Protein AF-0000000085166727 (afdb_homodimer)

Nearest PDB structures (foldseek):
  5zw3-assembly1_B  TM=6.786E-01  e=2.229E-06  Bacillus subtilis subsp. subtilis str. 168
  1d2g-assembly1_A  TM=5.818E-01  e=4.589E-07  Rattus norvegicus
  5zw3-assembly1_A  TM=5.960E-01  e=3.559E-06  Bacillus subtilis subsp. subtilis str. 168
  1kia-assembly1_D  TM=4.394E-01  e=7.477E-08  Rattus norvegicus
  1nbh-assembly1_B  TM=4.334E-01  e=1.697E-07  Rattus norvegicus

InterPro domains:
  IPR001091 Restriction/modification DNA-methyltransferase [PR00508] (49-67)
  IPR001091 Restriction/modification DNA-methyltransferase [PR00508] (72-92)
  IPR002941 DNA methylase N-4/N-6 [PF01555] (38-85)
  IPR029063 S-adenosyl-L-methionine-dependent methyltransferase superfamily [G3DSA:3.40.50.150] (36-101)
  IPR029063 S-adenosyl-L-methionine-dependent methyltransferase superfamily [G3DSA:3.40.50.150] (102-247)
  IPR029063 S-adenosyl-L-methionine-dependent methyltransferase superfamily [SSF53335] (32-189)

Foldseek 3Di:
DDPDQADEDEDADPLQDQDQVLLVLDPVSCVPPDGLVVQQVCCLVAADAQFEEEEADCQLNSNVSSCVVNRYAYEYEHQDPSSLVSNVVVQCVNPVPDPDRSYHYYHHHSLVCLLVDAAGQEYAYEDDDEPDDDPDVPPDPPPLDLNNDDDPVVSLVSLLSNLVSNLNRYDAFGKYKYKFFFDDDPNDTRGVVVSSLLSNVVQFAWDGKGKYFYDDDDDDDDPPDDDDPRRIMITTMTTSDQDAADLVVQLVVQLVLCVVQNAKAWEDQSLCVLVVHDDPDHDNAIEIEHALDLVSQLVSQVVLVVVVWFKAKPSHTDGSVCSNVCSVVCPQFIWMWIWHADPVGHIHIYIYGYHHPVDGSNVQQVVFDDGSNGGYRDPVVNVVPD/DDPDQADEDEDADPLQDQDQVLLVLDPVSCVPPDGLVVQQVCCLVAADAQFEEEEADCQQNSNVSSCVVNRYAYEYEHQDPSSLVSNVVVQCVNPVPDPDRSYHYYHHHSLVCLLVDAAGQEYAYEDDDEPDDDPDVPDDPPPLDLNPDDDPVVSLVSLLSNLVSNLNRYDAFGKYKYKFFFDDDPNDTRGVVVSSLLSNVVQFAWDGKGKYFYDDDDDDDDPPDDDDPRRIMITTMTTSDQDAADLVVQLVVQLVLCVVQNAKAWEDQSLCVLVVHDDPDHDNAIEIEHALDLVSQLVSQVVLVVVVWFKAKPSHTDGSVCSNVCSVVCPQFIWMWIWHADPVGHIHIYIYGYHHPVDGSNVQQVVFDDGSNGGYRDPVVNVVPD

Radius of gyration: 27.74 Å; Cα contacts (8 Å, |Δi|>4): 1623; chains: 2; bounding box: 67×80×74 Å

Structure (mmCIF, N/CA/C/O backbone):
data_AF-0000000085166727-model_v1
#
loop_
_entity.id
_entity.type
_entity.pdbx_description
1 polymer Methyltransferase
#
loop_
_atom_site.group_PDB
_atom_site.id
_atom_site.type_symbol
_atom_site.label_atom_id
_atom_site.label_alt_id
_atom_site.label_comp_id
_atom_site.label_asym_id
_atom_site.label_entity_id
_atom_site.label_seq_id
_atom_site.pdbx_PDB_ins_code
_atom_site.Cartn_x
_atom_site.Cartn_y
_atom_site.Cartn_z
_atom_site.occupancy
_atom_site.B_iso_or_equiv
_atom_site.auth_seq_id
_atom_site.auth_comp_id
_atom_site.auth_asym_id
_atom_site.auth_atom_id
_atom_site.pdbx_PDB_model_num
ATOM 1 N N . MET A 1 1 ? 1.86 -23.594 11.914 1 88 1 MET A N 1
ATOM 2 C CA . MET A 1 1 ? 1.832 -22.172 12.188 1 88 1 MET A CA 1
ATOM 3 C C . MET A 1 1 ? 0.54 -21.766 12.891 1 88 1 MET A C 1
ATOM 5 O O . MET A 1 1 ? -0.488 -22.438 12.727 1 88 1 MET A O 1
ATOM 9 N N . ASN A 1 2 ? 0.627 -20.797 13.727 1 91 2 ASN A N 1
ATOM 10 C CA . ASN A 1 2 ? -0.584 -20.281 14.352 1 91 2 ASN A CA 1
ATOM 11 C C . ASN A 1 2 ? -1.076 -19.016 13.648 1 91 2 ASN A C 1
ATOM 13 O O . ASN A 1 2 ? -0.546 -18.641 12.602 1 91 2 ASN A O 1
ATOM 17 N N . ASP A 1 3 ? -2.162 -18.438 14.164 1 93.88 3 ASP A N 1
ATOM 18 C CA . ASP A 1 3 ? -2.816 -17.312 13.484 1 93.88 3 ASP A CA 1
ATOM 19 C C . ASP A 1 3 ? -2.205 -15.984 13.898 1 93.88 3 ASP A C 1
ATOM 21 O O . ASP A 1 3 ? -2.668 -14.922 13.477 1 93.88 3 ASP A O 1
ATOM 25 N N . ASN A 1 4 ? -1.168 -16.016 14.656 1 95.31 4 ASN A N 1
ATOM 26 C CA . ASN A 1 4 ? -0.514 -14.766 15.023 1 95.31 4 ASN A CA 1
ATOM 27 C C . ASN A 1 4 ? 0.015 -14.023 13.797 1 95.31 4 ASN A C 1
ATOM 29 O O . ASN A 1 4 ? 0.665 -14.625 12.938 1 95.31 4 ASN A O 1
ATOM 33 N N . SER A 1 5 ? -0.203 -12.711 13.75 1 97.12 5 SER A N 1
ATOM 34 C CA . SER A 1 5 ? 0.076 -11.953 12.531 1 97.12 5 SER A CA 1
ATOM 35 C C . SER A 1 5 ? 1.549 -11.562 12.445 1 97.12 5 SER A C 1
ATOM 37 O O . SER A 1 5 ? 1.983 -10.969 11.461 1 97.12 5 SER A O 1
ATOM 39 N N . TRP A 1 6 ? 2.324 -11.82 13.445 1 96.88 6 TRP A N 1
ATOM 40 C CA . TRP A 1 6 ? 3.746 -11.5 13.398 1 96.88 6 TRP A CA 1
ATOM 41 C C . TRP A 1 6 ? 4.582 -12.648 13.961 1 96.88 6 TRP A C 1
ATOM 43 O O . TRP A 1 6 ? 4.086 -13.461 14.742 1 96.88 6 TRP A O 1
ATOM 53 N N . LEU A 1 7 ? 5.723 -12.812 13.422 1 94.56 7 LEU A N 1
ATOM 54 C CA . LEU A 1 7 ? 6.707 -13.805 13.844 1 94.56 7 LEU A CA 1
ATOM 55 C C . LEU A 1 7 ? 8.016 -13.133 14.242 1 94.56 7 LEU A C 1
ATOM 57 O O . LEU A 1 7 ? 8.602 -12.383 13.461 1 94.56 7 LEU A O 1
ATOM 61 N N . HIS A 1 8 ? 8.406 -13.344 15.445 1 95.31 8 HIS A N 1
ATOM 62 C CA . HIS A 1 8 ? 9.688 -12.828 15.922 1 95.31 8 HIS A CA 1
ATOM 63 C C . HIS A 1 8 ? 10.789 -13.867 15.766 1 95.31 8 HIS A C 1
ATOM 65 O O . HIS A 1 8 ? 10.781 -14.891 16.453 1 95.31 8 HIS A O 1
ATOM 71 N N . LEU A 1 9 ? 11.672 -13.609 14.859 1 94.25 9 LEU A N 1
ATOM 72 C CA . LEU A 1 9 ? 12.805 -14.492 14.609 1 94.25 9 LEU A CA 1
ATOM 73 C C . LEU A 1 9 ? 13.977 -14.141 15.523 1 94.25 9 LEU A C 1
ATOM 75 O O . LEU A 1 9 ? 14.594 -13.086 15.375 1 94.25 9 LEU A O 1
ATOM 79 N N . THR A 1 10 ? 14.336 -15.031 16.375 1 91.38 10 THR A N 1
ATOM 80 C CA . THR A 1 10 ? 15.281 -14.68 17.422 1 91.38 10 THR A CA 1
ATOM 81 C C . THR A 1 10 ? 16.562 -15.508 17.312 1 91.38 10 THR A C 1
ATOM 83 O O . THR A 1 10 ? 17.594 -15.156 17.891 1 91.38 10 THR A O 1
ATOM 86 N N . ALA A 1 11 ? 16.469 -16.672 16.609 1 90.81 11 ALA A N 1
ATOM 87 C CA . ALA A 1 11 ? 17.641 -17.531 16.562 1 90.81 11 ALA A CA 1
ATOM 88 C C . ALA A 1 11 ? 17.672 -18.344 15.258 1 90.81 11 ALA A C 1
ATOM 90 O O . ALA A 1 11 ? 16.625 -18.594 14.656 1 90.81 11 ALA A O 1
ATOM 91 N N . GLN A 1 12 ? 18.875 -18.688 14.977 1 91.88 12 GLN A N 1
ATOM 92 C CA . GLN A 1 12 ? 19.109 -19.547 13.828 1 91.88 12 GLN A CA 1
ATOM 93 C C . GLN A 1 12 ? 19.719 -20.891 14.25 1 91.88 12 GLN A C 1
ATOM 95 O O . GLN A 1 12 ? 20.562 -20.922 15.141 1 91.88 12 GLN A O 1
ATOM 100 N N . ASP A 1 13 ? 19.266 -21.922 13.711 1 92.62 13 ASP A N 1
ATOM 101 C CA . ASP A 1 13 ? 19.844 -23.25 13.906 1 92.62 13 ASP A CA 1
ATOM 102 C C . ASP A 1 13 ? 21.156 -23.391 13.125 1 92.62 13 ASP A C 1
ATOM 104 O O . ASP A 1 13 ? 21.156 -23.297 11.891 1 92.62 13 ASP A O 1
ATOM 108 N N . PRO A 1 14 ? 22.188 -23.672 13.812 1 91.38 14 PRO A N 1
ATOM 109 C CA . PRO A 1 14 ? 23.484 -23.797 13.133 1 91.38 14 PRO A CA 1
ATOM 110 C C . PRO A 1 14 ? 23.469 -24.875 12.047 1 91.38 14 PRO A C 1
ATOM 112 O O . PRO A 1 14 ? 24.25 -24.797 11.094 1 91.38 14 PRO A O 1
ATOM 115 N N . ALA A 1 15 ? 22.578 -25.828 12.18 1 90.44 15 ALA A N 1
ATOM 116 C CA . ALA A 1 15 ? 22.5 -26.906 11.211 1 90.44 15 ALA A CA 1
ATOM 117 C C . ALA A 1 15 ? 22.094 -26.391 9.836 1 90.44 15 ALA A C 1
ATOM 119 O O . ALA A 1 15 ? 22.406 -27.016 8.812 1 90.44 15 ALA A O 1
ATOM 120 N N . TRP A 1 16 ? 21.469 -25.203 9.906 1 92.69 16 TRP A N 1
ATOM 121 C CA . TRP A 1 16 ? 20.891 -24.734 8.648 1 92.69 16 TRP A CA 1
ATOM 122 C C . TRP A 1 16 ? 21.562 -23.438 8.195 1 92.69 16 TRP A C 1
ATOM 124 O O . TRP A 1 16 ? 21.344 -22.969 7.078 1 92.69 16 TRP A O 1
ATOM 134 N N . THR A 1 17 ? 22.359 -22.938 9 1 92.62 17 THR A N 1
ATOM 135 C CA . THR A 1 17 ? 23 -21.672 8.695 1 92.62 17 THR A CA 1
ATOM 136 C C . THR A 1 17 ? 24.078 -21.859 7.629 1 92.62 17 THR A C 1
ATOM 138 O O . THR A 1 17 ? 24.719 -22.906 7.566 1 92.62 17 THR A O 1
ATOM 141 N N . LEU A 1 18 ? 24.219 -20.859 6.809 1 93.94 18 LEU A N 1
ATOM 142 C CA . LEU A 1 18 ? 25.281 -20.875 5.797 1 93.94 18 LEU A CA 1
ATOM 143 C C . LEU A 1 18 ? 26.641 -21.109 6.438 1 93.94 18 LEU A C 1
ATOM 145 O O . LEU A 1 18 ? 27.047 -20.344 7.316 1 93.94 18 LEU A O 1
ATOM 149 N N . PRO A 1 19 ? 27.297 -22.125 5.973 1 92.69 19 PRO A N 1
ATOM 150 C CA . PRO A 1 19 ? 28.625 -22.391 6.535 1 92.69 19 PRO A CA 1
ATOM 151 C C . PRO A 1 19 ? 29.594 -21.219 6.328 1 92.69 19 PRO A C 1
ATOM 153 O O . PRO A 1 19 ? 29.578 -20.594 5.27 1 92.69 19 PRO A O 1
ATOM 156 N N . ALA A 1 20 ? 30.406 -21.047 7.316 1 91.25 20 ALA A N 1
ATOM 157 C CA . ALA A 1 20 ? 31.312 -19.891 7.348 1 91.25 20 ALA A CA 1
ATOM 158 C C . ALA A 1 20 ? 32.25 -19.906 6.152 1 91.25 20 ALA A C 1
ATOM 160 O O . ALA A 1 20 ? 32.594 -18.844 5.602 1 91.25 20 ALA A O 1
ATOM 161 N N . ASP A 1 21 ? 32.719 -21.062 5.844 1 92.81 21 ASP A N 1
ATOM 162 C CA . ASP A 1 21 ? 33.656 -21.156 4.734 1 92.81 21 ASP A CA 1
ATOM 163 C C . ASP A 1 21 ? 33 -20.797 3.41 1 92.81 21 ASP A C 1
ATOM 165 O O . ASP A 1 21 ? 33.625 -20.219 2.527 1 92.81 21 ASP A O 1
ATOM 169 N N . LEU A 1 22 ? 31.781 -21.125 3.236 1 93.19 22 LEU A N 1
ATOM 170 C CA . LEU A 1 22 ? 31.031 -20.734 2.043 1 93.19 22 LEU A CA 1
ATOM 171 C C . LEU A 1 22 ? 30.719 -19.234 2.066 1 93.19 22 LEU A C 1
ATOM 173 O O . LEU A 1 22 ? 30.812 -18.562 1.039 1 93.19 22 LEU A O 1
ATOM 177 N N . ALA A 1 23 ? 30.328 -18.719 3.227 1 91.06 23 ALA A N 1
ATOM 178 C CA . ALA A 1 23 ? 30.062 -17.297 3.377 1 91.06 23 ALA A CA 1
ATOM 179 C C . ALA A 1 23 ? 31.281 -16.469 2.982 1 91.06 23 ALA A C 1
ATOM 181 O O . ALA A 1 23 ? 31.141 -15.398 2.377 1 91.06 23 ALA A O 1
ATOM 182 N N . GLY A 1 24 ? 32.375 -16.922 3.289 1 88.94 24 GLY A N 1
ATOM 183 C CA . GLY A 1 24 ? 33.625 -16.219 3.033 1 88.94 24 GLY A CA 1
ATOM 184 C C . GLY A 1 24 ? 33.938 -16.109 1.556 1 88.94 24 GLY A C 1
ATOM 185 O O . GLY A 1 24 ? 34.688 -15.227 1.148 1 88.94 24 GLY A O 1
ATOM 186 N N . VAL A 1 25 ? 33.375 -17.016 0.774 1 86.69 25 VAL A N 1
ATOM 187 C CA . VAL A 1 25 ? 33.656 -17.031 -0.661 1 86.69 25 VAL A CA 1
ATOM 188 C C . VAL A 1 25 ? 32.844 -15.914 -1.338 1 86.69 25 VAL A C 1
ATOM 190 O O . VAL A 1 25 ? 33.219 -15.445 -2.414 1 86.69 25 VAL A O 1
ATOM 193 N N . ASP A 1 26 ? 31.766 -15.555 -0.721 1 86.62 26 ASP A N 1
ATOM 194 C CA . ASP A 1 26 ? 30.922 -14.508 -1.291 1 86.62 26 ASP A CA 1
ATOM 195 C C . ASP A 1 26 ? 31.578 -13.141 -1.157 1 86.62 26 ASP A C 1
ATOM 197 O O . ASP A 1 26 ? 32.094 -12.789 -0.093 1 86.62 26 ASP A O 1
ATOM 201 N N . ARG A 1 27 ? 31.531 -12.422 -2.15 1 77.31 27 ARG A N 1
ATOM 202 C CA . ARG A 1 27 ? 32.219 -11.133 -2.23 1 77.31 27 ARG A CA 1
ATOM 203 C C . ARG A 1 27 ? 31.672 -10.172 -1.171 1 77.31 27 ARG A C 1
ATOM 205 O O . ARG A 1 27 ? 32.375 -9.227 -0.778 1 77.31 27 ARG A O 1
ATOM 212 N N . PHE A 1 28 ? 30.469 -10.422 -0.688 1 74.88 28 PHE A N 1
ATOM 213 C CA . PHE A 1 28 ? 29.875 -9.508 0.28 1 74.88 28 PHE A CA 1
ATOM 214 C C . PHE A 1 28 ? 29.734 -10.18 1.642 1 74.88 28 PHE A C 1
ATOM 216 O O . PHE A 1 28 ? 29 -9.695 2.504 1 74.88 28 PHE A O 1
ATOM 223 N N . GLY A 1 29 ? 30.359 -11.227 1.727 1 74.5 29 GLY A N 1
ATOM 224 C CA . GLY A 1 29 ? 30.297 -11.93 2.994 1 74.5 29 GLY A CA 1
ATOM 225 C C . GLY A 1 29 ? 28.922 -12.484 3.305 1 74.5 29 GLY A C 1
ATOM 226 O O . GLY A 1 29 ? 28.516 -12.531 4.465 1 74.5 29 GLY A O 1
ATOM 227 N N . ALA A 1 30 ? 28.156 -12.641 2.33 1 76.88 30 ALA A N 1
ATOM 228 C CA . ALA A 1 30 ? 26.812 -13.203 2.438 1 76.88 30 ALA A CA 1
ATOM 229 C C . ALA A 1 30 ? 25.891 -12.297 3.248 1 76.88 30 ALA A C 1
ATOM 231 O O . ALA A 1 30 ? 25.078 -12.773 4.051 1 76.88 30 ALA A O 1
ATOM 232 N N . ARG A 1 31 ? 26.016 -10.977 3.238 1 71.19 31 ARG A N 1
ATOM 233 C CA . ARG A 1 31 ? 25.281 -10 4.02 1 71.19 31 ARG A CA 1
ATOM 234 C C . ARG A 1 31 ? 23.781 -10.141 3.797 1 71.19 31 ARG A C 1
ATOM 236 O O . ARG A 1 31 ? 22.984 -9.867 4.699 1 71.19 31 ARG A O 1
ATOM 243 N N . ASP A 1 32 ? 23.266 -10.664 2.816 1 75.62 32 ASP A N 1
ATOM 244 C CA . ASP A 1 32 ? 21.844 -10.68 2.52 1 75.62 32 ASP A CA 1
ATOM 245 C C . ASP A 1 32 ? 21.297 -12.102 2.525 1 75.62 32 ASP A C 1
ATOM 247 O O . ASP A 1 32 ? 20.266 -12.383 1.898 1 75.62 32 ASP A O 1
ATOM 251 N N . CYS A 1 33 ? 22.047 -12.922 3.225 1 86 33 CYS A N 1
ATOM 252 C CA . CYS A 1 33 ? 21.562 -14.297 3.303 1 86 33 CYS A CA 1
ATOM 253 C C . CYS A 1 33 ? 20.375 -14.406 4.254 1 86 33 CYS A C 1
ATOM 255 O O . CYS A 1 33 ? 20.484 -14.055 5.43 1 86 33 CYS A O 1
ATOM 257 N N . GLY A 1 34 ? 19.328 -14.859 3.822 1 89.06 34 GLY A N 1
ATOM 258 C CA . GLY A 1 34 ? 18.109 -14.984 4.625 1 89.06 34 GLY A CA 1
ATOM 259 C C . GLY A 1 34 ? 18.172 -16.125 5.625 1 89.06 34 GLY A C 1
ATOM 260 O O . GLY A 1 34 ? 19.031 -17 5.523 1 89.06 34 GLY A O 1
ATOM 261 N N . TRP A 1 35 ? 17.312 -16.078 6.594 1 93.12 35 TRP A N 1
ATOM 262 C CA . TRP A 1 35 ? 17.203 -17.125 7.602 1 93.12 35 TRP A CA 1
ATOM 263 C C . TRP A 1 35 ? 16.359 -18.297 7.086 1 93.12 35 TRP A C 1
ATOM 265 O O . TRP A 1 35 ? 15.25 -18.094 6.586 1 93.12 35 TRP A O 1
ATOM 275 N N . VAL A 1 36 ? 16.922 -19.484 7.309 1 96.38 36 VAL A N 1
ATOM 276 C CA . VAL A 1 36 ? 16.172 -20.688 6.961 1 96.38 36 VAL A CA 1
ATOM 277 C C . VAL A 1 36 ? 14.898 -20.766 7.812 1 96.38 36 VAL A C 1
ATOM 279 O O . VAL A 1 36 ? 13.836 -21.156 7.32 1 96.38 36 VAL A O 1
ATOM 282 N N . GLU A 1 37 ? 14.969 -20.312 9.07 1 94.12 37 GLU A N 1
ATOM 283 C CA . GLU A 1 37 ? 13.891 -20.359 10.055 1 94.12 37 GLU A CA 1
ATOM 284 C C . GLU A 1 37 ? 12.719 -19.469 9.625 1 94.12 37 GLU A C 1
ATOM 286 O O . GLU A 1 37 ? 11.586 -19.672 10.086 1 94.12 37 GLU A O 1
ATOM 291 N N . GLN A 1 38 ? 13.016 -18.5 8.867 1 93.69 38 GLN A N 1
ATOM 292 C CA . GLN A 1 38 ? 11.977 -17.625 8.32 1 93.69 38 GLN A CA 1
ATOM 293 C C . GLN A 1 38 ? 11.086 -18.391 7.344 1 93.69 38 GLN A C 1
ATOM 295 O O . GLN A 1 38 ? 9.875 -18.156 7.289 1 93.69 38 GLN A O 1
ATOM 300 N N . MET A 1 39 ? 11.656 -19.312 6.602 1 96.75 39 MET A N 1
ATOM 301 C CA . MET A 1 39 ? 11 -19.969 5.473 1 96.75 39 MET A CA 1
ATOM 302 C C . MET A 1 39 ? 10.289 -21.25 5.914 1 96.75 39 MET A C 1
ATOM 304 O O . MET A 1 39 ? 9.242 -21.594 5.379 1 96.75 39 MET A O 1
ATOM 308 N N . GLN A 1 40 ? 10.773 -21.922 6.91 1 96.56 40 GLN A N 1
ATOM 309 C CA . GLN A 1 40 ? 10.344 -23.25 7.312 1 96.56 40 GLN A CA 1
ATOM 310 C C . GLN A 1 40 ? 8.859 -23.266 7.656 1 96.56 40 GLN A C 1
ATOM 312 O O . GLN A 1 40 ? 8.125 -24.141 7.184 1 96.56 40 GLN A O 1
ATOM 317 N N . PRO A 1 41 ? 8.406 -22.297 8.414 1 95.62 41 PRO A N 1
ATOM 318 C CA . PRO A 1 41 ? 6.988 -22.359 8.781 1 95.62 41 PRO A CA 1
ATOM 319 C C . PRO A 1 41 ? 6.059 -22.266 7.574 1 95.62 41 PRO A C 1
ATOM 321 O O . PRO A 1 41 ? 5.016 -22.922 7.539 1 95.62 41 PRO A O 1
ATOM 324 N N . PHE A 1 42 ? 6.402 -21.5 6.613 1 97.56 42 PHE A N 1
ATOM 325 C CA . PHE A 1 42 ? 5.566 -21.344 5.43 1 97.56 42 PHE A CA 1
ATOM 326 C C . PHE A 1 42 ? 5.539 -22.641 4.613 1 97.56 42 PHE A C 1
ATOM 328 O O . PHE A 1 42 ? 4.484 -23.031 4.113 1 97.56 42 PHE A O 1
ATOM 335 N N . ILE A 1 43 ? 6.68 -23.234 4.465 1 98 43 ILE A N 1
ATOM 336 C CA . ILE A 1 43 ? 6.75 -24.484 3.695 1 98 43 ILE A CA 1
ATOM 337 C C . ILE A 1 43 ? 5.941 -25.562 4.395 1 98 43 ILE A C 1
ATOM 339 O O . ILE A 1 43 ? 5.121 -26.234 3.768 1 98 43 ILE A O 1
ATOM 343 N N . ALA A 1 44 ? 6.125 -25.703 5.688 1 96.62 44 ALA A N 1
ATOM 344 C CA . ALA A 1 44 ? 5.43 -26.734 6.457 1 96.62 44 ALA A CA 1
ATOM 345 C C . ALA A 1 44 ? 3.916 -26.547 6.391 1 96.62 44 ALA A C 1
ATOM 347 O O . ALA A 1 44 ? 3.16 -27.516 6.352 1 96.62 44 ALA A O 1
ATOM 348 N N . HIS A 1 45 ? 3.502 -25.328 6.348 1 96.69 45 HIS A N 1
ATOM 349 C CA . HIS A 1 45 ? 2.086 -25.016 6.488 1 96.69 45 HIS A CA 1
ATOM 350 C C . HIS A 1 45 ? 1.395 -24.969 5.129 1 96.69 45 HIS A C 1
ATOM 352 O O . HIS A 1 45 ? 0.215 -25.312 5.016 1 96.69 45 HIS A O 1
ATOM 358 N N . LEU A 1 46 ? 2.1 -24.594 4.043 1 97.62 46 LEU A N 1
ATOM 359 C CA . LEU A 1 46 ? 1.413 -24.203 2.811 1 97.62 46 LEU A CA 1
ATOM 360 C C . LEU A 1 46 ? 1.766 -25.172 1.676 1 97.62 46 LEU A C 1
ATOM 362 O O . LEU A 1 46 ? 1.069 -25.203 0.659 1 97.62 46 LEU A O 1
ATOM 366 N N . CYS A 1 47 ? 2.861 -25.81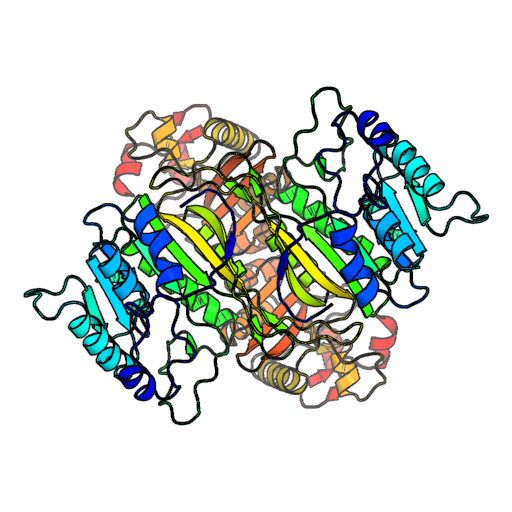2 1.781 1 97.62 47 CYS A N 1
ATOM 367 C CA . CYS A 1 47 ? 3.248 -26.781 0.754 1 97.62 47 CYS A CA 1
ATOM 368 C C . CYS A 1 47 ? 2.807 -28.188 1.133 1 97.62 47 CYS A C 1
ATOM 370 O O . CYS A 1 47 ? 3.15 -28.688 2.209 1 97.62 47 CYS A O 1
ATOM 372 N N . PRO A 1 48 ? 2.061 -28.844 0.306 1 95.88 48 PRO A N 1
ATOM 373 C CA . PRO A 1 48 ? 1.636 -30.219 0.635 1 95.88 48 PRO A CA 1
ATOM 374 C C . PRO A 1 48 ? 2.803 -31.203 0.689 1 95.88 48 PRO A C 1
ATOM 376 O O . PRO A 1 48 ? 3.883 -30.906 0.165 1 95.88 48 PRO A O 1
ATOM 379 N N . PRO A 1 49 ? 2.406 -32.344 1.318 1 93.06 49 PRO A N 1
ATOM 380 C CA . PRO A 1 49 ? 3.432 -33.375 1.284 1 93.06 49 PRO A CA 1
ATOM 381 C C . PRO A 1 49 ? 3.824 -33.781 -0.138 1 93.06 49 PRO A C 1
ATOM 383 O O . PRO A 1 49 ? 2.971 -33.844 -1.026 1 93.06 49 PRO A O 1
ATOM 386 N N . GLU A 1 50 ? 5.062 -33.938 -0.418 1 91.38 50 GLU A N 1
ATOM 387 C CA . GLU A 1 50 ? 5.633 -34.312 -1.711 1 91.38 50 GLU A CA 1
ATOM 388 C C . GLU A 1 50 ? 5.52 -33.156 -2.711 1 91.38 50 GLU A C 1
ATOM 390 O O . GLU A 1 50 ? 5.707 -33.344 -3.914 1 91.38 50 GLU A O 1
ATOM 395 N N . GLY A 1 51 ? 5.098 -32.031 -2.201 1 95.81 51 GLY A N 1
ATOM 396 C CA . GLY A 1 51 ? 4.988 -30.875 -3.07 1 95.81 51 GLY A CA 1
ATOM 397 C C . GLY A 1 51 ? 6.332 -30.281 -3.451 1 95.81 51 GLY A C 1
ATOM 398 O O . GLY A 1 51 ? 7.375 -30.766 -3.004 1 95.81 51 GLY A O 1
ATOM 399 N N . ARG A 1 52 ? 6.254 -29.281 -4.312 1 97.75 52 ARG A N 1
ATOM 400 C CA . ARG A 1 52 ? 7.457 -28.641 -4.828 1 97.75 52 ARG A CA 1
ATOM 401 C C . ARG A 1 52 ? 7.441 -27.141 -4.527 1 97.75 52 ARG A C 1
ATOM 403 O O . ARG A 1 52 ? 6.422 -26.469 -4.719 1 97.75 52 ARG A O 1
ATOM 410 N N . VAL A 1 53 ? 8.625 -26.641 -4.078 1 98.44 53 VAL A N 1
ATOM 411 C CA . VAL A 1 53 ? 8.812 -25.234 -3.738 1 98.44 53 VAL A CA 1
ATOM 412 C C . VAL A 1 53 ? 9.688 -24.562 -4.797 1 98.44 53 VAL A C 1
ATOM 414 O O . VAL A 1 53 ? 10.672 -25.156 -5.254 1 98.44 53 VAL A O 1
ATOM 417 N N . LEU A 1 54 ? 9.305 -23.328 -5.176 1 98.69 54 LEU A N 1
ATOM 418 C CA . LEU A 1 54 ? 10.109 -22.547 -6.109 1 98.69 54 LEU A CA 1
ATOM 419 C C . LEU A 1 54 ? 10.617 -21.266 -5.449 1 98.69 54 LEU A C 1
ATOM 421 O O . LEU A 1 54 ? 9.852 -20.547 -4.801 1 98.69 54 LEU A O 1
ATOM 425 N N . ASP A 1 55 ? 11.875 -21.031 -5.582 1 98.38 55 ASP A N 1
ATOM 426 C CA . ASP A 1 55 ? 12.5 -19.734 -5.277 1 98.38 55 ASP A CA 1
ATOM 427 C C . ASP A 1 55 ? 13.133 -19.125 -6.523 1 98.38 55 ASP A C 1
ATOM 429 O O . ASP A 1 55 ? 14.234 -19.516 -6.918 1 98.38 55 ASP A O 1
ATOM 433 N N . PRO A 1 56 ? 12.477 -18.078 -7.082 1 97.5 56 PRO A N 1
ATOM 434 C CA . PRO A 1 56 ? 13 -17.5 -8.32 1 97.5 56 PRO A CA 1
ATOM 435 C C . PRO A 1 56 ? 14.219 -16.609 -8.086 1 97.5 56 PRO A C 1
ATOM 437 O O . PRO A 1 56 ? 14.875 -16.188 -9.039 1 97.5 56 PRO A O 1
ATOM 440 N N . PHE A 1 57 ? 14.523 -16.297 -6.848 1 95.38 57 PHE A N 1
ATOM 441 C CA . PHE A 1 57 ? 15.695 -15.539 -6.434 1 95.38 57 PHE A CA 1
ATOM 442 C C . PHE A 1 57 ? 16.438 -16.266 -5.324 1 95.38 57 PHE A C 1
ATOM 444 O O . PHE A 1 57 ? 16.531 -15.773 -4.195 1 95.38 57 PHE A O 1
ATOM 451 N N . CYS A 1 58 ? 17.078 -17.281 -5.699 1 94.19 58 CYS A N 1
ATOM 452 C CA . CYS A 1 58 ? 17.516 -18.312 -4.762 1 94.19 58 CYS A CA 1
ATOM 453 C C . CYS A 1 58 ? 18.672 -17.828 -3.914 1 94.19 58 CYS A C 1
ATOM 455 O O . CYS A 1 58 ? 18.812 -18.219 -2.758 1 94.19 58 CYS A O 1
ATOM 457 N N . GLY A 1 59 ? 19.531 -16.953 -4.516 1 92.25 59 GLY A N 1
ATOM 458 C CA . GLY A 1 59 ? 20.656 -16.422 -3.758 1 92.25 59 GLY A CA 1
ATOM 459 C C . GLY A 1 59 ? 21.5 -17.5 -3.115 1 92.25 59 GLY A C 1
ATOM 460 O O . GLY A 1 59 ? 22.031 -18.375 -3.807 1 92.25 59 GLY A O 1
ATOM 461 N N . PHE A 1 60 ? 21.469 -17.562 -1.816 1 94.31 60 PHE A N 1
ATOM 462 C CA . PHE A 1 60 ? 22.312 -18.5 -1.069 1 94.31 60 PHE A CA 1
ATOM 463 C C . PHE A 1 60 ? 21.547 -19.781 -0.766 1 94.31 60 PHE A C 1
ATOM 465 O O . PHE A 1 60 ? 22.016 -20.609 0.026 1 94.31 60 PHE A O 1
ATOM 472 N N . GLY A 1 61 ? 20.359 -19.906 -1.232 1 95.88 61 GLY A N 1
ATOM 473 C CA . GLY A 1 61 ? 19.641 -21.172 -1.229 1 95.88 61 GLY A CA 1
ATOM 474 C C . GLY A 1 61 ? 18.875 -21.422 0.051 1 95.88 61 GLY A C 1
ATOM 475 O O . GLY A 1 61 ? 18.453 -22.547 0.33 1 95.88 61 GLY A O 1
ATOM 476 N N . SER A 1 62 ? 18.656 -20.391 0.876 1 96.75 62 SER A N 1
ATOM 477 C CA . SER A 1 62 ? 17.984 -20.562 2.166 1 96.75 62 SER A CA 1
ATOM 478 C C . SER A 1 62 ? 16.625 -21.219 2.002 1 96.75 62 SER A C 1
ATOM 480 O O . SER A 1 62 ? 16.25 -22.094 2.793 1 96.75 62 SER A O 1
ATOM 482 N N . THR A 1 63 ? 15.891 -20.859 1.017 1 97.88 63 THR A N 1
ATOM 483 C CA . THR A 1 63 ? 14.586 -21.438 0.765 1 97.88 63 THR A CA 1
ATOM 484 C C . THR A 1 63 ? 14.711 -22.922 0.427 1 97.88 63 THR A C 1
ATOM 486 O O . THR A 1 63 ? 13.914 -23.75 0.896 1 97.88 63 THR A O 1
ATOM 489 N N . LEU A 1 64 ? 15.695 -23.297 -0.371 1 97.38 64 LEU A N 1
ATOM 490 C CA . LEU A 1 64 ? 15.906 -24.688 -0.743 1 97.38 64 LEU A CA 1
ATOM 491 C C . LEU A 1 64 ? 16.344 -25.516 0.464 1 97.38 64 LEU A C 1
ATOM 493 O O . LEU A 1 64 ? 15.938 -26.672 0.609 1 97.38 64 LEU A O 1
ATOM 497 N N . VAL A 1 65 ? 17.172 -24.969 1.302 1 96.81 65 VAL A N 1
ATOM 498 C CA . VAL A 1 65 ? 17.562 -25.625 2.545 1 96.81 65 VAL A CA 1
ATOM 499 C C . VAL A 1 65 ? 16.328 -25.844 3.412 1 96.81 65 VAL A C 1
ATOM 501 O O . VAL A 1 65 ? 16.141 -26.922 3.979 1 96.81 65 VAL A O 1
ATOM 504 N N . ALA A 1 66 ? 15.492 -24.828 3.502 1 97.5 66 ALA A N 1
ATOM 505 C CA . ALA A 1 66 ? 14.25 -24.953 4.262 1 97.5 66 ALA A CA 1
ATOM 506 C C . ALA A 1 66 ? 13.359 -26.047 3.682 1 97.5 66 ALA A C 1
ATOM 508 O O . ALA A 1 66 ? 12.758 -26.828 4.426 1 97.5 66 ALA A O 1
ATOM 509 N N . ALA A 1 67 ? 13.25 -26.062 2.355 1 97.12 67 ALA A N 1
ATOM 510 C CA . ALA A 1 67 ? 12.469 -27.125 1.702 1 97.12 67 ALA A CA 1
ATOM 511 C C . ALA A 1 67 ? 13 -28.5 2.07 1 97.12 67 ALA A C 1
ATOM 513 O O . ALA A 1 67 ? 12.219 -29.406 2.402 1 97.12 67 ALA A O 1
ATOM 514 N N . HIS A 1 68 ? 14.266 -28.656 2.035 1 95.19 68 HIS A N 1
ATOM 515 C CA . HIS A 1 68 ? 14.906 -29.891 2.432 1 95.19 68 HIS A CA 1
ATOM 516 C C . HIS A 1 68 ? 14.555 -30.266 3.869 1 95.19 68 HIS A C 1
ATOM 518 O O . HIS A 1 68 ? 14.148 -31.406 4.141 1 95.19 68 HIS A O 1
ATOM 524 N N . SER A 1 69 ? 14.711 -29.312 4.738 1 94.44 69 SER A N 1
ATOM 525 C CA . SER A 1 69 ? 14.469 -29.547 6.16 1 94.44 69 SER A CA 1
ATOM 526 C C . SER A 1 69 ? 13.023 -29.984 6.41 1 94.44 69 SER A C 1
ATOM 528 O O . SER A 1 69 ? 12.742 -30.656 7.402 1 94.44 69 SER A O 1
ATOM 530 N N . GLN A 1 70 ? 12.094 -29.594 5.508 1 95.25 70 GLN A N 1
ATOM 531 C CA . GLN A 1 70 ? 10.672 -29.891 5.676 1 95.25 70 GLN A CA 1
ATOM 532 C C . GLN A 1 70 ? 10.258 -31.062 4.785 1 95.25 70 GLN A C 1
ATOM 534 O O . GLN A 1 70 ? 9.062 -31.344 4.648 1 95.25 70 GLN A O 1
ATOM 539 N N . GLY A 1 71 ? 11.18 -31.672 4.105 1 93.75 71 GLY A N 1
ATOM 540 C CA . GLY A 1 71 ? 10.914 -32.844 3.305 1 93.75 71 GLY A CA 1
ATOM 541 C C . GLY A 1 71 ? 10.188 -32.531 2.012 1 93.75 71 GLY A C 1
ATOM 542 O O . GLY A 1 71 ? 9.32 -33.312 1.587 1 93.75 71 GLY A O 1
ATOM 543 N N . ARG A 1 72 ? 10.438 -31.422 1.452 1 96.38 72 ARG A N 1
ATOM 544 C CA . ARG A 1 72 ? 9.852 -31.047 0.173 1 96.38 72 ARG A CA 1
ATOM 545 C C . ARG A 1 72 ? 10.914 -30.906 -0.904 1 96.38 72 ARG A C 1
ATOM 547 O O . ARG A 1 72 ? 12.078 -30.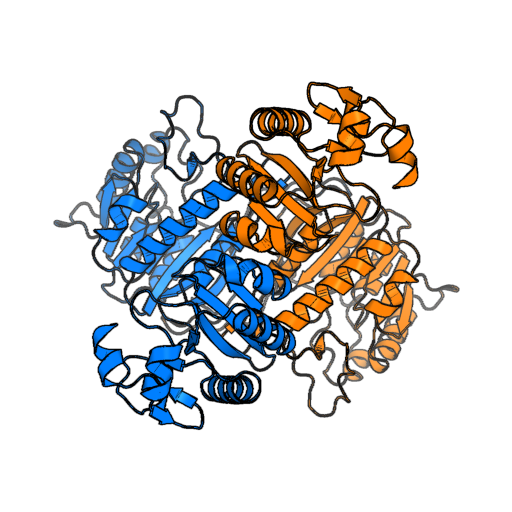625 -0.601 1 96.38 72 ARG A O 1
ATOM 554 N N . ALA A 1 73 ? 10.523 -31.109 -2.141 1 95.69 73 ALA A N 1
ATOM 555 C CA . ALA A 1 73 ? 11.398 -30.812 -3.27 1 95.69 73 ALA A CA 1
ATOM 556 C C . ALA A 1 73 ? 11.445 -29.312 -3.551 1 95.69 73 ALA A C 1
ATOM 558 O O . ALA A 1 73 ? 10.547 -28.578 -3.141 1 95.69 73 ALA A O 1
ATOM 559 N N . GLY A 1 74 ? 12.57 -28.891 -4.23 1 97 74 GLY A N 1
ATOM 560 C CA . GLY A 1 74 ? 12.703 -27.469 -4.492 1 97 74 GLY A CA 1
ATOM 561 C C . GLY A 1 74 ? 13.375 -27.156 -5.82 1 97 74 GLY A C 1
ATOM 562 O O . GLY A 1 74 ? 14.148 -27.969 -6.328 1 97 74 GLY A O 1
ATOM 563 N N . ILE A 1 75 ? 13 -26.062 -6.406 1 97.88 75 ILE A N 1
ATOM 564 C CA . ILE A 1 75 ? 13.664 -25.469 -7.559 1 97.88 75 ILE A CA 1
ATOM 565 C C . ILE A 1 75 ? 14.125 -24.062 -7.211 1 97.88 75 ILE A C 1
ATOM 567 O O . ILE A 1 75 ? 13.344 -23.25 -6.684 1 97.88 75 ILE A O 1
ATOM 571 N N . GLY A 1 76 ? 15.336 -23.75 -7.434 1 97.88 76 GLY A N 1
ATOM 572 C CA . GLY A 1 76 ? 15.883 -22.422 -7.262 1 97.88 76 GLY A CA 1
ATOM 573 C C . GLY A 1 76 ? 16.484 -21.859 -8.531 1 97.88 76 GLY A C 1
ATOM 574 O O . GLY A 1 76 ? 17.125 -22.594 -9.305 1 97.88 76 GLY A O 1
ATOM 575 N N . ILE A 1 77 ? 16.281 -20.562 -8.766 1 96.94 77 ILE A N 1
ATOM 576 C CA . ILE A 1 77 ? 16.891 -19.859 -9.883 1 96.94 77 ILE A CA 1
ATOM 577 C C . ILE A 1 77 ? 17.797 -18.75 -9.359 1 96.94 77 ILE A C 1
ATOM 579 O O . ILE A 1 77 ? 17.438 -18.031 -8.438 1 96.94 77 ILE A O 1
ATOM 583 N N . GLU A 1 78 ? 18.969 -18.703 -9.867 1 94 78 GLU A N 1
ATOM 584 C CA . GLU A 1 78 ? 19.922 -17.656 -9.508 1 94 78 GLU A CA 1
ATOM 585 C C . GLU A 1 78 ? 20.703 -17.188 -10.734 1 94 78 GLU A C 1
ATOM 587 O O . GLU A 1 78 ? 21.203 -18 -11.508 1 94 78 GLU A O 1
ATOM 592 N N . VAL A 1 79 ? 20.766 -15.836 -10.852 1 92 79 VAL A N 1
ATOM 593 C CA . VAL A 1 79 ? 21.359 -15.25 -12.055 1 92 79 VAL A CA 1
ATOM 594 C C . VAL A 1 79 ? 22.875 -15.133 -11.875 1 92 79 VAL A C 1
ATOM 596 O O . VAL A 1 79 ? 23.609 -15.164 -12.859 1 92 79 VAL A O 1
ATOM 599 N N . ASP A 1 80 ? 23.328 -15.016 -10.664 1 88.62 80 ASP A N 1
ATOM 600 C CA . ASP A 1 80 ? 24.75 -14.883 -10.383 1 88.62 80 ASP A CA 1
ATOM 601 C C . ASP A 1 80 ? 25.438 -16.25 -10.352 1 88.62 80 ASP A C 1
ATOM 603 O O . ASP A 1 80 ? 25.188 -17.062 -9.453 1 88.62 80 ASP A O 1
ATOM 607 N N . GLY A 1 81 ? 26.344 -16.469 -11.242 1 91.25 81 GLY A N 1
ATOM 608 C CA . GLY A 1 81 ? 27.016 -17.766 -11.367 1 91.25 81 GLY A CA 1
ATOM 609 C C . GLY A 1 81 ? 27.812 -18.141 -10.133 1 91.25 81 GLY A C 1
ATOM 610 O O . GLY A 1 81 ? 27.859 -19.312 -9.75 1 91.25 81 GLY A O 1
ATOM 611 N N . SER A 1 82 ? 28.469 -17.188 -9.57 1 89.56 82 SER A N 1
ATOM 612 C CA . SER A 1 82 ? 29.25 -17.453 -8.375 1 89.56 82 SER A CA 1
ATOM 613 C C . SER A 1 82 ? 28.359 -17.922 -7.223 1 89.56 82 SER A C 1
ATOM 615 O O . SER A 1 82 ? 28.734 -18.812 -6.457 1 89.56 82 SER A O 1
ATOM 617 N N . ARG A 1 83 ? 27.234 -17.359 -7.098 1 91 83 ARG A N 1
ATOM 618 C CA . ARG A 1 83 ? 26.297 -17.766 -6.055 1 91 83 ARG A CA 1
ATOM 619 C C . ARG A 1 83 ? 25.719 -19.156 -6.348 1 91 83 ARG A C 1
ATOM 621 O O . ARG A 1 83 ? 25.469 -19.938 -5.43 1 91 83 ARG A O 1
ATOM 628 N N . VAL A 1 84 ? 25.562 -19.422 -7.609 1 94.44 84 VAL A N 1
ATOM 629 C CA . VAL A 1 84 ? 25.094 -20.75 -7.996 1 94.44 84 VAL A CA 1
ATOM 630 C C . VAL A 1 84 ? 26.078 -21.812 -7.52 1 94.44 84 VAL A C 1
ATOM 632 O O . VAL A 1 84 ? 25.688 -22.812 -6.922 1 94.44 84 VAL A O 1
ATOM 635 N N . ALA A 1 85 ? 27.312 -21.578 -7.793 1 94.5 85 ALA A N 1
ATOM 636 C CA . ALA A 1 85 ? 28.344 -22.531 -7.391 1 94.5 85 ALA A CA 1
ATOM 637 C C . ALA A 1 85 ? 28.359 -22.719 -5.875 1 94.5 85 ALA A C 1
ATOM 639 O O . ALA A 1 85 ? 28.438 -23.844 -5.383 1 94.5 85 ALA A O 1
ATOM 640 N N . LEU A 1 86 ? 28.297 -21.625 -5.211 1 94.44 86 LEU A N 1
ATOM 641 C CA . LEU A 1 86 ? 28.266 -21.641 -3.75 1 94.44 86 LEU A CA 1
ATOM 642 C C . LEU A 1 86 ? 27.062 -22.422 -3.23 1 94.44 86 LEU A C 1
ATOM 644 O O . LEU A 1 86 ? 27.203 -23.281 -2.367 1 94.44 86 LEU A O 1
ATOM 648 N N . THR A 1 87 ? 25.922 -22.125 -3.727 1 95 87 THR A N 1
ATOM 649 C CA . THR A 1 87 ? 24.688 -22.734 -3.271 1 95 87 THR A CA 1
ATOM 650 C C . THR A 1 87 ? 24.656 -24.219 -3.604 1 95 87 THR A C 1
ATOM 652 O O . THR A 1 87 ? 24.141 -25.031 -2.828 1 95 87 THR A O 1
ATOM 655 N N . ARG A 1 88 ? 25.203 -24.609 -4.742 1 94.06 88 ARG A N 1
ATOM 656 C CA . ARG A 1 88 ? 25.312 -26.016 -5.09 1 94.06 88 ARG A CA 1
ATOM 657 C C . ARG A 1 88 ? 26.109 -26.781 -4.035 1 94.06 88 ARG A C 1
ATOM 659 O O . ARG A 1 88 ? 25.719 -27.875 -3.623 1 94.06 88 ARG A O 1
ATOM 666 N N . GLN A 1 89 ? 27.141 -26.219 -3.641 1 93.75 89 GLN A N 1
ATOM 667 C CA . GLN A 1 89 ? 27.953 -26.828 -2.594 1 93.75 89 GLN A CA 1
ATOM 668 C C . GLN A 1 89 ? 27.188 -26.922 -1.282 1 93.75 89 GLN A C 1
ATOM 670 O O . GLN A 1 89 ? 27.25 -27.938 -0.591 1 93.75 89 GLN A O 1
ATOM 675 N N . ARG A 1 90 ? 26.5 -25.828 -0.92 1 94.19 90 ARG A N 1
ATOM 676 C CA . ARG A 1 90 ? 25.688 -25.812 0.292 1 94.19 90 ARG A CA 1
ATOM 677 C C . ARG A 1 90 ? 24.688 -26.953 0.299 1 94.19 90 ARG A C 1
ATOM 679 O O . ARG A 1 90 ? 24.562 -27.672 1.292 1 94.19 90 ARG A O 1
ATOM 686 N N . LEU A 1 91 ? 24.062 -27.188 -0.828 1 94.12 91 LEU A N 1
ATOM 687 C CA . LEU A 1 91 ? 23.016 -28.203 -0.945 1 94.12 91 LEU A CA 1
ATOM 688 C C . LEU A 1 91 ? 23.609 -29.609 -0.962 1 94.12 91 LEU A C 1
ATOM 690 O O . LEU A 1 91 ? 23.031 -30.547 -0.422 1 94.12 91 LEU A O 1
ATOM 694 N N . GLN A 1 92 ? 24.719 -29.734 -1.562 1 91.75 92 GLN A N 1
ATOM 695 C CA . GLN A 1 92 ? 25.391 -31.031 -1.591 1 91.75 92 GLN A CA 1
ATOM 696 C C . GLN A 1 92 ? 25.766 -31.484 -0.183 1 91.75 92 GLN A C 1
ATOM 698 O O . GLN A 1 92 ? 25.672 -32.656 0.135 1 91.75 92 GLN A O 1
ATOM 703 N N . ARG A 1 93 ? 26.078 -30.562 0.584 1 91.25 93 ARG A N 1
ATOM 704 C CA . ARG A 1 93 ? 26.5 -30.859 1.95 1 91.25 93 ARG A CA 1
ATOM 705 C C . ARG A 1 93 ? 25.312 -31.312 2.795 1 91.25 93 ARG A C 1
ATOM 707 O O . ARG A 1 93 ? 25.469 -32.031 3.777 1 91.25 93 ARG A O 1
ATOM 714 N N . LEU A 1 94 ? 24.172 -30.875 2.471 1 88.25 94 LEU A N 1
ATOM 715 C CA . LEU A 1 94 ? 22.969 -31.234 3.211 1 88.25 94 LEU A CA 1
ATOM 716 C C . LEU A 1 94 ? 22.547 -32.656 2.922 1 88.25 94 LEU A C 1
ATOM 718 O O . LEU A 1 94 ? 21.922 -33.312 3.764 1 88.25 94 LEU A O 1
ATOM 722 N N . SER A 1 95 ? 22.828 -33.094 1.687 1 83.62 95 SER A N 1
ATOM 723 C CA . SER A 1 95 ? 22.484 -34.469 1.301 1 83.62 95 SER A CA 1
ATOM 724 C C . SER A 1 95 ? 23.609 -35.094 0.501 1 83.62 95 SER A C 1
ATOM 726 O O . SER A 1 95 ? 23.469 -35.344 -0.702 1 83.62 95 SER A O 1
ATOM 728 N N . PRO A 1 96 ? 24.562 -35.531 1.113 1 77.25 96 PRO A N 1
ATOM 729 C CA . PRO A 1 96 ? 25.734 -36.031 0.39 1 77.25 96 PRO A CA 1
ATOM 730 C C . PRO A 1 96 ? 25.469 -37.344 -0.326 1 77.25 96 PRO A C 1
ATOM 732 O O . PRO A 1 96 ? 26.062 -37.625 -1.367 1 77.25 96 PRO A O 1
ATOM 735 N N . GLU A 1 97 ? 24.562 -38.094 0.207 1 76.19 97 GLU A N 1
ATOM 736 C CA . GLU A 1 97 ? 24.375 -39.438 -0.325 1 76.19 97 GLU A CA 1
ATOM 737 C C . GLU A 1 97 ? 23.203 -39.5 -1.297 1 76.19 97 GLU A C 1
ATOM 739 O O . GLU A 1 97 ? 22.906 -40.562 -1.879 1 76.19 97 GLU A O 1
ATOM 744 N N . ALA A 1 98 ? 22.516 -38.406 -1.395 1 68.56 98 ALA A N 1
ATOM 745 C CA . ALA A 1 98 ? 21.312 -38.469 -2.227 1 68.56 98 ALA A CA 1
ATOM 746 C C . ALA A 1 98 ? 21.672 -38.656 -3.697 1 68.56 98 ALA A C 1
ATOM 748 O O . ALA A 1 98 ? 22.562 -37.969 -4.215 1 68.56 98 ALA A O 1
ATOM 749 N N . ALA A 1 99 ? 21.203 -39.781 -4.355 1 57.94 99 ALA A N 1
ATOM 750 C CA . ALA A 1 99 ? 21.453 -40.094 -5.762 1 57.94 99 ALA A CA 1
ATOM 751 C C . ALA A 1 99 ? 20.938 -38.969 -6.668 1 57.94 99 ALA A C 1
ATOM 753 O O . ALA A 1 99 ? 21.625 -38.562 -7.613 1 57.94 99 ALA A O 1
ATOM 754 N N . GLU A 1 100 ? 19.594 -38.562 -6.383 1 63.56 100 GLU A N 1
ATOM 755 C CA . GLU A 1 100 ? 19.047 -37.438 -7.117 1 63.56 100 GLU A CA 1
ATOM 756 C C . GLU A 1 100 ? 18.672 -36.312 -6.176 1 63.56 100 GLU A C 1
ATOM 758 O O . GLU A 1 100 ? 18.016 -36.5 -5.156 1 63.56 100 GLU A O 1
ATOM 763 N N . PRO A 1 101 ? 19.141 -35.188 -6.582 1 66.06 101 PRO A N 1
ATOM 764 C CA . PRO A 1 101 ? 18.891 -34.094 -5.641 1 66.06 101 PRO A CA 1
ATOM 765 C C . PRO A 1 101 ? 17.422 -33.656 -5.617 1 66.06 101 PRO A C 1
ATOM 767 O O . PRO A 1 101 ? 16.797 -33.5 -6.676 1 66.06 101 PRO A O 1
ATOM 770 N N . ALA A 1 102 ? 16.875 -33.688 -4.496 1 83.38 102 ALA A N 1
ATOM 771 C CA . ALA A 1 102 ? 15.523 -33.188 -4.305 1 83.38 102 ALA A CA 1
ATOM 772 C C . ALA A 1 102 ? 15.461 -31.688 -4.578 1 83.38 102 ALA A C 1
ATOM 774 O O . ALA A 1 102 ? 14.422 -31.172 -4.984 1 83.38 102 ALA A O 1
ATOM 775 N N . GLN A 1 103 ? 16.672 -31.094 -4.488 1 93.31 103 GLN A N 1
ATOM 776 C CA . GLN A 1 103 ? 16.766 -29.656 -4.73 1 93.31 103 GLN A CA 1
ATOM 777 C C . GLN A 1 103 ? 17.438 -29.359 -6.062 1 93.31 103 GLN A C 1
ATOM 779 O O . GLN A 1 103 ? 18.625 -29.688 -6.246 1 93.31 103 GLN A O 1
ATOM 784 N N . GLN A 1 104 ? 16.766 -28.75 -6.977 1 94.62 104 GLN A N 1
ATOM 785 C CA . GLN A 1 104 ? 17.297 -28.375 -8.281 1 94.62 104 GLN A CA 1
ATOM 786 C C . GLN A 1 104 ? 17.688 -26.906 -8.312 1 94.62 104 GLN A C 1
ATOM 788 O O . GLN A 1 104 ? 16.922 -26.031 -7.879 1 94.62 104 GLN A O 1
ATOM 793 N N . LEU A 1 105 ? 18.844 -26.688 -8.75 1 96.31 105 LEU A N 1
ATOM 794 C CA . LEU A 1 105 ? 19.344 -25.328 -8.883 1 96.31 105 LEU A CA 1
ATOM 795 C C . LEU A 1 105 ? 19.609 -24.984 -10.344 1 96.31 105 LEU A C 1
ATOM 797 O O . LEU A 1 105 ? 20.359 -25.688 -11.023 1 96.31 105 LEU A O 1
ATOM 801 N N . ILE A 1 106 ? 19.047 -23.875 -10.836 1 96.81 106 ILE A N 1
ATOM 802 C CA . ILE A 1 106 ? 19.156 -23.469 -12.227 1 96.81 106 ILE A CA 1
ATOM 803 C C . ILE A 1 106 ? 19.844 -22.109 -12.312 1 96.81 106 ILE A C 1
ATOM 805 O O . ILE A 1 106 ? 19.453 -21.172 -11.609 1 96.81 106 ILE A O 1
ATOM 809 N N . HIS A 1 107 ? 20.859 -21.984 -13.133 1 96.25 107 HIS A N 1
ATOM 810 C CA . HIS A 1 107 ? 21.547 -20.719 -13.398 1 96.25 107 HIS A CA 1
ATOM 811 C C . HIS A 1 107 ? 20.859 -19.953 -14.523 1 96.25 107 HIS A C 1
ATOM 813 O O . HIS A 1 107 ? 20.797 -20.438 -15.664 1 96.25 107 HIS A O 1
ATOM 819 N N . GLY A 1 108 ? 20.344 -18.75 -14.195 1 94 108 GLY A N 1
ATOM 820 C CA . GLY A 1 108 ? 19.75 -17.938 -15.25 1 94 108 GLY A CA 1
ATOM 821 C C . GLY A 1 108 ? 18.844 -16.859 -14.727 1 94 108 GLY A C 1
ATOM 822 O O . GLY A 1 108 ? 18.797 -16.594 -13.523 1 94 108 GLY A O 1
ATOM 823 N N . ASP A 1 109 ? 18.172 -16.203 -15.672 1 92.31 109 ASP A N 1
ATOM 824 C CA . ASP A 1 109 ? 17.219 -15.141 -15.375 1 92.31 109 ASP A CA 1
ATOM 825 C C . ASP A 1 109 ? 15.82 -15.711 -15.125 1 92.31 109 ASP A C 1
ATOM 827 O O . ASP A 1 109 ? 15.266 -16.406 -15.977 1 92.31 109 ASP A O 1
ATOM 831 N N . ALA A 1 110 ? 15.289 -15.43 -13.969 1 93.44 110 ALA A N 1
ATOM 832 C CA . ALA A 1 110 ? 14 -15.984 -13.562 1 93.44 110 ALA A CA 1
ATOM 833 C C . ALA A 1 110 ? 12.906 -15.656 -14.57 1 93.44 110 ALA A C 1
ATOM 835 O O . ALA A 1 110 ? 12.117 -16.516 -14.953 1 93.44 110 ALA A O 1
ATOM 836 N N . ILE A 1 111 ? 12.805 -14.445 -15.008 1 89.06 111 ILE A N 1
ATOM 837 C CA . ILE A 1 111 ? 11.734 -13.992 -15.891 1 89.06 111 ILE A CA 1
ATOM 838 C C . ILE A 1 111 ? 11.734 -14.812 -17.172 1 89.06 111 ILE A C 1
ATOM 840 O O . ILE A 1 111 ? 10.68 -15.164 -17.703 1 89.06 111 ILE A O 1
ATOM 844 N N . THR A 1 112 ? 12.883 -15.164 -17.625 1 90 112 THR A N 1
ATOM 845 C CA . THR A 1 112 ? 13.031 -15.93 -18.859 1 90 112 THR A CA 1
ATOM 846 C C . THR A 1 112 ? 12.719 -17.406 -18.609 1 90 112 THR A C 1
ATOM 848 O O . THR A 1 112 ? 12.164 -18.078 -19.484 1 90 112 THR A O 1
ATOM 851 N N . LEU A 1 113 ? 13 -17.906 -17.531 1 94.69 113 LEU A N 1
ATOM 852 C CA . LEU A 1 113 ? 12.984 -19.328 -17.266 1 94.69 113 LEU A CA 1
ATOM 853 C C . LEU A 1 113 ? 11.617 -19.781 -16.75 1 94.69 113 LEU A C 1
ATOM 855 O O . LEU A 1 113 ? 11.219 -20.938 -16.953 1 94.69 113 LEU A O 1
ATOM 859 N N . LEU A 1 114 ? 10.898 -18.922 -16.109 1 94.69 114 LEU A N 1
ATOM 860 C CA . LEU A 1 114 ? 9.688 -19.266 -15.375 1 94.69 114 LEU A CA 1
ATOM 861 C C . LEU A 1 114 ? 8.68 -19.953 -16.297 1 94.69 114 LEU A C 1
ATOM 863 O O . LEU A 1 114 ? 8.133 -21 -15.938 1 94.69 114 LEU A O 1
ATOM 867 N N . PRO A 1 115 ? 8.5 -19.484 -17.516 1 90.06 115 PRO A N 1
ATOM 868 C CA . PRO A 1 115 ? 7.504 -20.125 -18.391 1 90.06 115 PRO A CA 1
ATOM 869 C C . PRO A 1 115 ? 7.887 -21.562 -18.75 1 90.06 115 PRO A C 1
ATOM 871 O O . PRO A 1 115 ? 7.039 -22.328 -19.234 1 90.06 115 PRO A O 1
ATOM 874 N N . GLN A 1 116 ? 9.086 -21.938 -18.516 1 93.12 116 GLN A N 1
ATOM 875 C CA . GLN A 1 116 ? 9.578 -23.25 -18.922 1 93.12 116 GLN A CA 1
ATOM 876 C C . GLN A 1 116 ? 9.617 -24.203 -17.734 1 93.12 116 GLN A C 1
ATOM 878 O O . GLN A 1 116 ? 9.906 -25.391 -17.906 1 93.12 116 GLN A O 1
ATOM 883 N N . LEU A 1 117 ? 9.305 -23.781 -16.609 1 96.12 117 LEU A N 1
ATOM 884 C CA . LEU A 1 117 ? 9.391 -24.609 -15.422 1 96.12 117 LEU A CA 1
ATOM 885 C C . LEU A 1 117 ? 8.172 -25.516 -15.297 1 96.12 117 LEU A C 1
ATOM 887 O O . LEU A 1 117 ? 7.09 -25.172 -15.789 1 96.12 117 LEU A O 1
ATOM 891 N N . PRO A 1 118 ? 8.359 -26.656 -14.688 1 95.06 118 PRO A N 1
ATOM 892 C CA . PRO A 1 118 ? 7.184 -27.453 -14.312 1 95.06 118 PRO A CA 1
ATOM 893 C C . PRO A 1 118 ? 6.328 -26.766 -13.25 1 95.06 118 PRO A C 1
ATOM 895 O O . PRO A 1 118 ? 6.809 -25.875 -12.547 1 95.06 118 PRO A O 1
ATOM 898 N N . PRO A 1 119 ? 5.098 -27.219 -13.133 1 96.12 119 PRO A N 1
ATOM 899 C CA . PRO A 1 119 ? 4.223 -26.609 -12.125 1 96.12 119 PRO A CA 1
ATOM 900 C C . PRO A 1 119 ? 4.723 -26.844 -10.695 1 96.12 119 PRO A C 1
ATOM 902 O O . PRO A 1 119 ? 5.27 -27.906 -10.391 1 96.12 119 PRO A O 1
ATOM 905 N N . VAL A 1 120 ? 4.516 -25.891 -9.867 1 98.25 120 VAL A N 1
ATOM 906 C CA . VAL A 1 120 ? 4.938 -25.969 -8.469 1 98.25 120 VAL A CA 1
ATOM 907 C C . VAL A 1 120 ? 3.746 -25.703 -7.555 1 98.25 120 VAL A C 1
ATOM 909 O O . VAL A 1 120 ? 2.703 -25.219 -8.008 1 98.25 120 VAL A O 1
ATOM 912 N N . ASP A 1 121 ? 3.959 -26.016 -6.23 1 98.19 121 ASP A N 1
ATOM 913 C CA . ASP A 1 121 ? 2.873 -25.906 -5.262 1 98.19 121 ASP A CA 1
ATOM 914 C C . ASP A 1 121 ? 3.012 -24.641 -4.414 1 98.19 121 ASP A C 1
ATOM 916 O O . ASP A 1 121 ? 2.021 -24.125 -3.898 1 98.19 121 ASP A O 1
ATOM 920 N N . LEU A 1 122 ? 4.18 -24.203 -4.25 1 98.62 122 LEU A N 1
ATOM 921 C CA . LEU A 1 122 ? 4.488 -23.047 -3.428 1 98.62 122 LEU A CA 1
ATOM 922 C C . LEU A 1 122 ? 5.645 -22.234 -4.023 1 98.62 122 LEU A C 1
ATOM 924 O O . LEU A 1 122 ? 6.688 -22.812 -4.359 1 98.62 122 LEU A O 1
ATOM 928 N N . VAL A 1 123 ? 5.387 -21 -4.262 1 98.81 123 VAL A N 1
ATOM 929 C CA . VAL A 1 123 ? 6.473 -20.047 -4.5 1 98.81 123 VAL A CA 1
ATOM 930 C C . VAL A 1 123 ? 6.816 -19.328 -3.201 1 98.81 123 VAL A C 1
ATOM 932 O O . VAL A 1 123 ? 5.938 -18.766 -2.539 1 98.81 123 VAL A O 1
ATOM 935 N N . LEU A 1 124 ? 8.016 -19.391 -2.764 1 98.56 124 LEU A N 1
ATOM 936 C CA . LEU A 1 124 ? 8.508 -18.75 -1.549 1 98.56 124 LEU A CA 1
ATOM 937 C C . LEU A 1 124 ? 9.852 -18.062 -1.795 1 98.56 124 LEU A C 1
ATOM 939 O O . LEU A 1 124 ? 10.844 -18.734 -2.094 1 98.56 124 LEU A O 1
ATOM 943 N N . SER A 1 125 ? 9.859 -16.719 -1.691 1 97.5 125 SER A N 1
ATOM 944 C CA . SER A 1 125 ? 11.086 -16.031 -2.051 1 97.5 125 SER A CA 1
ATOM 945 C C . SER A 1 125 ? 11.156 -14.656 -1.383 1 97.5 125 SER A C 1
ATOM 947 O O . SER A 1 125 ? 10.125 -14.07 -1.044 1 97.5 125 SER A O 1
ATOM 949 N N . ASN A 1 126 ? 12.383 -14.18 -1.122 1 95.69 126 ASN A N 1
ATOM 950 C CA . ASN A 1 126 ? 12.664 -12.766 -0.906 1 95.69 126 ASN A CA 1
ATOM 951 C C . ASN A 1 126 ? 12.992 -12.055 -2.215 1 95.69 126 ASN A C 1
ATOM 953 O O . ASN A 1 126 ? 13.898 -12.469 -2.939 1 95.69 126 ASN A O 1
ATOM 957 N N . ILE A 1 127 ? 12.281 -10.977 -2.467 1 93.69 127 ILE A N 1
ATOM 958 C CA . ILE A 1 127 ? 12.531 -10.32 -3.746 1 93.69 127 ILE A CA 1
ATOM 959 C C . ILE A 1 127 ? 13.766 -9.422 -3.633 1 93.69 127 ILE A C 1
ATOM 961 O O . ILE A 1 127 ? 14.141 -9.008 -2.533 1 93.69 127 ILE A O 1
ATOM 965 N N . PRO A 1 128 ? 14.406 -9.188 -4.781 1 90.06 128 PRO A N 1
ATOM 966 C CA . PRO A 1 128 ? 15.477 -8.188 -4.758 1 90.06 128 PRO A CA 1
ATOM 967 C C . PRO A 1 128 ? 14.969 -6.785 -4.434 1 90.06 128 PRO A C 1
ATOM 969 O O . PRO A 1 128 ? 13.82 -6.457 -4.734 1 90.06 128 PRO A O 1
ATOM 972 N N . TYR A 1 129 ? 15.82 -6.02 -3.82 1 89.06 129 TYR A N 1
ATOM 973 C CA . TYR A 1 129 ? 15.398 -4.68 -3.424 1 89.06 129 TYR A CA 1
ATOM 974 C C . TYR A 1 129 ? 15.836 -3.643 -4.453 1 89.06 129 TYR A C 1
ATOM 976 O O . TYR A 1 129 ? 16.906 -3.756 -5.039 1 89.06 129 TYR A O 1
ATOM 984 N N . PHE A 1 130 ? 15.031 -2.65 -4.621 1 90.56 130 PHE A N 1
ATOM 985 C CA . PHE A 1 130 ? 15.352 -1.497 -5.457 1 90.56 130 PHE A CA 1
ATOM 986 C C . PHE A 1 130 ? 16.422 -0.637 -4.805 1 90.56 130 PHE A C 1
ATOM 988 O O . PHE A 1 130 ? 16.391 -0.385 -3.6 1 90.56 130 PHE A O 1
ATOM 995 N N . GLY A 1 131 ? 17.375 -0.27 -5.594 1 81.31 131 GLY A N 1
ATOM 996 C CA . GLY A 1 131 ? 18.375 0.674 -5.133 1 81.31 131 GLY A CA 1
ATOM 997 C C . GLY A 1 131 ? 19.578 0.001 -4.496 1 81.31 131 GLY A C 1
ATOM 998 O O . GLY A 1 131 ? 20.453 0.673 -3.943 1 81.31 131 GLY A O 1
ATOM 999 N N . CYS A 1 132 ? 19.578 -1.223 -4.418 1 73.94 132 CYS A N 1
ATOM 1000 C CA . CYS A 1 132 ? 20.719 -1.936 -3.857 1 73.94 132 CYS A CA 1
ATOM 1001 C C . CYS A 1 132 ? 21.969 -1.728 -4.707 1 73.94 132 CYS A C 1
ATOM 1003 O O . CYS A 1 132 ? 21.891 -1.749 -5.938 1 73.94 132 CYS A O 1
ATOM 1005 N N . ARG A 1 133 ? 23.016 -1.102 -4.059 1 62.47 133 ARG A N 1
ATOM 1006 C CA . ARG A 1 133 ? 24.281 -0.841 -4.746 1 62.47 133 ARG A CA 1
ATOM 1007 C C . ARG A 1 133 ? 25.203 -2.053 -4.672 1 62.47 133 ARG A C 1
ATOM 1009 O O . ARG A 1 133 ? 25.375 -2.639 -3.602 1 62.47 133 ARG A O 1
ATOM 1016 N N . TRP A 1 134 ? 25.297 -2.627 -5.824 1 56.66 134 TRP A N 1
ATOM 1017 C CA . TRP A 1 134 ? 26.312 -3.678 -5.875 1 56.66 134 TRP A CA 1
ATOM 1018 C C . TRP A 1 134 ? 27.703 -3.082 -5.992 1 56.66 134 TRP A C 1
ATOM 1020 O O . TRP A 1 134 ? 27.906 -2.049 -6.637 1 56.66 134 TRP A O 1
ATOM 1030 N N . PRO A 1 135 ? 28.594 -3.357 -5.039 1 50.97 135 PRO A N 1
ATOM 1031 C CA . PRO A 1 135 ? 29.953 -2.832 -5.164 1 50.97 135 PRO A CA 1
ATOM 1032 C C . PRO A 1 135 ? 30.469 -2.85 -6.602 1 50.97 135 PRO A C 1
ATOM 1034 O O . PRO A 1 135 ? 30.031 -3.678 -7.406 1 50.97 135 PRO A O 1
ATOM 1037 N N . GLU A 1 136 ? 31.172 -1.786 -6.945 1 49.5 136 GLU A N 1
ATOM 1038 C CA . GLU A 1 136 ? 31.75 -1.354 -8.211 1 49.5 136 GLU A CA 1
ATOM 1039 C C . GLU A 1 136 ? 32.156 -2.551 -9.078 1 49.5 136 GLU A C 1
ATOM 1041 O O . GLU A 1 136 ? 32 -2.52 -10.297 1 49.5 136 GLU A O 1
ATOM 1046 N N . GLN A 1 137 ? 33.125 -3.463 -8.477 1 46.25 137 GLN A N 1
ATOM 1047 C CA . GLN A 1 137 ? 33.688 -4.414 -9.414 1 46.25 137 GLN A CA 1
ATOM 1048 C C . GLN A 1 137 ? 32.625 -5.379 -9.938 1 46.25 137 GLN A C 1
ATOM 1050 O O . GLN A 1 137 ? 32.938 -6.309 -10.688 1 46.25 137 GLN A O 1
ATOM 1055 N N . ALA A 1 138 ? 31.641 -5.441 -9.32 1 45.31 138 ALA A N 1
ATOM 1056 C CA . ALA A 1 138 ? 30.688 -6.445 -9.789 1 45.31 138 ALA A CA 1
ATOM 1057 C C . ALA A 1 138 ? 30.266 -6.16 -11.227 1 45.31 138 ALA A C 1
ATOM 1059 O O . ALA A 1 138 ? 29.984 -5.016 -11.586 1 45.31 138 ALA A O 1
ATOM 1060 N N . THR A 1 139 ? 30.625 -7.012 -12.109 1 42.72 139 THR A N 1
ATOM 1061 C CA . THR A 1 139 ? 30.25 -6.953 -13.523 1 42.72 139 THR A CA 1
ATOM 1062 C C . THR A 1 139 ? 28.906 -6.262 -13.703 1 42.72 139 THR A C 1
ATOM 1064 O O . THR A 1 139 ? 28.062 -6.281 -12.797 1 42.72 139 THR A O 1
ATOM 1067 N N . ALA A 1 140 ? 28.703 -5.648 -14.883 1 44.28 140 ALA A N 1
ATOM 1068 C CA . ALA A 1 140 ? 27.641 -4.938 -15.586 1 44.28 140 ALA A CA 1
ATOM 1069 C C . ALA A 1 140 ? 26.266 -5.52 -15.242 1 44.28 140 ALA A C 1
ATOM 1071 O O . ALA A 1 140 ? 25.984 -6.676 -15.578 1 44.28 140 ALA A O 1
ATOM 1072 N N . ALA A 1 141 ? 25.797 -5.195 -14.062 1 52.41 141 ALA A N 1
ATOM 1073 C CA . ALA A 1 141 ? 24.359 -5.473 -14.086 1 52.41 141 ALA A CA 1
ATOM 1074 C C . ALA A 1 141 ? 23.844 -5.559 -15.516 1 52.41 141 ALA A C 1
ATOM 1076 O O . ALA A 1 141 ? 24.062 -4.648 -16.312 1 52.41 141 ALA A O 1
ATOM 1077 N N . GLN A 1 142 ? 23.703 -6.812 -15.945 1 52.56 142 GLN A N 1
ATOM 1078 C CA . GLN A 1 142 ? 23.172 -6.988 -17.297 1 52.56 142 GLN A CA 1
ATOM 1079 C C . GLN A 1 142 ? 21.797 -6.352 -17.422 1 52.56 142 GLN A C 1
ATOM 1081 O O . GLN A 1 142 ? 21.031 -6.324 -16.469 1 52.56 142 GLN A O 1
ATOM 1086 N N . SER A 1 143 ? 21.641 -5.668 -18.406 1 54.75 143 SER A N 1
ATOM 1087 C CA . SER A 1 143 ? 20.359 -5.074 -18.812 1 54.75 143 SER A CA 1
ATOM 1088 C C . SER A 1 143 ? 19.203 -6.051 -18.625 1 54.75 143 SER A C 1
ATOM 1090 O O . SER A 1 143 ? 19.344 -7.238 -18.938 1 54.75 143 SER A O 1
ATOM 1092 N N . GLY A 1 144 ? 18.297 -5.738 -17.719 1 59.38 144 GLY A N 1
ATOM 1093 C CA . GLY A 1 144 ? 17.078 -6.52 -17.594 1 59.38 144 GLY A CA 1
ATOM 1094 C C . GLY A 1 144 ? 16.953 -7.188 -16.234 1 59.38 144 GLY A C 1
ATOM 1095 O O . GLY A 1 144 ? 15.945 -7.848 -15.961 1 59.38 144 GLY A O 1
ATOM 1096 N N . GLN A 1 145 ? 18.016 -6.961 -15.508 1 68.69 145 GLN A N 1
ATOM 1097 C CA . GLN A 1 145 ? 17.906 -7.531 -14.172 1 68.69 145 GLN A CA 1
ATOM 1098 C C . GLN A 1 145 ? 17.25 -6.543 -13.203 1 68.69 145 GLN A C 1
ATOM 1100 O O . GLN A 1 145 ? 17.422 -5.328 -13.344 1 68.69 145 GLN A O 1
ATOM 1105 N N . LEU A 1 146 ? 16.406 -7.059 -12.328 1 74.62 146 LEU A N 1
ATOM 1106 C CA . LEU A 1 146 ? 15.68 -6.25 -11.352 1 74.62 146 LEU A CA 1
ATOM 1107 C C . LEU A 1 146 ? 16.641 -5.336 -10.586 1 74.62 146 LEU A C 1
ATOM 1109 O O . LEU A 1 146 ? 16.344 -4.152 -10.398 1 74.62 146 LEU A O 1
ATOM 1113 N N . TYR A 1 147 ? 17.812 -5.797 -10.281 1 67.88 147 TYR A N 1
ATOM 1114 C CA . TYR A 1 147 ? 18.781 -5.039 -9.492 1 67.88 147 TYR A CA 1
ATOM 1115 C C . TYR A 1 147 ? 19.359 -3.891 -10.305 1 67.88 147 TYR A C 1
ATOM 1117 O O . TYR A 1 147 ? 19.922 -2.947 -9.742 1 67.88 147 TYR A O 1
ATOM 1125 N N . ALA A 1 148 ? 19.188 -3.955 -11.602 1 72.06 148 ALA A N 1
ATOM 1126 C CA . ALA A 1 148 ? 19.844 -2.98 -12.469 1 72.06 148 ALA A CA 1
ATOM 1127 C C . ALA A 1 148 ? 18.875 -1.879 -12.883 1 72.06 148 ALA A C 1
ATOM 1129 O O . ALA A 1 148 ? 19.266 -0.93 -13.57 1 72.06 148 ALA A O 1
ATOM 1130 N N . MET A 1 149 ? 17.734 -2.014 -12.32 1 81.12 149 MET A N 1
ATOM 1131 C CA . MET A 1 149 ? 16.734 -1.032 -12.75 1 81.12 149 MET A CA 1
ATOM 1132 C C . MET A 1 149 ? 17.078 0.358 -12.227 1 81.12 149 MET A C 1
ATOM 1134 O O . MET A 1 149 ? 17.438 0.514 -11.055 1 81.12 149 MET A O 1
ATOM 1138 N N . GLN A 1 150 ? 16.844 1.311 -13.094 1 86.12 150 GLN A N 1
ATOM 1139 C CA . GLN A 1 150 ? 17.297 2.662 -12.789 1 86.12 150 GLN A CA 1
ATOM 1140 C C . GLN A 1 150 ? 16.203 3.479 -12.125 1 86.12 150 GLN A C 1
ATOM 1142 O O . GLN A 1 150 ? 16.469 4.461 -11.43 1 86.12 150 GLN A O 1
ATOM 1147 N N . THR A 1 151 ? 15.008 3.119 -12.398 1 92.25 151 THR A N 1
ATOM 1148 C CA . THR A 1 151 ? 13.875 3.869 -11.859 1 92.25 151 THR A CA 1
ATOM 1149 C C . THR A 1 151 ? 12.922 2.941 -11.117 1 92.25 151 THR A C 1
ATOM 1151 O O . THR A 1 151 ? 12.797 1.763 -11.461 1 92.25 151 THR A O 1
ATOM 1154 N N . TYR A 1 152 ? 12.297 3.432 -10.133 1 92.62 152 TYR A N 1
ATOM 1155 C CA . TYR A 1 152 ? 11.359 2.633 -9.352 1 92.62 152 TYR A CA 1
ATOM 1156 C C . TYR A 1 152 ? 10.188 2.172 -10.211 1 92.62 152 TYR A C 1
ATOM 1158 O O . TYR A 1 152 ? 9.727 1.036 -10.086 1 92.62 152 TYR A O 1
ATOM 1166 N N . ALA A 1 153 ? 9.711 3.057 -11.086 1 89.62 153 ALA A N 1
ATOM 1167 C CA . ALA A 1 153 ? 8.641 2.666 -12 1 89.62 153 ALA A CA 1
ATOM 1168 C C . ALA A 1 153 ? 9.062 1.488 -12.867 1 89.62 153 ALA A C 1
ATOM 1170 O O . ALA A 1 153 ? 8.297 0.543 -13.062 1 89.62 153 ALA A O 1
ATOM 1171 N N . GLY A 1 154 ? 10.227 1.568 -13.391 1 89 154 GLY A N 1
ATOM 1172 C CA . GLY A 1 154 ? 10.758 0.453 -14.156 1 89 154 GLY A CA 1
ATOM 1173 C C . GLY A 1 154 ? 10.891 -0.82 -13.344 1 89 154 GLY A C 1
ATOM 1174 O O . GLY A 1 154 ? 10.586 -1.91 -13.828 1 89 154 GLY A O 1
ATOM 1175 N N . PHE A 1 155 ? 11.367 -0.668 -12.141 1 93.31 155 PHE A N 1
ATOM 1176 C CA . PHE A 1 155 ? 11.484 -1.8 -11.227 1 93.31 155 PHE A CA 1
ATOM 1177 C C . PHE A 1 155 ? 10.133 -2.463 -11.016 1 93.31 155 PHE A C 1
ATOM 1179 O O . PHE A 1 155 ? 10.016 -3.688 -11.094 1 93.31 155 PHE A O 1
ATOM 1186 N N . LEU A 1 156 ? 9.078 -1.69 -10.781 1 91.56 156 LEU A N 1
ATOM 1187 C CA . LEU A 1 156 ? 7.727 -2.217 -10.602 1 91.56 156 LEU A CA 1
ATOM 1188 C C . LEU A 1 156 ? 7.246 -2.932 -11.859 1 91.56 156 LEU A C 1
ATOM 1190 O O . LEU A 1 156 ? 6.559 -3.953 -11.773 1 91.56 156 LEU A O 1
ATOM 1194 N N . GLY A 1 157 ? 7.574 -2.379 -12.984 1 88.31 157 GLY A N 1
ATOM 1195 C CA . GLY A 1 157 ? 7.258 -3.057 -14.227 1 88.31 157 GLY A CA 1
ATOM 1196 C C . GLY A 1 157 ? 7.863 -4.445 -14.328 1 88.31 157 GLY A C 1
ATOM 1197 O O . GLY A 1 157 ? 7.211 -5.379 -14.797 1 88.31 157 GLY A O 1
ATOM 1198 N N . MET A 1 158 ? 9.055 -4.566 -13.914 1 90.5 158 MET A N 1
ATOM 1199 C CA . MET A 1 158 ? 9.727 -5.863 -13.938 1 90.5 158 MET A CA 1
ATOM 1200 C C . MET A 1 158 ? 9.078 -6.828 -12.953 1 90.5 158 MET A C 1
ATOM 1202 O O . MET A 1 158 ? 8.961 -8.023 -13.234 1 90.5 158 MET A O 1
ATOM 1206 N N . LEU A 1 159 ? 8.711 -6.32 -11.789 1 93.88 159 LEU A N 1
ATOM 1207 C CA . LEU A 1 159 ? 8 -7.156 -10.828 1 93.88 159 LEU A CA 1
ATOM 1208 C C . LEU A 1 159 ? 6.695 -7.68 -11.43 1 93.88 159 LEU A C 1
ATOM 1210 O O . LEU A 1 159 ? 6.309 -8.82 -11.18 1 93.88 159 LEU A O 1
ATOM 1214 N N . GLU A 1 160 ? 6.031 -6.875 -12.164 1 90.62 160 GLU A N 1
ATOM 1215 C CA . GLU A 1 160 ? 4.809 -7.305 -12.836 1 90.62 160 GLU A CA 1
ATOM 1216 C C . GLU A 1 160 ? 5.082 -8.477 -13.773 1 90.62 160 GLU A C 1
ATOM 1218 O O . GLU A 1 160 ? 4.309 -9.438 -13.82 1 90.62 160 GLU A O 1
ATOM 1223 N N . ARG A 1 161 ? 6.137 -8.367 -14.523 1 91.19 161 ARG A N 1
ATOM 1224 C CA . ARG A 1 161 ? 6.52 -9.445 -15.43 1 91.19 161 ARG A CA 1
ATOM 1225 C C . ARG A 1 161 ? 6.848 -10.719 -14.648 1 91.19 161 ARG A C 1
ATOM 1227 O O . ARG A 1 161 ? 6.484 -11.82 -15.07 1 91.19 161 ARG A O 1
ATOM 1234 N N . LEU A 1 162 ? 7.551 -10.523 -13.625 1 94.44 162 LEU A N 1
ATOM 1235 C CA . LEU A 1 162 ? 7.859 -11.656 -12.758 1 94.44 162 LEU A CA 1
ATOM 1236 C C . LEU A 1 162 ? 6.586 -12.352 -12.297 1 94.44 162 LEU A C 1
ATOM 1238 O O . LEU A 1 162 ? 6.469 -13.578 -12.406 1 94.44 162 LEU A O 1
ATOM 1242 N N . LEU A 1 163 ? 5.66 -11.578 -11.797 1 95.38 163 LEU A N 1
ATOM 1243 C CA . LEU A 1 163 ? 4.422 -12.133 -11.258 1 95.38 163 LEU A CA 1
ATOM 1244 C C . LEU A 1 163 ? 3.631 -12.852 -12.352 1 95.38 163 LEU A C 1
ATOM 1246 O O . LEU A 1 163 ? 2.994 -13.875 -12.094 1 95.38 163 LEU A O 1
ATOM 1250 N N . ALA A 1 164 ? 3.68 -12.305 -13.539 1 92.38 164 ALA A N 1
ATOM 1251 C CA . ALA A 1 164 ? 3.045 -12.984 -14.672 1 92.38 164 ALA A CA 1
ATOM 1252 C C . ALA A 1 164 ? 3.666 -14.359 -14.898 1 92.38 164 ALA A C 1
ATOM 1254 O O . ALA A 1 164 ? 2.951 -15.344 -15.109 1 92.38 164 ALA A O 1
ATOM 1255 N N . GLY A 1 165 ? 4.934 -14.391 -14.914 1 94.56 165 GLY A N 1
ATOM 1256 C CA . GLY A 1 165 ? 5.637 -15.656 -15.062 1 94.56 165 GLY A CA 1
ATOM 1257 C C . GLY A 1 165 ? 5.336 -16.641 -13.945 1 94.56 165 GLY A C 1
ATOM 1258 O O . GLY A 1 165 ? 5.137 -17.828 -14.195 1 94.56 165 GLY A O 1
ATOM 1259 N N . LEU A 1 166 ? 5.305 -16.172 -12.734 1 97 166 LEU A N 1
ATOM 1260 C CA . LEU A 1 166 ? 5.02 -17.031 -11.586 1 97 166 LEU A CA 1
ATOM 1261 C C . LEU A 1 166 ? 3.615 -17.609 -11.68 1 97 166 LEU A C 1
ATOM 1263 O O . LEU A 1 166 ? 3.391 -18.75 -11.281 1 97 166 LEU A O 1
ATOM 1267 N N . ARG A 1 167 ? 2.73 -16.797 -12.133 1 94.25 167 ARG A N 1
ATOM 1268 C CA . ARG A 1 167 ? 1.365 -17.297 -12.289 1 94.25 167 ARG A CA 1
ATOM 1269 C C . ARG A 1 167 ? 1.316 -18.484 -13.234 1 94.25 167 ARG A C 1
ATOM 1271 O O . ARG A 1 167 ? 0.542 -19.422 -13.016 1 94.25 167 ARG A O 1
ATOM 1278 N N . CYS A 1 168 ? 2.141 -18.547 -14.242 1 93.12 168 CYS A N 1
ATOM 1279 C CA . CYS A 1 168 ? 2.168 -19.609 -15.242 1 93.12 168 CYS A CA 1
ATOM 1280 C C . CYS A 1 168 ? 2.697 -20.906 -14.641 1 93.12 168 CYS A C 1
ATOM 1282 O O . CYS A 1 168 ? 2.305 -22 -15.062 1 93.12 168 CYS A O 1
ATOM 1284 N N . CYS A 1 169 ? 3.479 -20.812 -13.68 1 94.88 169 CYS A N 1
ATOM 1285 C CA . CYS A 1 169 ? 4.117 -22.016 -13.172 1 94.88 169 CYS A CA 1
ATOM 1286 C C . CYS A 1 169 ? 3.484 -22.469 -11.859 1 94.88 169 CYS A C 1
ATOM 1288 O O . CYS A 1 169 ? 3.701 -23.594 -11.406 1 94.88 169 CYS A O 1
ATOM 1290 N N . LEU A 1 170 ? 2.797 -21.625 -11.219 1 97.31 170 LEU A N 1
ATOM 1291 C CA . LEU A 1 170 ? 2.141 -21.969 -9.961 1 97.31 170 LEU A CA 1
ATOM 1292 C C . LEU A 1 170 ? 0.843 -22.734 -10.219 1 97.31 170 LEU A C 1
ATOM 1294 O O . LEU A 1 170 ? -0.016 -22.266 -10.977 1 97.31 170 LEU A O 1
ATOM 1298 N N . ARG A 1 171 ? 0.65 -23.891 -9.609 1 96.19 171 ARG A N 1
ATOM 1299 C CA . ARG A 1 171 ? -0.558 -24.703 -9.758 1 96.19 171 ARG A CA 1
ATOM 1300 C C . ARG A 1 171 ? -1.785 -23.938 -9.266 1 96.19 171 ARG A C 1
ATOM 1302 O O . ARG A 1 171 ? -1.694 -23.141 -8.328 1 96.19 171 ARG A O 1
ATOM 1309 N N . PRO A 1 172 ? -2.965 -24.203 -9.953 1 93.12 172 PRO A N 1
ATOM 1310 C CA . PRO A 1 172 ? -4.188 -23.656 -9.352 1 93.12 172 PRO A CA 1
ATOM 1311 C C . PRO A 1 172 ? -4.344 -24.047 -7.883 1 93.12 172 PRO A C 1
ATOM 1313 O O . PRO A 1 172 ? -4.152 -25.203 -7.52 1 93.12 172 PRO A O 1
ATOM 1316 N N . GLY A 1 173 ? -4.551 -23.062 -7.086 1 93.31 173 GLY A N 1
ATOM 1317 C CA . GLY A 1 173 ? -4.688 -23.297 -5.66 1 93.31 173 GLY A CA 1
ATOM 1318 C C . GLY A 1 173 ? -3.375 -23.203 -4.906 1 93.31 173 GLY A C 1
ATOM 1319 O O . GLY A 1 173 ? -3.357 -23.203 -3.676 1 93.31 173 GLY A O 1
ATOM 1320 N N . GLY A 1 174 ? -2.305 -23.141 -5.695 1 97 174 GLY A N 1
ATOM 1321 C CA . GLY A 1 174 ? -0.998 -23.016 -5.066 1 97 174 GLY A CA 1
ATOM 1322 C C . GLY A 1 174 ? -0.805 -21.703 -4.336 1 97 174 GLY A C 1
ATOM 1323 O O . GLY A 1 174 ? -1.616 -20.781 -4.477 1 97 174 GLY A O 1
ATOM 1324 N N . TRP A 1 175 ? 0.27 -21.656 -3.543 1 98.06 175 TRP A N 1
ATOM 1325 C CA . TRP A 1 175 ? 0.521 -20.484 -2.707 1 98.06 175 TRP A CA 1
ATOM 1326 C C . TRP A 1 175 ? 1.72 -19.688 -3.221 1 98.06 175 TRP A C 1
ATOM 1328 O O . TRP A 1 175 ? 2.684 -20.266 -3.727 1 98.06 175 TRP A O 1
ATOM 1338 N N . LEU A 1 176 ? 1.586 -18.422 -3.135 1 98.5 176 LEU A N 1
ATOM 1339 C CA . LEU A 1 176 ? 2.643 -17.453 -3.428 1 98.5 176 LEU A CA 1
ATOM 1340 C C . LEU A 1 176 ? 2.996 -16.641 -2.188 1 98.5 176 LEU A C 1
ATOM 1342 O O . LEU A 1 176 ? 2.152 -15.914 -1.655 1 98.5 176 LEU A O 1
ATOM 1346 N N . VAL A 1 177 ? 4.203 -16.797 -1.681 1 98.69 177 VAL A N 1
ATOM 1347 C CA . VAL A 1 177 ? 4.699 -16.016 -0.551 1 98.69 177 VAL A CA 1
ATOM 1348 C C . VAL A 1 177 ? 5.945 -15.242 -0.97 1 98.69 177 VAL A C 1
ATOM 1350 O O . VAL A 1 177 ? 6.996 -15.828 -1.239 1 98.69 177 VAL A O 1
ATOM 1353 N N . LEU A 1 178 ? 5.824 -13.984 -1.054 1 98.56 178 LEU A N 1
ATOM 1354 C CA . LEU A 1 178 ? 6.961 -13.117 -1.356 1 98.56 178 LEU A CA 1
ATOM 1355 C C . LEU A 1 178 ? 7.27 -12.195 -0.182 1 98.56 178 LEU A C 1
ATOM 1357 O O . LEU A 1 178 ? 6.363 -11.57 0.372 1 98.56 178 LEU A O 1
ATOM 1361 N N . CYS A 1 179 ? 8.5 -12.141 0.175 1 97.81 179 CYS A N 1
ATOM 1362 C CA . CYS A 1 179 ? 8.93 -11.32 1.297 1 97.81 179 CYS A CA 1
ATOM 1363 C C . CYS A 1 179 ? 9.656 -10.07 0.808 1 97.81 179 CYS A C 1
ATOM 1365 O O . CYS A 1 179 ? 10.43 -10.133 -0.151 1 97.81 179 CYS A O 1
ATOM 1367 N N . ALA A 1 180 ? 9.383 -8.977 1.434 1 97.06 180 ALA A N 1
ATOM 1368 C CA . ALA A 1 180 ? 10.008 -7.699 1.082 1 97.06 180 ALA A CA 1
ATOM 1369 C C . ALA A 1 180 ? 9.93 -6.711 2.242 1 97.06 180 ALA A C 1
ATOM 1371 O O . ALA A 1 180 ? 9.094 -6.859 3.137 1 97.06 180 ALA A O 1
ATOM 1372 N N . GLU A 1 181 ? 10.828 -5.793 2.246 1 96.5 181 GLU A N 1
ATOM 1373 C CA . GLU A 1 181 ? 10.773 -4.621 3.117 1 96.5 181 GLU A CA 1
ATOM 1374 C C . GLU A 1 181 ? 10.312 -3.385 2.35 1 96.5 181 GLU A C 1
ATOM 1376 O O . GLU A 1 181 ? 10.375 -3.352 1.119 1 96.5 181 GLU A O 1
ATOM 1381 N N . ASN A 1 182 ? 9.672 -2.463 3.076 1 97.69 182 ASN A N 1
ATOM 1382 C CA . ASN A 1 182 ? 9.742 -1.102 2.557 1 97.69 182 ASN A CA 1
ATOM 1383 C C . ASN A 1 182 ? 11.156 -0.528 2.684 1 97.69 182 ASN A C 1
ATOM 1385 O O . ASN A 1 182 ? 11.945 -0.988 3.51 1 97.69 182 ASN A O 1
ATOM 1389 N N . LEU A 1 183 ? 11.445 0.434 1.838 1 95.62 183 LEU A N 1
ATOM 1390 C CA . LEU A 1 183 ? 12.828 0.884 1.729 1 95.62 183 LEU A CA 1
ATOM 1391 C C . LEU A 1 183 ? 12.938 2.379 2.008 1 95.62 183 LEU A C 1
ATOM 1393 O O . LEU A 1 183 ? 11.922 3.068 2.123 1 95.62 183 LEU A O 1
ATOM 1397 N N . ARG A 1 184 ? 14.102 2.734 2.27 1 93.62 184 ARG A N 1
ATOM 1398 C CA . ARG A 1 184 ? 14.531 4.125 2.186 1 93.62 184 ARG A CA 1
ATOM 1399 C C . ARG A 1 184 ? 15.617 4.297 1.124 1 93.62 184 ARG A C 1
ATOM 1401 O O . ARG A 1 184 ? 16.672 3.68 1.208 1 93.62 184 ARG A O 1
ATOM 1408 N N . VAL A 1 185 ? 15.367 5 0.136 1 92.12 185 VAL A N 1
ATOM 1409 C CA . VAL A 1 185 ? 16.312 5.312 -0.924 1 92.12 185 VAL A CA 1
ATOM 1410 C C . VAL A 1 185 ? 16.625 6.809 -0.921 1 92.12 185 VAL A C 1
ATOM 1412 O O . VAL A 1 185 ? 15.734 7.629 -1.193 1 92.12 185 VAL A O 1
ATOM 1415 N N . GLY A 1 186 ? 17.875 7.148 -0.636 1 89.19 186 GLY A N 1
ATOM 1416 C CA . GLY A 1 186 ? 18.125 8.539 -0.299 1 89.19 186 GLY A CA 1
ATOM 1417 C C . GLY A 1 186 ? 17.312 9.023 0.891 1 89.19 186 GLY A C 1
ATOM 1418 O O . GLY A 1 186 ? 17.344 8.406 1.959 1 89.19 186 GLY A O 1
ATOM 1419 N N . GLU A 1 187 ? 16.516 10.008 0.697 1 88.88 187 GLU A N 1
ATOM 1420 C CA . GLU A 1 187 ? 15.695 10.562 1.775 1 88.88 187 GLU A CA 1
ATOM 1421 C C . GLU A 1 187 ? 14.227 10.18 1.606 1 88.88 187 GLU A C 1
ATOM 1423 O O . GLU A 1 187 ? 13.359 10.695 2.312 1 88.88 187 GLU A O 1
ATOM 1428 N N . HIS A 1 188 ? 14.039 9.219 0.746 1 92.06 188 HIS A N 1
ATOM 1429 C CA . HIS A 1 188 ? 12.648 8.953 0.38 1 92.06 188 HIS A CA 1
ATOM 1430 C C . HIS A 1 188 ? 12.211 7.57 0.844 1 92.06 188 HIS A C 1
ATOM 1432 O O . HIS A 1 188 ? 12.969 6.602 0.724 1 92.06 188 HIS A O 1
ATOM 1438 N N . PHE A 1 189 ? 11.078 7.602 1.424 1 94.75 189 PHE A N 1
ATOM 1439 C CA . PHE A 1 189 ? 10.406 6.344 1.726 1 94.75 189 PHE A CA 1
ATOM 1440 C C . PHE A 1 189 ? 9.914 5.676 0.449 1 94.75 189 PHE A C 1
ATOM 1442 O O . PHE A 1 189 ? 9.281 6.32 -0.391 1 94.75 189 PHE A O 1
ATOM 1449 N N . VAL A 1 190 ? 10.219 4.402 0.232 1 95.31 190 VAL A N 1
ATOM 1450 C CA . VAL A 1 190 ? 9.781 3.613 -0.913 1 95.31 190 VAL A CA 1
ATOM 1451 C C . VAL A 1 190 ? 8.945 2.426 -0.433 1 95.31 190 VAL A C 1
ATOM 1453 O O . VAL A 1 190 ? 9.477 1.494 0.178 1 95.31 190 VAL A O 1
ATOM 1456 N N . PRO A 1 191 ? 7.668 2.457 -0.729 1 96.81 191 PRO A N 1
ATOM 1457 C CA . PRO A 1 191 ? 6.785 1.41 -0.212 1 96.81 191 PRO A CA 1
ATOM 1458 C C . PRO A 1 191 ? 6.84 0.129 -1.042 1 96.81 191 PRO A C 1
ATOM 1460 O O . PRO A 1 191 ? 5.801 -0.376 -1.476 1 96.81 191 PRO A O 1
ATOM 1463 N N . LEU A 1 192 ? 7.977 -0.466 -1.145 1 96.69 192 LEU A N 1
ATOM 1464 C CA . LEU A 1 192 ? 8.188 -1.614 -2.02 1 96.69 192 LEU A CA 1
ATOM 1465 C C . LEU A 1 192 ? 7.285 -2.775 -1.62 1 96.69 192 LEU A C 1
ATOM 1467 O O . LEU A 1 192 ? 6.609 -3.363 -2.469 1 96.69 192 LEU A O 1
ATOM 1471 N N . ALA A 1 193 ? 7.266 -3.125 -0.375 1 98.31 193 ALA A N 1
ATOM 1472 C CA . ALA A 1 193 ? 6.453 -4.254 0.07 1 98.31 193 ALA A CA 1
ATOM 1473 C C . ALA A 1 193 ? 4.977 -4.023 -0.24 1 98.31 193 ALA A C 1
ATOM 1475 O O . ALA A 1 193 ? 4.285 -4.938 -0.693 1 98.31 193 ALA A O 1
ATOM 1476 N N . TRP A 1 194 ? 4.543 -2.846 0.046 1 98.06 194 TRP A N 1
ATOM 1477 C CA . TRP A 1 194 ? 3.133 -2.529 -0.159 1 98.06 194 TRP A CA 1
ATOM 1478 C C . TRP A 1 194 ? 2.789 -2.506 -1.646 1 98.06 194 TRP A C 1
ATOM 1480 O O . TRP A 1 194 ? 1.726 -2.979 -2.051 1 98.06 194 TRP A O 1
ATOM 1490 N N . ASP A 1 195 ? 3.658 -1.923 -2.469 1 94.88 195 ASP A N 1
ATOM 1491 C CA . ASP A 1 195 ? 3.459 -1.929 -3.916 1 94.88 195 ASP A CA 1
ATOM 1492 C C . ASP A 1 195 ? 3.477 -3.352 -4.465 1 94.88 195 ASP A C 1
ATOM 1494 O O . ASP A 1 195 ? 2.699 -3.686 -5.363 1 94.88 195 ASP A O 1
ATOM 1498 N N . LEU A 1 196 ? 4.371 -4.152 -3.934 1 96.81 196 LEU A N 1
ATOM 1499 C CA . LEU A 1 196 ? 4.41 -5.559 -4.328 1 96.81 196 LEU A CA 1
ATOM 1500 C C . LEU A 1 196 ? 3.086 -6.246 -4.012 1 96.81 196 LEU A C 1
ATOM 1502 O O . LEU A 1 196 ? 2.561 -6.996 -4.836 1 96.81 196 LEU A O 1
ATOM 1506 N N . ALA A 1 197 ? 2.562 -6.016 -2.867 1 97.62 197 ALA A N 1
ATOM 1507 C CA . ALA A 1 197 ? 1.283 -6.602 -2.48 1 97.62 197 ALA A CA 1
ATOM 1508 C C . ALA A 1 197 ? 0.181 -6.211 -3.459 1 97.62 197 ALA A C 1
ATOM 1510 O O . ALA A 1 197 ? -0.659 -7.039 -3.822 1 97.62 197 ALA A O 1
ATOM 1511 N N . ARG A 1 198 ? 0.186 -4.98 -3.801 1 92.25 198 ARG A N 1
ATOM 1512 C CA . ARG A 1 198 ? -0.799 -4.504 -4.766 1 92.25 198 ARG A CA 1
ATOM 1513 C C . ARG A 1 198 ? -0.668 -5.242 -6.094 1 92.25 198 ARG A C 1
ATOM 1515 O O . ARG A 1 198 ? -1.671 -5.652 -6.684 1 92.25 198 ARG A O 1
ATOM 1522 N N . LEU A 1 199 ? 0.526 -5.352 -6.59 1 91.88 199 LEU A N 1
ATOM 1523 C CA . LEU A 1 199 ? 0.772 -6.07 -7.832 1 91.88 199 LEU A CA 1
ATOM 1524 C C . LEU A 1 199 ? 0.348 -7.531 -7.711 1 91.88 199 LEU A C 1
ATOM 1526 O O . LEU A 1 199 ? -0.223 -8.094 -8.648 1 91.88 199 LEU A O 1
ATOM 1530 N N . MET A 1 200 ? 0.669 -8.148 -6.59 1 95.38 200 MET A N 1
ATOM 1531 C CA . MET A 1 200 ? 0.234 -9.516 -6.332 1 95.38 200 MET A CA 1
ATOM 1532 C C . MET A 1 200 ? -1.285 -9.625 -6.406 1 95.38 200 MET A C 1
ATOM 1534 O O . MET A 1 200 ? -1.816 -10.562 -7.004 1 95.38 200 MET A O 1
ATOM 1538 N N . ALA A 1 201 ? -1.974 -8.641 -5.812 1 91.06 201 ALA A N 1
ATOM 1539 C CA . ALA A 1 201 ? -3.432 -8.664 -5.73 1 91.06 201 ALA A CA 1
ATOM 1540 C C . ALA A 1 201 ? -4.062 -8.539 -7.117 1 91.06 201 ALA A C 1
ATOM 1542 O O . ALA A 1 201 ? -5.219 -8.906 -7.316 1 91.06 201 ALA A O 1
ATOM 1543 N N . ASP A 1 202 ? -3.357 -8 -8.031 1 83.88 202 ASP A N 1
ATOM 1544 C CA . ASP A 1 202 ? -3.852 -7.844 -9.398 1 83.88 202 ASP A CA 1
ATOM 1545 C C . ASP A 1 202 ? -3.924 -9.188 -10.117 1 83.88 202 ASP A C 1
ATOM 1547 O O . ASP A 1 202 ? -4.699 -9.359 -11.055 1 83.88 202 ASP A O 1
ATOM 1551 N N . ARG A 1 203 ? -3.141 -10.18 -9.664 1 87.81 203 ARG A N 1
ATOM 1552 C CA . ARG A 1 203 ? -3.012 -11.414 -10.445 1 87.81 203 ARG A CA 1
ATOM 1553 C C . ARG A 1 203 ? -3.385 -12.633 -9.602 1 87.81 203 ARG A C 1
ATOM 1555 O O . ARG A 1 203 ? -3.668 -13.703 -10.141 1 87.81 203 ARG A O 1
ATOM 1562 N N . PHE A 1 204 ? -3.311 -12.43 -8.352 1 92.88 204 PHE A N 1
ATOM 1563 C CA . PHE A 1 204 ? -3.59 -13.508 -7.41 1 92.88 204 PHE A CA 1
ATOM 1564 C C . PHE A 1 204 ? -4.637 -13.078 -6.395 1 92.88 204 PHE A C 1
ATOM 1566 O O . PHE A 1 204 ? -5.02 -11.906 -6.344 1 92.88 204 PHE A O 1
ATOM 1573 N N . SER A 1 205 ? -5.199 -14.031 -5.645 1 92.69 205 SER A N 1
ATOM 1574 C CA . SER A 1 205 ? -6.027 -13.703 -4.484 1 92.69 205 SER A CA 1
ATOM 1575 C C . SER A 1 205 ? -5.164 -13.383 -3.268 1 92.69 205 SER A C 1
ATOM 1577 O O . SER A 1 205 ? -4.617 -14.281 -2.633 1 92.69 205 SER A O 1
ATOM 1579 N N . PHE A 1 206 ? -4.996 -12.156 -3.068 1 95.62 206 PHE A N 1
ATOM 1580 C CA . PHE A 1 206 ? -4.191 -11.758 -1.922 1 95.62 206 PHE A CA 1
ATOM 1581 C C . PHE A 1 206 ? -4.883 -12.133 -0.617 1 95.62 206 PHE A C 1
ATOM 1583 O O . PHE A 1 206 ? -6.059 -11.828 -0.422 1 95.62 206 PHE A O 1
ATOM 1590 N N . VAL A 1 207 ? -4.199 -12.781 0.292 1 96.19 207 VAL A N 1
ATOM 1591 C CA . VAL A 1 207 ? -4.832 -13.375 1.466 1 96.19 207 VAL A CA 1
ATOM 1592 C C . VAL A 1 207 ? -4.523 -12.531 2.701 1 96.19 207 VAL A C 1
ATOM 1594 O O . VAL A 1 207 ? -5.438 -12.07 3.389 1 96.19 207 VAL A O 1
ATOM 1597 N N . GLU A 1 208 ? -3.209 -12.328 2.99 1 97.25 208 GLU A N 1
ATOM 1598 C CA . GLU A 1 208 ? -2.822 -11.562 4.172 1 97.25 208 GLU A CA 1
ATOM 1599 C C . GLU A 1 208 ? -1.327 -11.258 4.168 1 97.25 208 GLU A C 1
ATOM 1601 O O . GLU A 1 208 ? -0.599 -11.711 3.283 1 97.25 208 GLU A O 1
ATOM 1606 N N . GLU A 1 209 ? -0.933 -10.406 5.078 1 98.12 209 GLU A N 1
ATOM 1607 C CA . GLU A 1 209 ? 0.481 -10.188 5.375 1 98.12 209 GLU A CA 1
ATOM 1608 C C . GLU A 1 209 ? 0.851 -10.75 6.742 1 98.12 209 GLU A C 1
ATOM 1610 O O . GLU A 1 209 ? 0.028 -10.758 7.66 1 98.12 209 GLU A O 1
ATOM 1615 N N . ARG A 1 210 ? 1.995 -11.25 6.855 1 97.81 210 ARG A N 1
ATOM 1616 C CA . ARG A 1 210 ? 2.641 -11.547 8.133 1 97.81 210 ARG A CA 1
ATOM 1617 C C . ARG A 1 210 ? 3.867 -10.664 8.336 1 97.81 210 ARG A C 1
ATOM 1619 O O . ARG A 1 210 ? 4.617 -10.398 7.395 1 97.81 210 ARG A O 1
ATOM 1626 N N . ILE A 1 211 ? 4.004 -10.18 9.562 1 98.44 211 ILE A N 1
ATOM 1627 C CA . ILE A 1 211 ? 5.148 -9.336 9.883 1 98.44 211 ILE A CA 1
ATOM 1628 C C . ILE A 1 211 ? 6.273 -10.195 10.461 1 98.44 211 ILE A C 1
ATOM 1630 O O . ILE A 1 211 ? 6.07 -10.93 11.43 1 98.44 211 ILE A O 1
ATOM 1634 N N . LEU A 1 212 ? 7.406 -10.164 9.836 1 97.44 212 LEU A N 1
ATOM 1635 C CA . LEU A 1 212 ? 8.609 -10.828 10.336 1 97.44 212 LEU A CA 1
ATOM 1636 C C . LEU A 1 212 ? 9.508 -9.844 11.07 1 97.44 212 LEU A C 1
ATOM 1638 O O . LEU A 1 212 ? 9.93 -8.836 10.5 1 97.44 212 LEU A O 1
ATOM 1642 N N . LEU A 1 213 ? 9.82 -10.109 12.289 1 97.38 213 LEU A N 1
ATOM 1643 C CA . LEU A 1 213 ? 10.562 -9.203 13.156 1 97.38 213 LEU A CA 1
ATOM 1644 C C . LEU A 1 213 ? 11.961 -9.727 13.422 1 97.38 213 LEU A C 1
ATOM 1646 O O . LEU A 1 213 ? 12.156 -10.93 13.609 1 97.38 213 LEU A O 1
ATOM 1650 N N . TYR A 1 214 ? 12.867 -8.859 13.43 1 94.81 214 TYR A N 1
ATOM 1651 C CA . TYR A 1 214 ? 14.258 -9.172 13.727 1 94.81 214 TYR A CA 1
ATOM 1652 C C . TYR A 1 214 ? 14.781 -8.297 14.867 1 94.81 214 TYR A C 1
ATOM 1654 O O . TYR A 1 214 ? 14.32 -7.168 15.055 1 94.81 214 TYR A O 1
ATOM 1662 N N . ASP A 1 215 ? 15.703 -8.836 15.602 1 92.25 215 ASP A N 1
ATOM 1663 C CA . ASP A 1 215 ? 16.406 -8.047 16.609 1 92.25 215 ASP A CA 1
ATOM 1664 C C . ASP A 1 215 ? 17.641 -7.375 16.016 1 92.25 215 ASP A C 1
ATOM 1666 O O . ASP A 1 215 ? 18.609 -8.047 15.664 1 92.25 215 ASP A O 1
ATOM 1670 N N . ARG A 1 216 ? 17.531 -6.105 15.719 1 90.5 216 ARG A N 1
ATOM 1671 C CA . ARG A 1 216 ? 18.656 -5.305 15.266 1 90.5 216 ARG A CA 1
ATOM 1672 C C . ARG A 1 216 ? 19.062 -4.285 16.328 1 90.5 216 ARG A C 1
ATOM 1674 O O . ARG A 1 216 ? 18.234 -3.805 17.094 1 90.5 216 ARG A O 1
ATOM 1681 N N . ALA A 1 217 ? 20.328 -3.992 16.281 1 91 217 ALA A N 1
ATOM 1682 C CA . ALA A 1 217 ? 20.781 -2.951 17.203 1 91 217 ALA A CA 1
ATOM 1683 C C . ALA A 1 217 ? 20.078 -1.63 16.922 1 91 217 ALA A C 1
ATOM 1685 O O . ALA A 1 217 ? 19.859 -1.255 15.773 1 91 217 ALA A O 1
ATOM 1686 N N . SER A 1 218 ? 19.594 -1.07 18.016 1 91.75 218 SER A N 1
ATOM 1687 C CA . SER A 1 218 ? 18.875 0.189 17.875 1 91.75 218 SER A CA 1
ATOM 1688 C C . SER A 1 218 ? 19.625 1.332 18.562 1 91.75 218 SER A C 1
ATOM 1690 O O . SER A 1 218 ? 20.406 1.103 19.484 1 91.75 218 SER A O 1
ATOM 1692 N N . GLN A 1 219 ? 19.469 2.525 18.031 1 92.12 219 GLN A N 1
ATOM 1693 C CA . GLN A 1 219 ? 20.047 3.752 18.578 1 92.12 219 GLN A CA 1
ATOM 1694 C C . GLN A 1 219 ? 18.953 4.781 18.891 1 92.12 219 GLN A C 1
ATOM 1696 O O . GLN A 1 219 ? 17.922 4.82 18.219 1 92.12 219 GLN A O 1
ATOM 1701 N N . PRO A 1 220 ? 19.281 5.539 19.969 1 89.62 220 PRO A N 1
ATOM 1702 C CA . PRO A 1 220 ? 18.328 6.621 20.234 1 89.62 220 PRO A CA 1
ATOM 1703 C C . PRO A 1 220 ? 18.266 7.633 19.094 1 89.62 220 PRO A C 1
ATOM 1705 O O . PRO A 1 220 ? 19.281 7.93 18.469 1 89.62 220 PRO A O 1
ATOM 1708 N N . ALA A 1 221 ? 17.125 8.047 18.828 1 87.12 221 ALA A N 1
ATOM 1709 C CA . ALA A 1 221 ? 16.938 9.094 17.828 1 87.12 221 ALA A CA 1
ATOM 1710 C C . ALA A 1 221 ? 16.797 10.461 18.484 1 87.12 221 ALA A C 1
ATOM 1712 O O . ALA A 1 221 ? 16.188 10.594 19.547 1 87.12 221 ALA A O 1
ATOM 1713 N N . ALA A 1 222 ? 17.344 11.445 17.844 1 88.38 222 ALA A N 1
ATOM 1714 C CA . ALA A 1 222 ? 17.141 12.812 18.312 1 88.38 222 ALA A CA 1
ATOM 1715 C C . ALA A 1 222 ? 15.672 13.219 18.188 1 88.38 222 ALA A C 1
ATOM 1717 O O . ALA A 1 222 ? 14.984 12.797 17.25 1 88.38 222 ALA A O 1
ATOM 1718 N N . PRO A 1 223 ? 15.266 14.055 19.172 1 86.62 223 PRO A N 1
ATOM 1719 C CA . PRO A 1 223 ? 13.867 14.492 19.094 1 86.62 223 PRO A CA 1
ATOM 1720 C C . PRO A 1 223 ? 13.508 15.086 17.734 1 86.62 223 PRO A C 1
ATOM 1722 O O . PRO A 1 223 ? 14.289 15.867 17.172 1 86.62 223 PRO A O 1
ATOM 1725 N N . GLY A 1 224 ? 12.43 14.57 17.219 1 89 224 GLY A N 1
ATOM 1726 C CA . GLY A 1 224 ? 11.938 15.094 15.953 1 89 224 GLY A CA 1
ATOM 1727 C C . GLY A 1 224 ? 12.547 14.414 14.742 1 89 224 GLY A C 1
ATOM 1728 O O . GLY A 1 224 ? 12.164 14.695 13.602 1 89 224 GLY A O 1
ATOM 1729 N N . GLN A 1 225 ? 13.461 13.562 14.984 1 87.12 225 GLN A N 1
ATOM 1730 C CA . GLN A 1 225 ? 14.086 12.852 13.883 1 87.12 225 GLN A CA 1
ATOM 1731 C C . GLN A 1 225 ? 13.617 11.398 13.828 1 87.12 225 GLN A C 1
ATOM 1733 O O . GLN A 1 225 ? 13.586 10.711 14.844 1 87.12 225 GLN A O 1
ATOM 1738 N N . MET A 1 226 ? 13.148 11.117 12.664 1 90.25 226 MET A N 1
ATOM 1739 C CA . MET A 1 226 ? 12.68 9.75 12.469 1 90.25 226 MET A CA 1
ATOM 1740 C C . MET A 1 226 ? 13.453 9.055 11.352 1 90.25 226 MET A C 1
ATOM 1742 O O . MET A 1 226 ? 13.445 9.523 10.211 1 90.25 226 MET A O 1
ATOM 1746 N N . ARG A 1 227 ? 14.141 7.977 11.688 1 92.44 227 ARG A N 1
ATOM 1747 C CA . ARG A 1 227 ? 14.805 7.078 10.75 1 92.44 227 ARG A CA 1
ATOM 1748 C C . ARG A 1 227 ? 14.852 5.656 11.289 1 92.44 227 ARG A C 1
ATOM 1750 O O . ARG A 1 227 ? 15.695 5.328 12.125 1 92.44 227 ARG A O 1
ATOM 1757 N N . SER A 1 228 ? 14.016 4.887 10.75 1 93.06 228 SER A N 1
ATOM 1758 C CA . SER A 1 228 ? 13.859 3.512 11.219 1 93.06 228 SER A CA 1
ATOM 1759 C C . SER A 1 228 ? 15.055 2.65 10.805 1 93.06 228 SER A C 1
ATOM 1761 O O . SER A 1 228 ? 15.648 2.869 9.75 1 93.06 228 SER A O 1
ATOM 1763 N N . ASN A 1 229 ? 15.367 1.686 11.617 1 93.81 229 ASN A N 1
ATOM 1764 C CA . ASN A 1 229 ? 16.406 0.723 11.281 1 93.81 229 ASN A CA 1
ATOM 1765 C C . ASN A 1 229 ? 15.867 -0.424 10.438 1 93.81 229 ASN A C 1
ATOM 1767 O O . ASN A 1 229 ? 16.578 -1.403 10.18 1 93.81 229 ASN A O 1
ATOM 1771 N N . ARG A 1 230 ? 14.594 -0.401 10.109 1 93.88 230 ARG A N 1
ATOM 1772 C CA . ARG A 1 230 ? 13.922 -1.364 9.242 1 93.88 230 ARG A CA 1
ATOM 1773 C C . ARG A 1 230 ? 14.141 -2.791 9.734 1 93.88 230 ARG A C 1
ATOM 1775 O O . ARG A 1 230 ? 14.492 -3.676 8.953 1 93.88 230 ARG A O 1
ATOM 1782 N N . ALA A 1 231 ? 13.898 -3.039 10.992 1 96.5 231 ALA A N 1
ATOM 1783 C CA . ALA A 1 231 ? 14.102 -4.336 11.633 1 96.5 231 ALA A CA 1
ATOM 1784 C C . ALA A 1 231 ? 12.891 -5.238 11.438 1 96.5 231 ALA A C 1
ATOM 1786 O O . ALA A 1 231 ? 12.594 -6.082 12.289 1 96.5 231 ALA A O 1
ATOM 1787 N N . HIS A 1 232 ? 12.109 -5.031 10.43 1 97.31 232 HIS A N 1
ATOM 1788 C CA . HIS A 1 232 ? 10.984 -5.898 10.086 1 97.31 232 HIS A CA 1
ATOM 1789 C C . HIS A 1 232 ? 10.867 -6.074 8.578 1 97.31 232 HIS A C 1
ATOM 1791 O O . HIS A 1 232 ? 11.398 -5.27 7.812 1 97.31 232 HIS A O 1
ATOM 1797 N N . GLU A 1 233 ? 10.266 -7.156 8.227 1 96.12 233 GLU A N 1
ATOM 1798 C CA . GLU A 1 233 ? 9.953 -7.473 6.84 1 96.12 233 GLU A CA 1
ATOM 1799 C C . GLU A 1 233 ? 8.523 -7.988 6.703 1 96.12 233 GLU A C 1
ATOM 1801 O O . GLU A 1 233 ? 7.879 -8.32 7.699 1 96.12 233 GLU A O 1
ATOM 1806 N N . TYR A 1 234 ? 8.008 -7.922 5.484 1 98.38 234 TYR A N 1
ATOM 1807 C CA . TYR A 1 234 ? 6.664 -8.414 5.195 1 98.38 234 TYR A CA 1
ATOM 1808 C C . TYR A 1 234 ? 6.723 -9.75 4.465 1 98.38 234 TYR A C 1
ATOM 1810 O O . TYR A 1 234 ? 7.449 -9.898 3.479 1 98.38 234 TYR A O 1
ATOM 1818 N N . ALA A 1 235 ? 6.047 -10.734 4.977 1 98.44 235 ALA A N 1
ATOM 1819 C CA . ALA A 1 235 ? 5.648 -11.875 4.156 1 98.44 235 ALA A CA 1
ATOM 1820 C C . ALA A 1 235 ? 4.266 -11.664 3.549 1 98.44 235 ALA A C 1
ATOM 1822 O O . ALA A 1 235 ? 3.271 -11.57 4.273 1 98.44 235 ALA A O 1
ATOM 1823 N N . LEU A 1 236 ? 4.23 -11.523 2.273 1 98.69 236 LEU A N 1
ATOM 1824 C CA . LEU A 1 236 ? 2.992 -11.281 1.541 1 98.69 236 LEU A CA 1
ATOM 1825 C C . LEU A 1 236 ? 2.443 -12.578 0.952 1 98.69 236 LEU A C 1
ATOM 1827 O O . LEU A 1 236 ? 3.111 -13.234 0.149 1 98.69 236 LEU A O 1
ATOM 1831 N N . LEU A 1 237 ? 1.231 -12.945 1.339 1 98.25 237 LEU A N 1
ATOM 1832 C CA . LEU A 1 237 ? 0.693 -14.258 0.998 1 98.25 237 LEU A CA 1
ATOM 1833 C C . LEU A 1 237 ? -0.492 -14.125 0.047 1 98.25 237 LEU A C 1
ATOM 1835 O O . LEU A 1 237 ? -1.434 -13.383 0.319 1 98.25 237 LEU A O 1
ATOM 1839 N N . ALA A 1 238 ? -0.441 -14.828 -1.011 1 97.38 238 ALA A N 1
ATOM 1840 C CA . ALA A 1 238 ? -1.523 -14.891 -1.99 1 97.38 238 ALA A CA 1
ATOM 1841 C C . ALA A 1 238 ? -1.744 -16.328 -2.467 1 97.38 238 ALA A C 1
ATOM 1843 O O . ALA A 1 238 ? -0.908 -17.203 -2.23 1 97.38 238 ALA A O 1
ATOM 1844 N N . ARG A 1 239 ? -2.83 -16.562 -3.037 1 95.75 239 ARG A N 1
ATOM 1845 C CA . ARG A 1 239 ? -3.184 -17.859 -3.598 1 95.75 239 ARG A CA 1
ATOM 1846 C C . ARG A 1 239 ? -3.496 -17.75 -5.086 1 95.75 239 ARG A C 1
ATOM 1848 O O . ARG A 1 239 ? -4.082 -16.75 -5.531 1 95.75 239 ARG A O 1
ATOM 1855 N N . HIS A 1 240 ? -3.096 -18.797 -5.785 1 94.69 240 HIS A N 1
ATOM 1856 C CA . HIS A 1 240 ? -3.424 -18.844 -7.207 1 94.69 240 HIS A CA 1
ATOM 1857 C C . HIS A 1 240 ? -4.867 -19.297 -7.418 1 94.69 240 HIS A C 1
ATOM 1859 O O . HIS A 1 240 ? -5.117 -20.391 -7.914 1 94.69 240 HIS A O 1
ATOM 1865 N N . LEU A 1 241 ? -5.75 -18.5 -7.09 1 86.38 241 LEU A N 1
ATOM 1866 C CA . LEU A 1 241 ? -7.195 -18.625 -7.258 1 86.38 241 LEU A CA 1
ATOM 1867 C C . LEU A 1 241 ? -7.84 -17.281 -7.535 1 86.38 241 LEU A C 1
ATOM 1869 O O . LEU A 1 241 ? -7.336 -16.25 -7.094 1 86.38 241 LEU A O 1
ATOM 1873 N N . PRO A 1 242 ? -8.828 -17.297 -8.367 1 78.94 242 PRO A N 1
ATOM 1874 C CA . PRO A 1 242 ? -9.539 -16.016 -8.508 1 78.94 242 PRO A CA 1
ATOM 1875 C C . PRO A 1 242 ? -10.312 -15.633 -7.25 1 78.94 242 PRO A C 1
ATOM 1877 O O . PRO A 1 242 ? -10.82 -16.5 -6.539 1 78.94 242 PRO A O 1
ATOM 1880 N N . PRO A 1 243 ? -10.281 -14.406 -6.926 1 77.94 243 PRO A N 1
ATOM 1881 C CA . PRO A 1 243 ? -11.102 -14 -5.781 1 77.94 243 PRO A CA 1
ATOM 1882 C C . PRO A 1 243 ? -12.594 -14.195 -6.02 1 77.94 243 PRO A C 1
ATOM 1884 O O . PRO A 1 243 ? -13.094 -13.93 -7.117 1 77.94 243 PRO A O 1
ATOM 1887 N N . PRO A 1 244 ? -13.266 -14.742 -5.055 1 82.5 244 PRO A N 1
ATOM 1888 C CA . PRO A 1 244 ? -14.711 -14.953 -5.215 1 82.5 244 PRO A CA 1
ATOM 1889 C C . PRO A 1 244 ? -15.5 -13.641 -5.191 1 82.5 244 PRO A C 1
ATOM 1891 O O . PRO A 1 244 ? -15.172 -12.734 -4.426 1 82.5 244 PRO A O 1
ATOM 1894 N N . ILE A 1 245 ? -16.438 -13.531 -6.141 1 93.81 245 ILE A N 1
ATOM 1895 C CA . ILE A 1 245 ? -17.344 -12.383 -6.129 1 93.81 245 ILE A CA 1
ATOM 1896 C C . ILE A 1 245 ? -18.688 -12.781 -5.52 1 93.81 245 ILE A C 1
ATOM 1898 O O . ILE A 1 245 ? -18.953 -13.969 -5.34 1 93.81 245 ILE A O 1
ATOM 1902 N N . ASP A 1 246 ? -19.469 -11.828 -5.055 1 95.62 246 ASP A N 1
ATOM 1903 C CA . ASP A 1 246 ? -20.859 -12.055 -4.672 1 95.62 246 ASP A CA 1
ATOM 1904 C C . ASP A 1 246 ? -21.766 -12.109 -5.898 1 95.62 246 ASP A C 1
ATOM 1906 O O . ASP A 1 246 ? -22.094 -11.078 -6.492 1 95.62 246 ASP A O 1
ATOM 1910 N N . THR A 1 247 ? -22.203 -13.281 -6.207 1 95.06 247 THR A N 1
ATOM 1911 C CA . THR A 1 247 ? -22.922 -13.477 -7.457 1 95.06 247 THR A CA 1
ATOM 1912 C C . THR A 1 247 ? -24.281 -12.781 -7.406 1 95.06 247 THR A C 1
ATOM 1914 O O . THR A 1 247 ? -24.734 -12.219 -8.406 1 95.06 247 THR A O 1
ATOM 1917 N N . ALA A 1 248 ? -24.906 -12.844 -6.246 1 95.5 248 ALA A N 1
ATOM 1918 C CA . ALA A 1 248 ? -26.219 -12.203 -6.113 1 95.5 248 ALA A CA 1
ATOM 1919 C C . ALA A 1 248 ? -26.109 -10.695 -6.297 1 95.5 248 ALA A C 1
ATOM 1921 O O . ALA A 1 248 ? -26.906 -10.094 -7.035 1 95.5 248 ALA A O 1
ATOM 1922 N N . GLN A 1 249 ? -25.188 -10.117 -5.633 1 96.12 249 GLN A N 1
ATOM 1923 C CA . GLN A 1 249 ? -25 -8.672 -5.758 1 96.12 249 GLN A CA 1
ATOM 1924 C C . GLN A 1 249 ? -24.547 -8.297 -7.164 1 96.12 249 GLN A C 1
ATOM 1926 O O . GLN A 1 249 ? -24.938 -7.258 -7.695 1 96.12 249 GLN A O 1
ATOM 1931 N N . THR A 1 250 ? -23.688 -9.117 -7.766 1 97.62 250 THR A N 1
ATOM 1932 C CA . THR A 1 250 ? -23.234 -8.875 -9.125 1 97.62 250 THR A CA 1
ATOM 1933 C C . THR A 1 250 ? -24.406 -8.867 -10.102 1 97.62 250 THR A C 1
ATOM 1935 O O . THR A 1 250 ? -24.516 -7.977 -10.945 1 97.62 250 THR A O 1
ATOM 1938 N N . LEU A 1 251 ? -25.281 -9.805 -9.906 1 97.38 251 LEU A N 1
ATOM 1939 C CA . LEU A 1 251 ? -26.469 -9.867 -10.742 1 97.38 251 LEU A CA 1
ATOM 1940 C C . LEU A 1 251 ? -27.312 -8.609 -10.57 1 97.38 251 LEU A C 1
ATOM 1942 O O . LEU A 1 251 ? -27.75 -8.016 -11.555 1 97.38 251 LEU A O 1
ATOM 1946 N N . ALA A 1 252 ? -27.5 -8.219 -9.359 1 97.56 252 ALA A N 1
ATOM 1947 C CA . ALA A 1 252 ? -28.312 -7.035 -9.07 1 97.56 252 ALA A CA 1
ATOM 1948 C C . ALA A 1 252 ? -27.703 -5.789 -9.711 1 97.56 252 ALA A C 1
ATOM 1950 O O . ALA A 1 252 ? -28.438 -4.957 -10.273 1 97.56 252 ALA A O 1
ATOM 1951 N N . VAL A 1 253 ? -26.422 -5.672 -9.617 1 97.56 253 VAL A N 1
ATOM 1952 C CA . VAL A 1 253 ? -25.719 -4.523 -10.188 1 97.56 253 VAL A CA 1
ATOM 1953 C C . VAL A 1 253 ? -25.875 -4.527 -11.711 1 97.56 253 VAL A C 1
ATOM 1955 O O . VAL A 1 253 ? -26.141 -3.486 -12.312 1 97.56 253 VAL A O 1
ATOM 1958 N N . LEU A 1 254 ? -25.688 -5.664 -12.297 1 97.62 254 LEU A N 1
ATOM 1959 C CA . LEU A 1 254 ? -25.797 -5.777 -13.742 1 97.62 254 LEU A CA 1
ATOM 1960 C C . LEU A 1 254 ? -27.203 -5.434 -14.211 1 97.62 254 LEU A C 1
ATOM 1962 O O . LEU A 1 254 ? -27.375 -4.77 -15.242 1 97.62 254 LEU A O 1
ATOM 1966 N N . GLN A 1 255 ? -28.188 -5.871 -13.492 1 97.31 255 GLN A N 1
ATOM 1967 C CA . GLN A 1 255 ? -29.562 -5.559 -13.828 1 97.31 255 GLN A CA 1
ATOM 1968 C C . GLN A 1 255 ? -29.828 -4.055 -13.734 1 97.31 255 GLN A C 1
ATOM 1970 O O . GLN A 1 255 ? -30.453 -3.475 -14.625 1 97.31 255 GLN A O 1
ATOM 1975 N N . ALA A 1 256 ? -29.344 -3.469 -12.688 1 97.38 256 ALA A N 1
ATOM 1976 C CA . ALA A 1 256 ? -29.484 -2.023 -12.531 1 97.38 256 ALA A CA 1
ATOM 1977 C C . ALA A 1 256 ? -28.76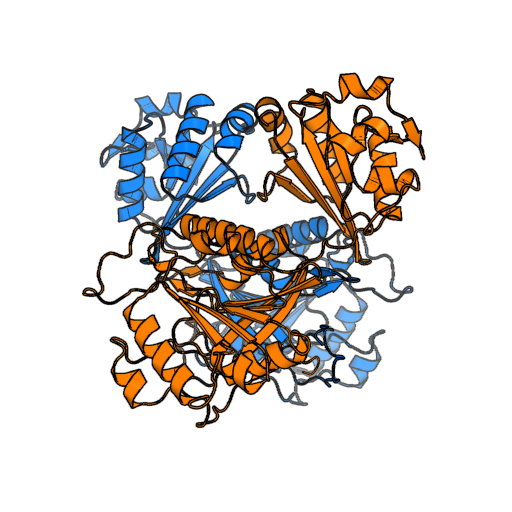6 -1.274 -13.648 1 97.38 256 ALA A C 1
ATOM 1979 O O . ALA A 1 256 ? -29.281 -0.278 -14.164 1 97.38 256 ALA A O 1
ATOM 1980 N N . MET A 1 257 ? -27.609 -1.753 -13.977 1 96.38 257 MET A N 1
ATOM 1981 C CA . MET A 1 257 ? -26.812 -1.146 -15.039 1 96.38 257 MET A CA 1
ATOM 1982 C C . MET A 1 257 ? -27.531 -1.252 -16.375 1 96.38 257 MET A C 1
ATOM 1984 O O . MET A 1 257 ? -27.562 -0.288 -17.141 1 96.38 257 MET A O 1
ATOM 1988 N N . GLN A 1 258 ? -28.078 -2.371 -16.641 1 94.75 258 GLN A N 1
ATOM 1989 C CA . GLN A 1 258 ? -28.812 -2.598 -17.875 1 94.75 258 GLN A CA 1
ATOM 1990 C C . GLN A 1 258 ? -30.031 -1.69 -17.969 1 94.75 258 GLN A C 1
ATOM 1992 O O . GLN A 1 258 ? -30.375 -1.214 -19.047 1 94.75 258 GLN A O 1
ATOM 1997 N N . SER A 1 259 ? -30.688 -1.502 -16.891 1 95.56 259 SER A N 1
ATOM 1998 C CA . SER A 1 259 ? -31.844 -0.625 -16.844 1 95.56 259 SER A CA 1
ATOM 1999 C C . SER A 1 259 ? -31.453 0.828 -17.094 1 95.56 259 SER A C 1
ATOM 2001 O O . SER A 1 259 ? -32.156 1.553 -17.812 1 95.56 259 SER A O 1
ATOM 2003 N N . ALA A 1 260 ? -30.359 1.242 -16.562 1 95.12 260 ALA A N 1
ATOM 2004 C CA . ALA A 1 260 ? -29.922 2.631 -16.656 1 95.12 260 ALA A CA 1
ATOM 2005 C C . ALA A 1 260 ? -29.25 2.904 -18 1 95.12 260 ALA A C 1
ATOM 2007 O O . ALA A 1 260 ? -29.453 3.965 -18.594 1 95.12 260 ALA A O 1
ATOM 2008 N N . HIS A 1 261 ? -28.406 1.934 -18.438 1 93.69 261 HIS A N 1
ATOM 2009 C CA . HIS A 1 261 ? -27.609 2.107 -19.641 1 93.69 261 HIS A CA 1
ATOM 2010 C C . HIS A 1 261 ? -27.547 0.814 -20.453 1 93.69 261 HIS A C 1
ATOM 2012 O O . HIS A 1 261 ? -26.516 0.143 -20.469 1 93.69 261 HIS A O 1
ATOM 2018 N N . PRO A 1 262 ? -28.609 0.599 -21.188 1 91.31 262 PRO A N 1
ATOM 2019 C CA . PRO A 1 262 ? -28.609 -0.636 -21.984 1 91.31 262 PRO A CA 1
ATOM 2020 C C . PRO A 1 262 ? -27.594 -0.604 -23.125 1 91.31 262 PRO A C 1
ATOM 2022 O O . PRO A 1 262 ? -27.125 0.469 -23.5 1 91.31 262 PRO A O 1
ATOM 2025 N N . GLY A 1 263 ? -27.266 -1.819 -23.578 1 88.31 263 GLY A N 1
ATOM 2026 C CA . GLY A 1 263 ? -26.469 -1.843 -24.797 1 88.31 263 GLY A CA 1
ATOM 2027 C C . GLY A 1 263 ? -25.234 -2.729 -24.672 1 88.31 263 GLY A C 1
ATOM 2028 O O . GLY A 1 263 ? -24.469 -2.865 -25.641 1 88.31 263 GLY A O 1
ATOM 2029 N N . PHE A 1 264 ? -25.062 -3.398 -23.516 1 91.19 264 PHE A N 1
ATOM 2030 C CA . PHE A 1 264 ? -23.922 -4.297 -23.375 1 91.19 264 PHE A CA 1
ATOM 2031 C C . PHE A 1 264 ? -24.375 -5.746 -23.312 1 91.19 264 PHE A C 1
ATOM 2033 O O . PHE A 1 264 ? -25.562 -6.023 -23.094 1 91.19 264 PHE A O 1
ATOM 2040 N N . VAL A 1 265 ? -23.453 -6.633 -23.516 1 92.56 265 VAL A N 1
ATOM 2041 C CA . VAL A 1 265 ? -23.703 -8.07 -23.438 1 92.56 265 VAL A CA 1
ATOM 2042 C C . VAL A 1 265 ? -22.797 -8.695 -22.391 1 92.56 265 VAL A C 1
ATOM 2044 O O . VAL A 1 265 ? -21.609 -8.367 -22.312 1 92.56 265 VAL A O 1
ATOM 2047 N N . VAL A 1 266 ? -23.422 -9.555 -21.578 1 94.69 266 VAL A N 1
ATOM 2048 C CA . VAL A 1 266 ? -22.641 -10.258 -20.578 1 94.69 266 VAL A CA 1
ATOM 2049 C C . VAL A 1 266 ? -22.094 -11.562 -21.156 1 94.69 266 VAL A C 1
ATOM 2051 O O . VAL A 1 266 ? -22.812 -12.281 -21.859 1 94.69 266 VAL A O 1
ATOM 2054 N N . TYR A 1 267 ? -20.844 -11.812 -20.906 1 91.88 267 TYR A N 1
ATOM 2055 C CA . TYR A 1 267 ? -20.234 -13.055 -21.391 1 91.88 267 TYR A CA 1
ATOM 2056 C C . TYR A 1 267 ? -19.266 -13.609 -20.359 1 91.88 267 TYR A C 1
ATOM 2058 O O . TYR A 1 267 ? -19.188 -13.125 -19.219 1 91.88 267 TYR A O 1
ATOM 2066 N N . GLY A 1 268 ? -18.609 -14.766 -20.672 1 89.62 268 GLY A N 1
ATOM 2067 C CA . GLY A 1 268 ? -17.625 -15.352 -19.766 1 89.62 268 GLY A CA 1
ATOM 2068 C C . GLY A 1 268 ? -18.266 -16.234 -18.703 1 89.62 268 GLY A C 1
ATOM 2069 O O . GLY A 1 268 ? -19.344 -16.766 -18.906 1 89.62 268 GLY A O 1
ATOM 2070 N N . SER A 1 269 ? -17.609 -16.406 -17.609 1 89.69 269 SER A N 1
ATOM 2071 C CA . SER A 1 269 ? -17.984 -17.359 -16.578 1 89.69 269 SER A CA 1
ATOM 2072 C C . SER A 1 269 ? -19.297 -16.953 -15.914 1 89.69 269 SER A C 1
ATOM 2074 O O . SER A 1 269 ? -20.109 -17.812 -15.562 1 89.69 269 SER A O 1
ATOM 2076 N N . PHE A 1 270 ? -19.484 -15.672 -15.789 1 94.38 270 PHE A N 1
ATOM 2077 C CA . PHE A 1 270 ? -20.719 -15.234 -15.133 1 94.38 270 PHE A CA 1
ATOM 2078 C C . PHE A 1 270 ? -21.938 -15.555 -15.992 1 94.38 270 PHE A C 1
ATOM 2080 O O . PHE A 1 270 ? -22.953 -16 -15.484 1 94.38 270 PHE A O 1
ATOM 2087 N N . ALA A 1 271 ? -21.812 -15.305 -17.266 1 93.38 271 ALA A N 1
ATOM 2088 C CA . ALA A 1 271 ? -22.891 -15.648 -18.188 1 93.38 271 ALA A CA 1
ATOM 2089 C C . ALA A 1 271 ? -23.172 -17.141 -18.172 1 93.38 271 ALA A C 1
ATOM 2091 O O . ALA A 1 271 ? -24.328 -17.562 -18.172 1 93.38 271 ALA A O 1
ATOM 2092 N N . ARG A 1 272 ? -22.172 -17.906 -18.172 1 91.56 272 ARG A N 1
ATOM 2093 C CA . ARG A 1 272 ? -22.328 -19.359 -18.109 1 91.56 272 ARG A CA 1
ATOM 2094 C C . ARG A 1 272 ? -23.031 -19.781 -16.828 1 91.56 272 ARG A C 1
ATOM 2096 O O . ARG A 1 272 ? -23.906 -20.656 -16.859 1 91.56 272 ARG A O 1
ATOM 2103 N N . TRP A 1 273 ? -22.562 -19.188 -15.773 1 92.56 273 TRP A N 1
ATOM 2104 C CA . TRP A 1 273 ? -23.188 -19.469 -14.484 1 92.56 273 TRP A CA 1
ATOM 2105 C C . TRP A 1 273 ? -24.672 -19.141 -14.523 1 92.56 273 TRP A C 1
ATOM 2107 O O . TRP A 1 273 ? -25.5 -19.938 -14.07 1 92.56 273 TRP A O 1
ATOM 2117 N N . LEU A 1 274 ? -25.062 -18.047 -15.102 1 93.5 274 LEU A N 1
ATOM 2118 C CA . LEU A 1 274 ? -26.453 -17.625 -15.203 1 93.5 274 LEU A CA 1
ATOM 2119 C C . LEU A 1 274 ? -27.25 -18.594 -16.047 1 93.5 274 LEU A C 1
ATOM 2121 O O . LEU A 1 274 ? -28.453 -18.781 -15.82 1 93.5 274 LEU A O 1
ATOM 2125 N N . GLN A 1 275 ? -26.562 -19.203 -16.922 1 91.25 275 GLN A N 1
ATOM 2126 C CA . GLN A 1 275 ? -27.234 -20.109 -17.844 1 91.25 275 GLN A CA 1
ATOM 2127 C C . GLN A 1 275 ? -27.25 -21.531 -17.281 1 91.25 275 GLN A C 1
ATOM 2129 O O . GLN A 1 275 ? -27.781 -22.453 -17.922 1 91.25 275 GLN A O 1
ATOM 2134 N N . GLY A 1 276 ? -26.625 -21.734 -16.172 1 89.44 276 GLY A N 1
ATOM 2135 C CA . GLY A 1 276 ? -26.578 -23.062 -15.57 1 89.44 276 GLY A CA 1
ATOM 2136 C C . GLY A 1 276 ? -25.641 -24.016 -16.281 1 89.44 276 GLY A C 1
ATOM 2137 O O . GLY A 1 276 ? -25.828 -25.234 -16.25 1 89.44 276 GLY A O 1
ATOM 2138 N N . LEU A 1 277 ? -24.734 -23.484 -17 1 89.5 277 LEU A N 1
ATOM 2139 C CA . LEU A 1 277 ? -23.75 -24.281 -17.703 1 89.5 277 LEU A CA 1
ATOM 2140 C C . LEU A 1 277 ? -22.609 -24.703 -16.781 1 89.5 277 LEU A C 1
ATOM 2142 O O . LEU A 1 277 ? -22.344 -24.031 -15.781 1 89.5 277 LEU A O 1
ATOM 2146 N N . PRO A 1 278 ? -22 -25.812 -17.047 1 87.56 278 PRO A N 1
ATOM 2147 C CA . PRO A 1 278 ? -20.906 -26.297 -16.188 1 87.56 278 PRO A CA 1
ATOM 2148 C C . PRO A 1 278 ? -19.75 -25.297 -16.094 1 87.56 278 PRO A C 1
ATOM 2150 O O . PRO A 1 278 ? -19.391 -24.672 -17.094 1 87.56 278 PRO A O 1
ATOM 2153 N N . LEU A 1 279 ? -19.312 -25.109 -14.891 1 85.69 279 LEU A N 1
ATOM 2154 C CA . LEU A 1 279 ? -18.172 -24.266 -14.594 1 85.69 279 LEU A CA 1
ATOM 2155 C C . LEU A 1 279 ? -17.172 -25 -13.703 1 85.69 279 LEU A C 1
ATOM 2157 O O . LEU A 1 279 ? -17.562 -25.75 -12.805 1 85.69 279 LEU A O 1
ATOM 2161 N N . ALA A 1 280 ? -15.969 -24.859 -14.062 1 79.44 280 ALA A N 1
ATOM 2162 C CA . ALA A 1 280 ? -14.93 -25.438 -13.211 1 79.44 280 ALA A CA 1
ATOM 2163 C C . ALA A 1 280 ? -14.883 -24.734 -11.852 1 79.44 280 ALA A C 1
ATOM 2165 O O . ALA A 1 280 ? -14.594 -25.375 -10.828 1 79.44 280 ALA A O 1
ATOM 2166 N N . HIS A 1 281 ? -15.156 -23.469 -11.812 1 82.44 281 HIS A N 1
ATOM 2167 C CA . HIS A 1 281 ? -15.172 -22.656 -10.609 1 82.44 281 HIS A CA 1
ATOM 2168 C C . HIS A 1 281 ? -16.266 -21.594 -10.68 1 82.44 281 HIS A C 1
ATOM 2170 O O . HIS A 1 281 ? -16.766 -21.281 -11.766 1 82.44 281 HIS A O 1
ATOM 2176 N N . ALA A 1 282 ? -16.578 -21.172 -9.492 1 86.94 282 ALA A N 1
ATOM 2177 C CA . ALA A 1 282 ? -17.531 -20.062 -9.453 1 86.94 282 ALA A CA 1
ATOM 2178 C C . ALA A 1 282 ? -16.984 -18.844 -10.188 1 86.94 282 ALA A C 1
ATOM 2180 O O . ALA A 1 282 ? -15.773 -18.641 -10.258 1 86.94 282 ALA A O 1
ATOM 2181 N N . PRO A 1 283 ? -17.891 -18.047 -10.773 1 91.69 283 PRO A N 1
ATOM 2182 C CA . PRO A 1 283 ? -17.391 -16.859 -11.469 1 91.69 283 PRO A CA 1
ATOM 2183 C C . PRO A 1 283 ? -16.625 -15.914 -10.555 1 91.69 283 PRO A C 1
ATOM 2185 O O . PRO A 1 283 ? -17 -15.734 -9.391 1 91.69 283 PRO A O 1
ATOM 2188 N N . ALA A 1 284 ? -15.562 -15.422 -11.07 1 89.94 284 ALA A N 1
ATOM 2189 C CA . ALA A 1 284 ? -14.711 -14.508 -10.312 1 89.94 284 ALA A CA 1
ATOM 2190 C C . ALA A 1 284 ? -14.914 -13.07 -10.766 1 89.94 284 ALA A C 1
ATOM 2192 O O . ALA A 1 284 ? -14.344 -12.141 -10.188 1 89.94 284 ALA A O 1
ATOM 2193 N N . ASP A 1 285 ? -15.625 -12.852 -11.844 1 92.81 285 ASP A N 1
ATOM 2194 C CA . ASP A 1 285 ? -15.977 -11.555 -12.414 1 92.81 285 ASP A CA 1
ATOM 2195 C C . ASP A 1 285 ? -17.141 -11.68 -13.391 1 92.81 285 ASP A C 1
ATOM 2197 O O . ASP A 1 285 ? -17.656 -12.781 -13.609 1 92.81 285 ASP A O 1
ATOM 2201 N N . ALA A 1 286 ? -17.672 -10.586 -13.789 1 95.25 286 ALA A N 1
ATOM 2202 C CA . ALA A 1 286 ? -18.594 -10.516 -14.922 1 95.25 286 ALA A CA 1
ATOM 2203 C C . ALA A 1 286 ? -17.984 -9.727 -16.078 1 95.25 286 ALA A C 1
ATOM 2205 O O . ALA A 1 286 ? -17.594 -8.57 -15.906 1 95.25 286 ALA A O 1
ATOM 2206 N N . ASP A 1 287 ? -17.938 -10.422 -17.219 1 92.06 287 ASP A N 1
ATOM 2207 C CA . ASP A 1 287 ? -17.375 -9.781 -18.406 1 92.06 287 ASP A CA 1
ATOM 2208 C C . ASP A 1 287 ? -18.484 -9.133 -19.25 1 92.06 287 ASP A C 1
ATOM 2210 O O . ASP A 1 287 ? -19.484 -9.773 -19.578 1 92.06 287 ASP A O 1
ATOM 2214 N N . LEU A 1 288 ? -18.25 -7.895 -19.562 1 92.56 288 LEU A N 1
ATOM 2215 C CA . LEU A 1 288 ? -19.203 -7.133 -20.375 1 92.56 288 LEU A CA 1
ATOM 2216 C C . LEU A 1 288 ? -18.562 -6.723 -21.703 1 92.56 288 LEU A C 1
ATOM 2218 O O . LEU A 1 288 ? -17.453 -6.219 -21.734 1 92.56 288 LEU A O 1
ATOM 2222 N N . LEU A 1 289 ? -19.297 -7.004 -22.688 1 89.12 289 LEU A N 1
ATOM 2223 C CA . LEU A 1 289 ? -18.922 -6.52 -24.016 1 89.12 289 LEU A CA 1
ATOM 2224 C C . LEU A 1 289 ? -19.734 -5.277 -24.391 1 89.12 289 LEU A C 1
ATOM 2226 O O . LEU A 1 289 ? -20.969 -5.32 -24.406 1 89.12 289 LEU A O 1
ATOM 2230 N N . LEU A 1 290 ? -19 -4.211 -24.609 1 86.56 290 LEU A N 1
ATOM 2231 C CA . LEU A 1 290 ? -19.625 -2.938 -24.953 1 86.56 290 LEU A CA 1
ATOM 2232 C C . LEU A 1 290 ? -19.516 -2.656 -26.438 1 86.56 290 LEU A C 1
ATOM 2234 O O . LEU A 1 290 ? -18.562 -3.104 -27.094 1 86.56 290 LEU A O 1
ATOM 2238 N N . PRO A 1 291 ? -20.516 -1.868 -26.938 1 80.94 291 PRO A N 1
ATOM 2239 C CA . PRO A 1 291 ? -20.359 -1.395 -28.328 1 80.94 291 PRO A CA 1
ATOM 2240 C C . PRO A 1 291 ? -19.328 -0.278 -28.453 1 80.94 291 PRO A C 1
ATOM 2242 O O . PRO A 1 291 ? -18.875 0.273 -27.438 1 80.94 291 PRO A O 1
ATOM 2245 N N . ASP A 1 292 ? -18.969 -0.051 -29.703 1 76.5 292 ASP A N 1
ATOM 2246 C CA . ASP A 1 292 ? -18.062 1.064 -29.953 1 76.5 292 ASP A CA 1
ATOM 2247 C C . ASP A 1 292 ? -18.797 2.402 -29.844 1 76.5 292 ASP A C 1
ATOM 2249 O O . ASP A 1 292 ? -19 3.084 -30.859 1 76.5 292 ASP A O 1
ATOM 2253 N N . ASP A 1 293 ? -19.172 2.801 -28.688 1 78.19 293 ASP A N 1
ATOM 2254 C CA . ASP A 1 293 ? -19.891 4.02 -28.344 1 78.19 293 ASP A CA 1
ATOM 2255 C C . ASP A 1 293 ? -19.266 4.727 -27.141 1 78.19 293 ASP A C 1
ATOM 2257 O O . ASP A 1 293 ? -19.578 4.406 -26 1 78.19 293 ASP A O 1
ATOM 2261 N N . PRO A 1 294 ? -18.469 5.68 -27.438 1 74.5 294 PRO A N 1
ATOM 2262 C CA . PRO A 1 294 ? -17.766 6.387 -26.359 1 74.5 294 PRO A CA 1
ATOM 2263 C C . PRO A 1 294 ? -18.719 7.023 -25.359 1 74.5 294 PRO A C 1
ATOM 2265 O O . PRO A 1 294 ? -18.391 7.137 -24.172 1 74.5 294 PRO A O 1
ATOM 2268 N N . GLN A 1 295 ? -19.812 7.434 -25.812 1 76.5 295 GLN A N 1
ATOM 2269 C CA . GLN A 1 295 ? -20.781 8.07 -24.922 1 76.5 295 GLN A CA 1
ATOM 2270 C C . GLN A 1 295 ? -21.312 7.078 -23.891 1 76.5 295 GLN A C 1
ATOM 2272 O O . GLN A 1 295 ? -21.5 7.422 -22.734 1 76.5 295 GLN A O 1
ATOM 2277 N N . LEU A 1 296 ? -21.547 5.914 -24.359 1 83.19 296 LEU A N 1
ATOM 2278 C CA . LEU A 1 296 ? -22.016 4.883 -23.438 1 83.19 296 LEU A CA 1
ATOM 2279 C C . LEU A 1 296 ? -20.938 4.547 -22.406 1 83.19 296 LEU A C 1
ATOM 2281 O O . LEU A 1 296 ? -21.25 4.367 -21.234 1 83.19 296 LEU A O 1
ATOM 2285 N N . LEU A 1 297 ? -19.781 4.434 -22.859 1 82 297 LEU A N 1
ATOM 2286 C CA . LEU A 1 297 ? -18.672 4.121 -21.953 1 82 297 LEU A CA 1
ATOM 2287 C C . LEU A 1 297 ? -18.578 5.168 -20.859 1 82 297 LEU A C 1
ATOM 2289 O O . LEU A 1 297 ? -18.422 4.828 -19.672 1 82 297 LEU A O 1
ATOM 2293 N N . VAL A 1 298 ? -18.641 6.387 -21.219 1 78.44 298 VAL A N 1
ATOM 2294 C CA . VAL A 1 298 ? -18.547 7.484 -20.266 1 78.44 298 VAL A CA 1
ATOM 2295 C C . VAL A 1 298 ? -19.703 7.41 -19.266 1 78.44 298 VAL A C 1
ATOM 2297 O O . VAL A 1 298 ? -19.5 7.551 -18.062 1 78.44 298 VAL A O 1
ATOM 2300 N N . ALA A 1 299 ? -20.812 7.238 -19.844 1 85.88 299 ALA A N 1
ATOM 2301 C CA . ALA A 1 299 ? -22 7.156 -19 1 85.88 299 ALA A CA 1
ATOM 2302 C C . ALA A 1 299 ? -21.891 6.008 -18 1 85.88 299 ALA A C 1
ATOM 2304 O O . ALA A 1 299 ? -22.234 6.156 -16.828 1 85.88 299 ALA A O 1
ATOM 2305 N N . LEU A 1 300 ? -21.406 4.922 -18.5 1 90.12 300 LEU A N 1
ATOM 2306 C CA . LEU A 1 300 ? -21.25 3.748 -17.641 1 90.12 300 LEU A CA 1
ATOM 2307 C C . LEU A 1 300 ? -20.203 3.992 -16.562 1 90.12 300 LEU A C 1
ATOM 2309 O O . LEU A 1 300 ? -20.406 3.617 -15.398 1 90.12 300 LEU A O 1
ATOM 2313 N N . CYS A 1 301 ? -19.125 4.551 -16.906 1 86.81 301 CYS A N 1
ATOM 2314 C CA . CYS A 1 301 ? -18.078 4.844 -15.938 1 86.81 301 CYS A CA 1
ATOM 2315 C C . CYS A 1 301 ? -18.594 5.781 -14.852 1 86.81 301 CYS A C 1
ATOM 2317 O O . CYS A 1 301 ? -18.328 5.566 -13.664 1 86.81 301 CYS A O 1
ATOM 2319 N N . HIS A 1 302 ? -19.328 6.805 -15.289 1 86.44 302 HIS A N 1
ATOM 2320 C CA . HIS A 1 302 ? -19.922 7.723 -14.32 1 86.44 302 HIS A CA 1
ATOM 2321 C C . HIS A 1 302 ? -20.891 6.996 -13.391 1 86.44 302 HIS A C 1
ATOM 2323 O O . HIS A 1 302 ? -20.875 7.219 -12.18 1 86.44 302 HIS A O 1
ATOM 2329 N N . TRP A 1 303 ? -21.672 6.219 -14.008 1 93.5 303 TRP A N 1
ATOM 2330 C CA . TRP A 1 303 ? -22.656 5.461 -13.234 1 93.5 303 TRP A CA 1
ATOM 2331 C C . TRP A 1 303 ? -21.953 4.551 -12.227 1 93.5 303 TRP A C 1
ATOM 2333 O O . TRP A 1 303 ? -22.344 4.5 -11.055 1 93.5 303 TRP A O 1
ATOM 2343 N N . LEU A 1 304 ? -21 3.84 -12.641 1 94.38 304 LEU A N 1
ATOM 2344 C CA . LEU A 1 304 ? -20.25 2.914 -11.789 1 94.38 304 LEU A CA 1
ATOM 2345 C C . LEU A 1 304 ? -19.594 3.654 -10.625 1 94.38 304 LEU A C 1
ATOM 2347 O O . LEU A 1 304 ? -19.672 3.207 -9.477 1 94.38 304 LEU A O 1
ATOM 2351 N N . GLU A 1 305 ? -19.031 4.746 -10.891 1 88.88 305 GLU A N 1
ATOM 2352 C CA . GLU A 1 305 ? -18.406 5.539 -9.828 1 88.88 305 GLU A CA 1
ATOM 2353 C C . GLU A 1 305 ? -19.438 6.012 -8.812 1 88.88 305 GLU A C 1
ATOM 2355 O O . GLU A 1 305 ? -19.188 5.984 -7.605 1 88.88 305 GLU A O 1
ATOM 2360 N N . GLN A 1 306 ? -20.578 6.422 -9.344 1 90.31 306 GLN A N 1
ATOM 2361 C CA . GLN A 1 306 ? -21.656 6.852 -8.461 1 90.31 306 GLN A CA 1
ATOM 2362 C C . GLN A 1 306 ? -22.125 5.707 -7.574 1 90.31 306 GLN A C 1
ATOM 2364 O O . GLN A 1 306 ? -22.594 5.934 -6.449 1 90.31 306 GLN A O 1
ATOM 2369 N N . GLN A 1 307 ? -21.969 4.52 -8.156 1 93.62 307 GLN A N 1
ATOM 2370 C CA . GLN A 1 307 ? -22.391 3.338 -7.414 1 93.62 307 GLN A CA 1
ATOM 2371 C C . GLN A 1 307 ? -21.297 2.854 -6.48 1 93.62 307 GLN A C 1
ATOM 2373 O O . GLN A 1 307 ? -21.422 1.797 -5.855 1 93.62 307 GLN A O 1
ATOM 2378 N N . GLY A 1 308 ? -20.203 3.539 -6.395 1 91.81 308 GLY A N 1
ATOM 2379 C CA . GLY A 1 308 ? -19.172 3.229 -5.422 1 91.81 308 GLY A CA 1
ATOM 2380 C C . GLY A 1 308 ? -18.094 2.309 -5.973 1 91.81 308 GLY A C 1
ATOM 2381 O O . GLY A 1 308 ? -17.344 1.701 -5.211 1 91.81 308 GLY A O 1
ATOM 2382 N N . PHE A 1 309 ? -18.016 2.164 -7.336 1 94.12 309 PHE A N 1
ATOM 2383 C CA . PHE A 1 309 ? -16.984 1.324 -7.941 1 94.12 309 PHE A CA 1
ATOM 2384 C C . PHE A 1 309 ? -15.688 2.102 -8.125 1 94.12 309 PHE A C 1
ATOM 2386 O O . PHE A 1 309 ? -15.711 3.289 -8.461 1 94.12 309 PHE A O 1
ATOM 2393 N N . ALA A 1 310 ? -14.633 1.388 -7.832 1 88.56 310 ALA A N 1
ATOM 2394 C CA . ALA A 1 310 ? -13.328 1.854 -8.289 1 88.56 310 ALA A CA 1
ATOM 2395 C C . ALA A 1 310 ? -13.023 1.328 -9.695 1 88.56 310 ALA A C 1
ATOM 2397 O O . ALA A 1 310 ? -13.242 0.15 -9.984 1 88.56 310 ALA A O 1
ATOM 2398 N N . LEU A 1 311 ? -12.555 2.197 -10.57 1 85.62 311 LEU A N 1
ATOM 2399 C CA . LEU A 1 311 ? -12.273 1.813 -11.953 1 85.62 311 LEU A CA 1
ATOM 2400 C C . LEU A 1 311 ? -10.773 1.777 -12.203 1 85.62 311 LEU A C 1
ATOM 2402 O O . LEU A 1 311 ? -10.031 2.641 -11.727 1 85.62 311 LEU A O 1
ATOM 2406 N N . THR A 1 312 ? -10.359 0.686 -12.852 1 78.12 312 THR A N 1
ATOM 2407 C CA . THR A 1 312 ? -8.977 0.608 -13.297 1 78.12 312 THR A CA 1
ATOM 2408 C C . THR A 1 312 ? -8.906 0.231 -14.773 1 78.12 312 THR A C 1
ATOM 2410 O O . THR A 1 312 ? -9.82 -0.398 -15.305 1 78.12 312 THR A O 1
ATOM 2413 N N . CYS A 1 313 ? -7.953 0.674 -15.453 1 73.12 313 CYS A N 1
ATOM 2414 C CA . CYS A 1 313 ? -7.621 0.3 -16.828 1 73.12 313 CYS A CA 1
ATOM 2415 C C . CYS A 1 313 ? -6.215 -0.286 -16.906 1 73.12 313 CYS A C 1
ATOM 2417 O O . CYS A 1 313 ? -5.23 0.425 -16.703 1 73.12 313 CYS A O 1
ATOM 2419 N N . TRP A 1 314 ? -6.242 -1.579 -17.25 1 63.72 314 TRP A N 1
ATOM 2420 C CA . TRP A 1 314 ? -4.988 -2.324 -17.266 1 63.72 314 TRP A CA 1
ATOM 2421 C C . TRP A 1 314 ? -4.215 -2.125 -15.969 1 63.72 314 TRP A C 1
ATOM 2423 O O . TRP A 1 314 ? -3.018 -1.841 -15.984 1 63.72 314 TRP A O 1
ATOM 2433 N N . GLY A 1 315 ? -4.98 -2.143 -14.93 1 63.22 315 GLY A N 1
ATOM 2434 C CA . GLY A 1 315 ? -4.371 -2.102 -13.609 1 63.22 315 GLY A CA 1
ATOM 2435 C C . GLY A 1 315 ? -4.176 -0.691 -13.086 1 63.22 315 GLY A C 1
ATOM 2436 O O . GLY A 1 315 ? -3.967 -0.492 -11.891 1 63.22 315 GLY A O 1
ATOM 2437 N N . ALA A 1 316 ? -4.242 0.275 -13.938 1 62.94 316 ALA A N 1
ATOM 2438 C CA . ALA A 1 316 ? -4.09 1.666 -13.523 1 62.94 316 ALA A CA 1
ATOM 2439 C C . ALA A 1 316 ? -5.441 2.285 -13.172 1 62.94 316 ALA A C 1
ATOM 2441 O O . ALA A 1 316 ? -6.445 2.014 -13.836 1 62.94 316 ALA A O 1
ATOM 2442 N N . PRO A 1 317 ? -5.465 3.061 -12.031 1 66.56 317 PRO A N 1
ATOM 2443 C CA . PRO A 1 317 ? -6.738 3.701 -11.68 1 66.56 317 PRO A CA 1
ATOM 2444 C C . PRO A 1 317 ? -7.332 4.5 -12.836 1 66.56 317 PRO A C 1
ATOM 2446 O O . PRO A 1 317 ? -6.594 5.133 -13.594 1 66.56 317 PRO A O 1
ATOM 2449 N N . PHE A 1 318 ? -8.625 4.496 -12.969 1 72.25 318 PHE A N 1
ATOM 2450 C CA . PHE A 1 318 ? -9.398 5.113 -14.039 1 72.25 318 PHE A CA 1
ATOM 2451 C C . PHE A 1 318 ? -10.609 5.844 -13.484 1 72.25 318 PHE A C 1
ATOM 2453 O O . PHE A 1 318 ? -11.109 5.5 -12.414 1 72.25 318 PHE A O 1
ATOM 2460 N N . SER A 1 319 ? -10.898 6.969 -14.039 1 71.25 319 SER A N 1
ATOM 2461 C CA . SER A 1 319 ? -12.094 7.691 -13.625 1 71.25 319 SER A CA 1
ATOM 2462 C C . SER A 1 319 ? -12.984 8.023 -14.82 1 71.25 319 SER A C 1
ATOM 2464 O O . SER A 1 319 ? -12.508 8.078 -15.953 1 71.25 319 SER A O 1
ATOM 2466 N N . ALA A 1 320 ? -14.281 8.219 -14.484 1 70.44 320 ALA A N 1
ATOM 2467 C CA . ALA A 1 320 ? -15.266 8.586 -15.5 1 70.44 320 ALA A CA 1
ATOM 2468 C C . ALA A 1 320 ? -14.867 9.883 -16.203 1 70.44 320 ALA A C 1
ATOM 2470 O O . ALA A 1 320 ? -15.148 10.062 -17.391 1 70.44 320 ALA A O 1
ATOM 2471 N N . ALA A 1 321 ? -14.273 10.664 -15.461 1 64.38 321 ALA A N 1
ATOM 2472 C CA . ALA A 1 321 ? -13.828 11.922 -16.062 1 64.38 321 ALA A CA 1
ATOM 2473 C C . ALA A 1 321 ? -12.836 11.68 -17.188 1 64.38 321 ALA A C 1
ATOM 2475 O O . ALA A 1 321 ? -12.773 12.453 -18.141 1 64.38 321 ALA A O 1
ATOM 2476 N N . MET A 1 322 ? -12.242 10.5 -17.094 1 62.12 322 MET A N 1
ATOM 2477 C CA . MET A 1 322 ? -11.25 10.125 -18.094 1 62.12 322 MET A CA 1
ATOM 2478 C C . MET A 1 322 ? -11.906 9.398 -19.266 1 62.12 322 MET A C 1
ATOM 2480 O O . MET A 1 322 ? -11.328 9.312 -20.344 1 62.12 322 MET A O 1
ATOM 2484 N N . ALA A 1 323 ? -13.102 8.852 -18.969 1 60.5 323 ALA A N 1
ATOM 2485 C CA . ALA A 1 323 ? -13.734 7.957 -19.938 1 60.5 323 ALA A CA 1
ATOM 2486 C C . ALA A 1 323 ? -14.094 8.703 -21.219 1 60.5 323 ALA A C 1
ATOM 2488 O O . ALA A 1 323 ? -13.992 8.141 -22.312 1 60.5 323 ALA A O 1
ATOM 2489 N N . ALA A 1 324 ? -14.656 9.781 -21.016 1 59.06 324 ALA A N 1
ATOM 2490 C CA . ALA A 1 324 ? -15.016 10.547 -22.203 1 59.06 324 ALA A CA 1
ATOM 2491 C C . ALA A 1 324 ? -13.812 10.727 -23.125 1 59.06 324 ALA A C 1
ATOM 2493 O O . ALA A 1 324 ? -13.914 10.555 -24.344 1 59.06 324 ALA A O 1
ATOM 2494 N N . ALA A 1 325 ? -12.812 10.93 -22.391 1 52.44 325 ALA A N 1
ATOM 2495 C CA . ALA A 1 325 ? -11.578 11.164 -23.125 1 52.44 325 ALA A CA 1
ATOM 2496 C C . ALA A 1 325 ? -10.984 9.852 -23.641 1 52.44 325 ALA A C 1
ATOM 2498 O O . ALA A 1 325 ? -10.445 9.797 -24.75 1 52.44 325 ALA A O 1
ATOM 2499 N N . GLY A 1 326 ? -11.078 8.797 -22.844 1 54.53 326 GLY A N 1
ATOM 2500 C CA . GLY A 1 326 ? -10.5 7.484 -23.109 1 54.53 326 GLY A CA 1
ATOM 2501 C C . GLY A 1 326 ? -11.234 6.719 -24.203 1 54.53 326 GLY A C 1
ATOM 2502 O O . GLY A 1 326 ? -10.633 5.906 -24.906 1 54.53 326 GLY A O 1
ATOM 2503 N N . ALA A 1 327 ? -12.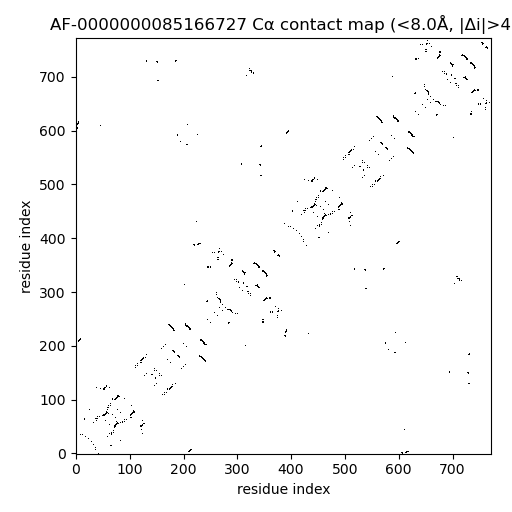555 7.008 -24.219 1 54.81 327 ALA A N 1
ATOM 2504 C CA . ALA A 1 327 ? -13.367 6.215 -25.141 1 54.81 327 ALA A CA 1
ATOM 2505 C C . ALA A 1 327 ? -12.797 6.285 -26.562 1 54.81 327 ALA A C 1
ATOM 2507 O O . ALA A 1 327 ? -12.883 5.312 -27.312 1 54.81 327 ALA A O 1
ATOM 2508 N N . ALA A 1 328 ? -12.344 7.402 -26.781 1 49.12 328 ALA A N 1
ATOM 2509 C CA . ALA A 1 328 ? -11.82 7.512 -28.125 1 49.12 328 ALA A CA 1
ATOM 2510 C C . ALA A 1 328 ? -10.492 6.762 -28.266 1 49.12 328 ALA A C 1
ATOM 2512 O O . ALA A 1 328 ? -10.109 6.375 -29.375 1 49.12 328 ALA A O 1
ATOM 2513 N N . LEU A 1 329 ? -9.805 6.68 -27.234 1 46.16 329 LEU A N 1
ATOM 2514 C CA . LEU A 1 329 ? -8.445 6.145 -27.266 1 46.16 329 LEU A CA 1
ATOM 2515 C C . LEU A 1 329 ? -8.422 4.691 -26.797 1 46.16 329 LEU A C 1
ATOM 2517 O O . LEU A 1 329 ? -7.395 4.02 -26.922 1 46.16 329 LEU A O 1
ATOM 2521 N N . LEU A 1 330 ? -9.375 4.453 -25.953 1 51.72 330 LEU A N 1
ATOM 2522 C CA . LEU A 1 330 ? -9.281 3.064 -25.516 1 51.72 330 LEU A CA 1
ATOM 2523 C C . LEU A 1 330 ? -9.055 2.131 -26.703 1 51.72 330 LEU A C 1
ATOM 2525 O O . LEU A 1 330 ? -9.844 2.121 -27.641 1 51.72 330 LEU A O 1
ATOM 2529 N N . PRO A 1 331 ? -7.805 1.893 -26.875 1 48.22 331 PRO A N 1
ATOM 2530 C CA . PRO A 1 331 ? -7.543 0.965 -27.984 1 48.22 331 PRO A CA 1
ATOM 2531 C C . PRO A 1 331 ? -8.57 -0.162 -28.062 1 48.22 331 PRO A C 1
ATOM 2533 O O . PRO A 1 331 ? -9.312 -0.393 -27.109 1 48.22 331 PRO A O 1
ATOM 2536 N N . GLN A 1 332 ? -8.633 -0.698 -29.281 1 47.56 332 GLN A N 1
ATOM 2537 C CA . GLN A 1 332 ? -9.469 -1.818 -29.688 1 47.56 332 GLN A CA 1
ATOM 2538 C C . GLN A 1 332 ? -9.594 -2.854 -28.578 1 47.56 332 GLN A C 1
ATOM 2540 O O . GLN A 1 332 ? -10.609 -3.543 -28.484 1 47.56 332 GLN A O 1
ATOM 2545 N N . ARG A 1 333 ? -8.586 -3.104 -27.859 1 48.25 333 ARG A N 1
ATOM 2546 C CA . ARG A 1 333 ? -8.703 -4.191 -26.891 1 48.25 333 ARG A CA 1
ATOM 2547 C C . ARG A 1 333 ? -8.68 -3.662 -25.469 1 48.25 333 ARG A C 1
ATOM 2549 O O . ARG A 1 333 ? -8.195 -4.336 -24.547 1 48.25 333 ARG A O 1
ATOM 2556 N N . HIS A 1 334 ? -9.266 -2.453 -25.156 1 55.69 334 HIS A N 1
ATOM 2557 C CA . HIS A 1 334 ? -9.094 -1.906 -23.812 1 55.69 334 HIS A CA 1
ATOM 2558 C C . HIS A 1 334 ? -10.086 -2.52 -22.828 1 55.69 334 HIS A C 1
ATOM 2560 O O . HIS A 1 334 ? -11.242 -2.777 -23.188 1 55.69 334 HIS A O 1
ATOM 2566 N N . TYR A 1 335 ? -9.602 -2.953 -21.703 1 71.69 335 TYR A N 1
ATOM 2567 C CA . TYR A 1 335 ? -10.133 -3.688 -20.547 1 71.69 335 TYR A CA 1
ATOM 2568 C C . TYR A 1 335 ? -10.195 -2.799 -19.312 1 71.69 335 TYR A C 1
ATOM 2570 O O . TYR A 1 335 ? -9.188 -2.201 -18.922 1 71.69 335 TYR A O 1
ATOM 2578 N N . LEU A 1 336 ? -11.539 -2.219 -19.062 1 82.12 336 LEU A N 1
ATOM 2579 C CA . LEU A 1 336 ? -11.75 -1.555 -17.781 1 82.12 336 LEU A CA 1
ATOM 2580 C C . LEU A 1 336 ? -12.234 -2.543 -16.734 1 82.12 336 LEU A C 1
ATOM 2582 O O . LEU A 1 336 ? -13.07 -3.404 -17.016 1 82.12 336 LEU A O 1
ATOM 2586 N N . ARG A 1 337 ? -11.656 -2.354 -15.625 1 88.25 337 ARG A N 1
ATOM 2587 C CA . ARG A 1 337 ? -12.133 -3.152 -14.508 1 88.25 337 ARG A CA 1
ATOM 2588 C C . ARG A 1 337 ? -12.812 -2.275 -13.453 1 88.25 337 ARG A C 1
ATOM 2590 O O . ARG A 1 337 ? -12.297 -1.212 -13.102 1 88.25 337 ARG A O 1
ATOM 2597 N N . ALA A 1 338 ? -13.992 -2.6 -13.102 1 93.25 338 ALA A N 1
ATOM 2598 C CA . ALA A 1 338 ? -14.719 -1.952 -12.016 1 93.25 338 ALA A CA 1
ATOM 2599 C C . ALA A 1 338 ? -14.867 -2.887 -10.82 1 93.25 338 ALA A C 1
ATOM 2601 O O . ALA A 1 338 ? -15.367 -4.004 -10.953 1 93.25 338 ALA A O 1
ATOM 2602 N N . VAL A 1 339 ? -14.43 -2.422 -9.672 1 93.69 339 VAL A N 1
ATOM 2603 C CA . VAL A 1 339 ? -14.492 -3.256 -8.477 1 93.69 339 VAL A CA 1
ATOM 2604 C C . VAL A 1 339 ? -15.18 -2.492 -7.352 1 93.69 339 VAL A C 1
ATOM 2606 O O . VAL A 1 339 ? -14.922 -1.304 -7.145 1 93.69 339 VAL A O 1
ATOM 2609 N N . ARG A 1 340 ? -16.094 -3.105 -6.648 1 95.94 340 ARG A N 1
ATOM 2610 C CA . ARG A 1 340 ? -16.766 -2.549 -5.473 1 95.94 340 ARG A CA 1
ATOM 2611 C C . ARG A 1 340 ? -16.797 -3.562 -4.336 1 95.94 340 ARG A C 1
ATOM 2613 O O . ARG A 1 340 ? -17.281 -4.684 -4.512 1 95.94 340 ARG A O 1
ATOM 2620 N N . LEU A 1 341 ? -16.219 -3.211 -3.271 1 94.56 341 LEU A N 1
ATOM 2621 C CA . LEU A 1 341 ? -16.328 -3.955 -2.021 1 94.56 341 LEU A CA 1
ATOM 2622 C C . LEU A 1 341 ? -17.188 -3.195 -1.012 1 94.56 341 LEU A C 1
ATOM 2624 O O . LEU A 1 341 ? -16.906 -2.039 -0.697 1 94.56 341 LEU A O 1
ATOM 2628 N N . ASP A 1 342 ? -18.203 -3.801 -0.54 1 92.94 342 ASP A N 1
ATOM 2629 C CA . ASP A 1 342 ? -19.062 -3.098 0.416 1 92.94 342 ASP A CA 1
ATOM 2630 C C . ASP A 1 342 ? -18.719 -3.502 1.85 1 92.94 342 ASP A C 1
ATOM 2632 O O . ASP A 1 342 ? -17.828 -4.312 2.078 1 92.94 342 ASP A O 1
ATOM 2636 N N . ARG A 1 343 ? -19.344 -2.906 2.816 1 90.19 343 ARG A N 1
ATOM 2637 C CA . ARG A 1 343 ? -18.984 -3.014 4.227 1 90.19 343 ARG A CA 1
ATOM 2638 C C . ARG A 1 343 ? -19.281 -4.41 4.762 1 90.19 343 ARG A C 1
ATOM 2640 O O . ARG A 1 343 ? -18.812 -4.781 5.84 1 90.19 343 ARG A O 1
ATOM 2647 N N . ASP A 1 344 ? -20.094 -5.234 4.031 1 89.62 344 ASP A N 1
ATOM 2648 C CA . ASP A 1 344 ? -20.422 -6.59 4.457 1 89.62 344 ASP A CA 1
ATOM 2649 C C . ASP A 1 344 ? -19.5 -7.609 3.801 1 89.62 344 ASP A C 1
ATOM 2651 O O . ASP A 1 344 ? -19.641 -8.812 4.023 1 89.62 344 ASP A O 1
ATOM 2655 N N . GLY A 1 345 ? -18.656 -7.129 3.002 1 91.31 345 GLY A N 1
ATOM 2656 C CA . GLY A 1 345 ? -17.672 -8 2.367 1 91.31 345 GLY A CA 1
ATOM 2657 C C . GLY A 1 345 ? -18.141 -8.531 1.024 1 91.31 345 GLY A C 1
ATOM 2658 O O . GLY A 1 345 ? -17.547 -9.484 0.493 1 91.31 345 GLY A O 1
ATOM 2659 N N . ARG A 1 346 ? -19.281 -8.023 0.551 1 93.88 346 ARG A N 1
ATOM 2660 C CA . ARG A 1 346 ? -19.719 -8.43 -0.778 1 93.88 346 ARG A CA 1
ATOM 2661 C C . ARG A 1 346 ? -18.906 -7.742 -1.864 1 93.88 346 ARG A C 1
ATOM 2663 O O . ARG A 1 346 ? -18.875 -6.512 -1.943 1 93.88 346 ARG A O 1
ATOM 2670 N N . LEU A 1 347 ? -18.25 -8.555 -2.686 1 95.75 347 LEU A N 1
ATOM 2671 C CA . LEU A 1 347 ? -17.375 -8.062 -3.74 1 95.75 347 LEU A CA 1
ATOM 2672 C C . LEU A 1 347 ? -18.016 -8.227 -5.109 1 95.75 347 LEU A C 1
ATOM 2674 O O . LEU A 1 347 ? -18.547 -9.297 -5.426 1 95.75 347 LEU A O 1
ATOM 2678 N N . VAL A 1 348 ? -18.078 -7.117 -5.879 1 96.94 348 VAL A N 1
ATOM 2679 C CA . VAL A 1 348 ? -18.516 -7.125 -7.273 1 96.94 348 VAL A CA 1
ATOM 2680 C C . VAL A 1 348 ? -17.359 -6.707 -8.172 1 96.94 348 VAL A C 1
ATOM 2682 O O . VAL A 1 348 ? -16.688 -5.711 -7.906 1 96.94 348 VAL A O 1
ATOM 2685 N N . ARG A 1 349 ? -17.062 -7.551 -9.148 1 94.75 349 ARG A N 1
ATOM 2686 C CA . ARG A 1 349 ? -16.016 -7.27 -10.117 1 94.75 349 ARG A CA 1
ATOM 2687 C C . ARG A 1 349 ? -16.547 -7.359 -11.547 1 94.75 349 ARG A C 1
ATOM 2689 O O . ARG A 1 349 ? -17 -8.414 -11.977 1 94.75 349 ARG A O 1
ATOM 2696 N N . LEU A 1 350 ? -16.469 -6.215 -12.297 1 95.38 350 LEU A N 1
ATOM 2697 C CA . LEU A 1 350 ? -16.906 -6.137 -13.688 1 95.38 350 LEU A CA 1
ATOM 2698 C C . LEU A 1 350 ? -15.734 -5.816 -14.609 1 95.38 350 LEU A C 1
ATOM 2700 O O . LEU A 1 350 ? -14.922 -4.941 -14.305 1 95.38 350 LEU A O 1
ATOM 2704 N N . ASP A 1 351 ? -15.641 -6.582 -15.617 1 90.25 351 ASP A N 1
ATOM 2705 C CA . ASP A 1 351 ? -14.656 -6.285 -16.656 1 90.25 351 ASP A CA 1
ATOM 2706 C C . ASP A 1 351 ? -15.344 -5.797 -17.938 1 90.25 351 ASP A C 1
ATOM 2708 O O . ASP A 1 351 ? -16.125 -6.531 -18.547 1 90.25 351 ASP A O 1
ATOM 2712 N N . LEU A 1 352 ? -15.086 -4.566 -18.281 1 88.88 352 LEU A N 1
ATOM 2713 C CA . LEU A 1 352 ? -15.672 -3.957 -19.469 1 88.88 352 LEU A CA 1
ATOM 2714 C C . LEU A 1 352 ? -14.703 -4.012 -20.641 1 88.88 352 LEU A C 1
ATOM 2716 O O . LEU A 1 352 ? -13.594 -3.48 -20.562 1 88.88 352 LEU A O 1
ATOM 2720 N N . CYS A 1 353 ? -15.117 -4.695 -21.641 1 82.94 353 CYS A N 1
ATOM 2721 C CA . CYS A 1 353 ? -14.305 -4.816 -22.844 1 82.94 353 CYS A CA 1
ATOM 2722 C C . CYS A 1 353 ? -14.914 -4.031 -24 1 82.94 353 CYS A C 1
ATOM 2724 O O . CYS A 1 353 ? -16.109 -4.18 -24.297 1 82.94 353 CYS A O 1
ATOM 2726 N N . LEU A 1 354 ? -14.008 -3.117 -24.469 1 75.06 354 LEU A N 1
ATOM 2727 C CA . LEU A 1 354 ? -14.445 -2.357 -25.625 1 75.06 354 LEU A CA 1
ATOM 2728 C C . LEU A 1 354 ? -14.109 -3.102 -26.922 1 75.06 354 LEU A C 1
ATOM 2730 O O . LEU A 1 354 ? -12.953 -3.457 -27.156 1 75.06 354 LEU A O 1
ATOM 2734 N N . ARG A 1 355 ? -14.961 -3.164 -27.812 1 60.91 355 ARG A N 1
ATOM 2735 C CA . ARG A 1 355 ? -14.906 -3.771 -29.125 1 60.91 355 ARG A CA 1
ATOM 2736 C C . ARG A 1 355 ? -13.867 -4.887 -29.188 1 60.91 355 ARG A C 1
ATOM 2738 O O . ARG A 1 355 ? -12.75 -4.723 -28.703 1 60.91 355 ARG A O 1
ATOM 2745 N N . ASP A 1 356 ? -14.109 -6.121 -28.938 1 53.97 356 ASP A N 1
ATOM 2746 C CA . ASP A 1 356 ? -13.133 -7.152 -29.281 1 53.97 356 ASP A CA 1
ATOM 2747 C C . ASP A 1 356 ? -13.031 -7.328 -30.797 1 53.97 356 ASP A C 1
ATOM 2749 O O . ASP A 1 356 ? -13.922 -6.906 -31.531 1 53.97 356 ASP A O 1
ATOM 2753 N N . GLN A 1 357 ? -11.742 -7.332 -31.328 1 50.53 357 GLN A N 1
ATOM 2754 C CA . GLN A 1 357 ? -11.586 -7.629 -32.75 1 50.53 357 GLN A CA 1
ATOM 2755 C C . GLN A 1 357 ? -12.609 -8.656 -33.219 1 50.53 357 GLN A C 1
ATOM 2757 O O . GLN A 1 357 ? -12.977 -8.695 -34.375 1 50.53 357 GLN A O 1
ATOM 2762 N N . ARG A 1 358 ? -13.047 -9.508 -32.406 1 53.06 358 ARG A N 1
ATOM 2763 C CA . ARG A 1 358 ? -13.828 -10.648 -32.875 1 53.06 358 ARG A CA 1
ATOM 2764 C C . ARG A 1 358 ? -15.32 -10.383 -32.719 1 53.06 358 ARG A C 1
ATOM 2766 O O . ARG A 1 358 ? -16.109 -10.805 -33.562 1 53.06 358 ARG A O 1
ATOM 2773 N N . HIS A 1 359 ? -15.68 -9.688 -31.609 1 59.25 359 HIS A N 1
ATOM 2774 C CA . HIS A 1 359 ? -17.125 -9.539 -31.422 1 59.25 359 HIS A CA 1
ATOM 2775 C C . HIS A 1 359 ? -17.484 -8.102 -31.062 1 59.25 359 HIS A C 1
ATOM 2777 O O . HIS A 1 359 ? -16.734 -7.426 -30.359 1 59.25 359 HIS A O 1
ATOM 2783 N N . ASP A 1 360 ? -18.297 -7.445 -31.906 1 64.31 360 ASP A N 1
ATOM 2784 C CA . ASP A 1 360 ? -18.953 -6.168 -31.641 1 64.31 360 ASP A CA 1
ATOM 2785 C C . ASP A 1 360 ? -20.281 -6.379 -30.938 1 64.31 360 ASP A C 1
ATOM 2787 O O . ASP A 1 360 ? -21.125 -7.148 -31.406 1 64.31 360 ASP A O 1
ATOM 2791 N N . ALA A 1 361 ? -20.406 -5.82 -29.688 1 68.06 361 ALA A N 1
ATOM 2792 C CA . ALA A 1 361 ? -21.641 -5.98 -28.922 1 68.06 361 ALA A CA 1
ATOM 2793 C C . ALA A 1 361 ? -22.859 -5.617 -29.766 1 68.06 361 ALA A C 1
ATOM 2795 O O . ALA A 1 361 ? -23.906 -6.246 -29.656 1 68.06 361 ALA A O 1
ATOM 2796 N N . ALA A 1 362 ? -22.672 -4.652 -30.578 1 69.69 362 ALA A N 1
ATOM 2797 C CA . ALA A 1 362 ? -23.797 -4.227 -31.406 1 69.69 362 ALA A CA 1
ATOM 2798 C C . ALA A 1 362 ? -24.266 -5.348 -32.312 1 69.69 362 ALA A C 1
ATOM 2800 O O . ALA A 1 362 ? -25.453 -5.465 -32.625 1 69.69 362 ALA A O 1
ATOM 2801 N N . GLN A 1 363 ? -23.312 -6.234 -32.656 1 75.69 363 GLN A N 1
ATOM 2802 C CA . GLN A 1 363 ? -23.641 -7.348 -33.531 1 75.69 363 GLN A CA 1
ATOM 2803 C C . GLN A 1 363 ? -24.156 -8.547 -32.75 1 75.69 363 GLN A C 1
ATOM 2805 O O . GLN A 1 363 ? -24.906 -9.367 -33.281 1 75.69 363 GLN A O 1
ATOM 2810 N N . LEU A 1 364 ? -23.812 -8.617 -31.562 1 81.38 364 LEU A N 1
ATOM 2811 C CA . LEU A 1 364 ? -24.141 -9.773 -30.734 1 81.38 364 LEU A CA 1
ATOM 2812 C C . LEU A 1 364 ? -25.484 -9.562 -30.031 1 81.38 364 LEU A C 1
ATOM 2814 O O . LEU A 1 364 ? -26.172 -10.531 -29.703 1 81.38 364 LEU A O 1
ATOM 2818 N N . LEU A 1 365 ? -25.875 -8.32 -29.891 1 83.75 365 LEU A N 1
ATOM 2819 C CA . LEU A 1 365 ? -27.031 -7.98 -29.078 1 83.75 365 LEU A CA 1
ATOM 2820 C C . LEU A 1 365 ? -28.297 -8.633 -29.641 1 83.75 365 LEU A C 1
ATOM 2822 O O . LEU A 1 365 ? -29.078 -9.219 -28.906 1 83.75 365 LEU A O 1
ATOM 2826 N N . PRO A 1 366 ? -28.406 -8.625 -31 1 82.81 366 PRO A N 1
ATOM 2827 C CA . PRO A 1 366 ? -29.609 -9.25 -31.562 1 82.81 366 PRO A CA 1
ATOM 2828 C C . PRO A 1 366 ? -29.641 -10.766 -31.359 1 82.81 366 PRO A C 1
ATOM 2830 O O . PRO A 1 366 ? -30.719 -11.375 -31.375 1 82.81 366 PRO A O 1
ATOM 2833 N N . GLN A 1 367 ? -28.531 -11.359 -31.109 1 85.44 367 GLN A N 1
ATOM 2834 C CA . GLN A 1 367 ? -28.422 -12.805 -30.969 1 85.44 367 GLN A CA 1
ATOM 2835 C C . GLN A 1 367 ? -28.312 -13.203 -29.5 1 85.44 367 GLN A C 1
ATOM 2837 O O . GLN A 1 367 ? -28.219 -14.391 -29.172 1 85.44 367 GLN A O 1
ATOM 2842 N N . ALA A 1 368 ? -28.344 -12.281 -28.688 1 90.38 368 ALA A N 1
ATOM 2843 C CA . ALA A 1 368 ? -28.109 -12.539 -27.266 1 90.38 368 ALA A CA 1
ATOM 2844 C C . ALA A 1 368 ? -29.266 -13.328 -26.641 1 90.38 368 ALA A C 1
ATOM 2846 O O . ALA A 1 368 ? -30.406 -13.195 -27.062 1 90.38 368 ALA A O 1
ATOM 2847 N N . VAL A 1 369 ? -28.969 -14.188 -25.766 1 91.12 369 VAL A N 1
ATOM 2848 C CA . VAL A 1 369 ? -29.969 -14.914 -24.984 1 91.12 369 VAL A CA 1
ATOM 2849 C C . VAL A 1 369 ? -30.312 -14.125 -23.719 1 91.12 369 VAL A C 1
ATOM 2851 O O . VAL A 1 369 ? -29.406 -13.711 -22.969 1 91.12 369 VAL A O 1
ATOM 2854 N N . MET A 1 370 ? -31.594 -13.938 -23.562 1 93.25 370 MET A N 1
ATOM 2855 C CA . MET A 1 370 ? -32 -13.164 -22.391 1 93.25 370 MET A CA 1
ATOM 2856 C C . MET A 1 370 ? -32.188 -14.055 -21.172 1 93.25 370 MET A C 1
ATOM 2858 O O . MET A 1 370 ? -32.906 -15.047 -21.234 1 93.25 370 MET A O 1
ATOM 2862 N N . GLN A 1 371 ? -31.469 -13.789 -20.141 1 93.88 371 GLN A N 1
ATOM 2863 C CA . GLN A 1 371 ? -31.594 -14.461 -18.859 1 93.88 371 GLN A CA 1
ATOM 2864 C C . GLN A 1 371 ? -31.531 -13.469 -17.703 1 93.88 371 GLN A C 1
ATOM 2866 O O . GLN A 1 371 ? -30.641 -12.617 -17.656 1 93.88 371 GLN A O 1
ATOM 2871 N N . ALA A 1 372 ? -32.531 -13.562 -16.781 1 94.5 372 ALA A N 1
ATOM 2872 C CA . ALA A 1 372 ? -32.594 -12.695 -15.609 1 94.5 372 ALA A CA 1
ATOM 2873 C C . ALA A 1 372 ? -32.531 -11.227 -16 1 94.5 372 ALA A C 1
ATOM 2875 O O . ALA A 1 372 ? -31.891 -10.414 -15.336 1 94.5 372 ALA A O 1
ATOM 2876 N N . GLY A 1 373 ? -33.031 -10.906 -17.172 1 93.12 373 GLY A N 1
ATOM 2877 C CA . GLY A 1 373 ? -33.125 -9.531 -17.641 1 93.12 373 GLY A CA 1
ATOM 2878 C C . GLY A 1 373 ? -31.859 -9.023 -18.297 1 93.12 373 GLY A C 1
ATOM 2879 O O . GLY A 1 373 ? -31.719 -7.828 -18.547 1 93.12 373 GLY A O 1
ATOM 2880 N N . LEU A 1 374 ? -30.922 -9.93 -18.531 1 96.25 374 LEU A N 1
ATOM 2881 C CA . LEU A 1 374 ? -29.641 -9.531 -19.094 1 96.25 374 LEU A CA 1
ATOM 2882 C C . LEU A 1 374 ? -29.391 -10.219 -20.438 1 96.25 374 LEU A C 1
ATOM 2884 O O . LEU A 1 374 ? -29.703 -11.398 -20.594 1 96.25 374 LEU A O 1
ATOM 2888 N N . PRO A 1 375 ? -28.984 -9.438 -21.391 1 95.31 375 PRO A N 1
ATOM 2889 C CA . PRO A 1 375 ? -28.531 -10.094 -22.625 1 95.31 375 PRO A CA 1
ATOM 2890 C C . PRO A 1 375 ? -27.219 -10.852 -22.438 1 95.31 375 PRO A C 1
ATOM 2892 O O . PRO A 1 375 ? -26.219 -10.266 -22.047 1 95.31 375 PRO A O 1
ATOM 2895 N N . LEU A 1 376 ? -27.203 -12.18 -22.75 1 94.19 376 LEU A N 1
ATOM 2896 C CA . LEU A 1 376 ? -26.031 -13.031 -22.594 1 94.19 376 LEU A CA 1
ATOM 2897 C C . LEU A 1 376 ? -25.5 -13.484 -23.938 1 94.19 376 LEU A C 1
ATOM 2899 O O . LEU A 1 376 ? -26.266 -13.672 -24.891 1 94.19 376 LEU A O 1
ATOM 2903 N N . MET A 1 377 ? -24.188 -13.609 -23.922 1 88.25 377 MET A N 1
ATOM 2904 C CA . MET A 1 377 ? -23.609 -14.227 -25.125 1 88.25 377 MET A CA 1
ATOM 2905 C C . MET A 1 377 ? -24.078 -15.664 -25.266 1 88.25 377 MET A C 1
ATOM 2907 O O . MET A 1 377 ? -24.062 -16.438 -24.297 1 88.25 377 MET A O 1
ATOM 2911 N N . PRO A 1 378 ? -24.531 -15.922 -26.516 1 83.56 378 PRO A N 1
ATOM 2912 C CA . PRO A 1 378 ? -25 -17.297 -26.719 1 83.56 378 PRO A CA 1
ATOM 2913 C C . PRO A 1 378 ? -23.922 -18.344 -26.438 1 83.56 378 PRO A C 1
ATOM 2915 O O . PRO A 1 378 ? -22.75 -18.109 -26.719 1 83.56 378 PRO A O 1
ATOM 2918 N N . ALA A 1 379 ? -24.312 -19.438 -25.859 1 76.25 379 ALA A N 1
ATOM 2919 C CA . ALA A 1 379 ? -23.422 -20.5 -25.438 1 76.25 379 ALA A CA 1
ATOM 2920 C C . ALA A 1 379 ? -22.547 -21 -26.578 1 76.25 379 ALA A C 1
ATOM 2922 O O . ALA A 1 379 ? -21.406 -21.406 -26.375 1 76.25 379 ALA A O 1
ATOM 2923 N N . GLU A 1 380 ? -23.109 -20.984 -27.766 1 75.06 380 GLU A N 1
ATOM 2924 C CA . GLU A 1 380 ? -22.406 -21.469 -28.953 1 75.06 380 GLU A CA 1
ATOM 2925 C C . GLU A 1 380 ? -21.172 -20.625 -29.25 1 75.06 380 GLU A C 1
ATOM 2927 O O . GLU A 1 380 ? -20.219 -21.094 -29.859 1 75.06 380 GLU A O 1
ATOM 2932 N N . LEU A 1 381 ? -21.25 -19.422 -28.797 1 69.56 381 LEU A N 1
ATOM 2933 C CA . LEU A 1 381 ? -20.141 -18.5 -29.062 1 69.56 381 LEU A CA 1
ATOM 2934 C C . LEU A 1 381 ? -19.125 -18.547 -27.922 1 69.56 381 LEU A C 1
ATOM 2936 O O . LEU A 1 381 ? -18 -18.062 -28.062 1 69.56 381 LEU A O 1
ATOM 2940 N N . VAL A 1 382 ? -19.5 -18.891 -26.719 1 60.91 382 VAL A N 1
ATOM 2941 C CA . VAL A 1 382 ? -18.641 -18.984 -25.547 1 60.91 382 VAL A CA 1
ATOM 2942 C C . VAL A 1 382 ? -17.578 -20.047 -25.781 1 60.91 382 VAL A C 1
ATOM 2944 O O . VAL A 1 382 ? -16.422 -19.891 -25.359 1 60.91 382 VAL A O 1
ATOM 2947 N N . GLN A 1 383 ? -17.922 -21.172 -26.375 1 52.66 383 GLN A N 1
ATOM 2948 C CA . GLN A 1 383 ? -17.047 -22.312 -26.578 1 52.66 383 GLN A CA 1
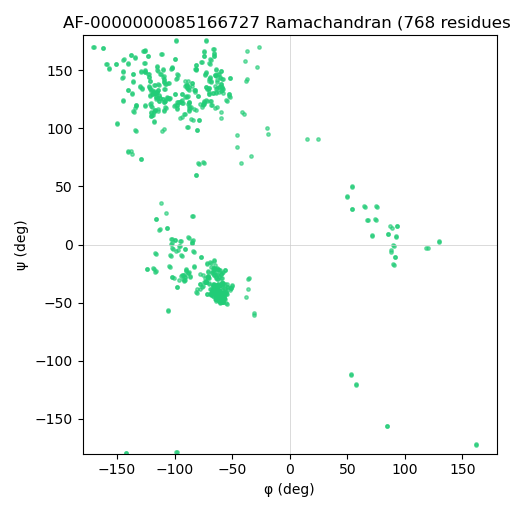ATOM 2949 C C . GLN A 1 383 ? -15.828 -21.906 -27.406 1 52.66 383 GLN A C 1
ATOM 2951 O O . GLN A 1 383 ? -14.75 -22.484 -27.266 1 52.66 383 GLN A O 1
ATOM 2956 N N . ASP A 1 384 ? -15.953 -20.906 -28.281 1 43.28 384 ASP A N 1
ATOM 2957 C CA . ASP A 1 384 ? -14.805 -20.594 -29.141 1 43.28 384 ASP A CA 1
ATOM 2958 C C . ASP A 1 384 ? -13.812 -19.703 -28.406 1 43.28 384 ASP A C 1
ATOM 2960 O O . ASP A 1 384 ? -12.688 -19.5 -28.875 1 43.28 384 ASP A O 1
ATOM 2964 N N . ALA A 1 385 ? -14.109 -19.062 -27.453 1 40.19 385 ALA A N 1
ATOM 2965 C CA . ALA A 1 385 ? -13.289 -18.062 -26.766 1 40.19 385 ALA A CA 1
ATOM 2966 C C . ALA A 1 385 ? -12.531 -18.703 -25.594 1 40.19 385 ALA A C 1
ATOM 2968 O O . ALA A 1 385 ? -11.906 -18 -24.797 1 40.19 385 ALA A O 1
ATOM 2969 N N . SER A 1 386 ? -12.703 -19.906 -25.094 1 32.62 386 SER A N 1
ATOM 2970 C CA . SER A 1 386 ? -11.836 -20.531 -24.094 1 32.62 386 SER A CA 1
ATOM 2971 C C . SER A 1 386 ? -10.438 -20.766 -24.656 1 32.62 386 SER A C 1
ATOM 2973 O O . SER A 1 386 ? -10.273 -21.141 -25.812 1 32.62 386 SER A O 1
ATOM 2975 N N . MET B 1 1 ? 12.328 7.969 21.844 1 88.31 1 MET B N 1
ATOM 2976 C CA . MET B 1 1 ? 12.133 6.785 21.016 1 88.31 1 MET B CA 1
ATOM 2977 C C . MET B 1 1 ? 13.422 6.391 20.312 1 88.31 1 MET B C 1
ATOM 2979 O O . MET B 1 1 ? 14.281 7.242 20.047 1 88.31 1 MET B O 1
ATOM 2983 N N . ASN B 1 2 ? 13.602 5.141 20.125 1 91.06 2 ASN B N 1
ATOM 2984 C CA . ASN B 1 2 ? 14.758 4.688 19.344 1 91.06 2 ASN B CA 1
ATOM 2985 C C . ASN B 1 2 ? 14.383 4.395 17.906 1 91.06 2 ASN B C 1
ATOM 2987 O O . ASN B 1 2 ? 13.25 4.672 17.484 1 91.06 2 ASN B O 1
ATOM 2991 N N . ASP B 1 3 ? 15.352 3.943 17.125 1 93.94 3 ASP B N 1
ATOM 2992 C CA . ASP B 1 3 ? 15.148 3.787 15.68 1 93.94 3 ASP B CA 1
ATOM 2993 C C . ASP B 1 3 ? 14.57 2.41 15.359 1 93.94 3 ASP B C 1
ATOM 2995 O O . ASP B 1 3 ? 14.398 2.064 14.188 1 93.94 3 ASP B O 1
ATOM 2999 N N . ASN B 1 4 ? 14.234 1.65 16.328 1 95.38 4 ASN B N 1
ATOM 3000 C CA . ASN B 1 4 ? 13.625 0.351 16.062 1 95.38 4 ASN B CA 1
ATOM 3001 C C . ASN B 1 4 ? 12.305 0.495 15.32 1 95.38 4 ASN B C 1
ATOM 3003 O O . ASN B 1 4 ? 11.453 1.305 15.703 1 95.38 4 ASN B O 1
ATOM 3007 N N . SER B 1 5 ? 12.102 -0.338 14.297 1 97.12 5 SER B N 1
ATOM 3008 C CA . SER B 1 5 ? 10.969 -0.148 13.398 1 97.12 5 SER B CA 1
ATOM 3009 C C . SER B 1 5 ? 9.695 -0.755 13.977 1 97.12 5 SER B C 1
ATOM 3011 O O . SER B 1 5 ? 8.617 -0.636 13.391 1 97.12 5 SER B O 1
ATOM 3013 N N . TRP B 1 6 ? 9.766 -1.438 15.07 1 96.88 6 TRP B N 1
ATOM 3014 C CA . TRP B 1 6 ? 8.57 -2.012 15.688 1 96.88 6 TRP B CA 1
ATOM 3015 C C . TRP B 1 6 ? 8.578 -1.79 17.188 1 96.88 6 TRP B C 1
ATOM 3017 O O . TRP B 1 6 ? 9.633 -1.598 17.797 1 96.88 6 TRP B O 1
ATOM 3027 N N . LEU B 1 7 ? 7.434 -1.62 17.734 1 94.62 7 LEU B N 1
ATOM 3028 C CA . LEU B 1 7 ? 7.191 -1.459 19.156 1 94.62 7 LEU B CA 1
ATOM 3029 C C . LEU B 1 7 ? 6.27 -2.557 19.672 1 94.62 7 LEU B C 1
ATOM 3031 O O . LEU B 1 7 ? 5.168 -2.744 19.156 1 94.62 7 LEU B O 1
ATOM 3035 N N . HIS B 1 8 ? 6.742 -3.285 20.625 1 95.38 8 HIS B N 1
ATOM 3036 C CA . HIS B 1 8 ? 5.93 -4.312 21.266 1 95.38 8 HIS B CA 1
ATOM 3037 C C . HIS B 1 8 ? 5.266 -3.785 22.531 1 95.38 8 HIS B C 1
ATOM 3039 O O . HIS B 1 8 ? 5.945 -3.51 23.531 1 95.38 8 HIS B O 1
ATOM 3045 N N . LEU B 1 9 ? 3.99 -3.611 22.469 1 94.38 9 LEU B N 1
ATOM 3046 C CA . LEU B 1 9 ? 3.211 -3.131 23.594 1 94.38 9 LEU B CA 1
ATOM 3047 C C . LEU B 1 9 ? 2.771 -4.293 24.484 1 94.38 9 LEU B C 1
ATOM 3049 O O . LEU B 1 9 ? 1.921 -5.094 24.094 1 94.38 9 LEU B O 1
ATOM 3053 N N . THR B 1 10 ? 3.258 -4.32 25.688 1 91.38 10 THR B N 1
ATOM 3054 C CA . THR B 1 10 ? 3.072 -5.516 26.5 1 91.38 10 THR B CA 1
ATOM 3055 C C . THR B 1 10 ? 2.27 -5.195 27.75 1 91.38 10 THR B C 1
ATOM 3057 O O . THR B 1 10 ? 1.733 -6.098 28.406 1 91.38 10 THR B O 1
ATOM 3060 N N . ALA B 1 11 ? 2.232 -3.893 28.141 1 90.81 11 ALA B N 1
ATOM 3061 C CA . ALA B 1 11 ? 1.552 -3.562 29.391 1 90.81 11 ALA B CA 1
ATOM 3062 C C . ALA B 1 11 ? 0.972 -2.152 29.344 1 90.81 11 ALA B C 1
ATOM 3064 O O . ALA B 1 11 ? 1.469 -1.294 28.609 1 90.81 11 ALA B O 1
ATOM 3065 N N . GLN B 1 12 ? -0.018 -2.031 30.156 1 91.88 12 GLN B N 1
ATOM 3066 C CA . GLN B 1 12 ? -0.646 -0.727 30.328 1 91.88 12 GLN B CA 1
ATOM 3067 C C . GLN B 1 12 ? -0.503 -0.232 31.766 1 91.88 12 GLN B C 1
ATOM 3069 O O . GLN B 1 12 ? -0.606 -1.017 32.719 1 91.88 12 GLN B O 1
ATOM 3074 N N . ASP B 1 13 ? -0.197 0.98 31.922 1 92.62 13 ASP B N 1
ATOM 3075 C CA . ASP B 1 13 ? -0.173 1.622 33.25 1 92.62 13 ASP B CA 1
ATOM 3076 C C . ASP B 1 13 ? -1.589 1.889 33.75 1 92.62 13 ASP B C 1
ATOM 3078 O O . ASP B 1 13 ? -2.348 2.631 33.125 1 92.62 13 ASP B O 1
ATOM 3082 N N . PRO B 1 14 ? -1.899 1.331 34.844 1 91.5 14 PRO B N 1
ATOM 3083 C CA . PRO B 1 14 ? -3.25 1.52 35.375 1 91.5 14 PRO B CA 1
ATOM 3084 C C . PRO B 1 14 ? -3.602 2.99 35.594 1 91.5 14 PRO B C 1
ATOM 3086 O O . PRO B 1 14 ? -4.781 3.355 35.562 1 91.5 14 PRO B O 1
ATOM 3089 N N . ALA B 1 15 ? -2.584 3.814 35.75 1 90.44 15 ALA B N 1
ATOM 3090 C CA . ALA B 1 15 ? -2.814 5.238 36 1 90.44 15 ALA B CA 1
ATOM 3091 C C . ALA B 1 15 ? -3.463 5.891 34.781 1 90.44 15 ALA B C 1
ATOM 3093 O O . ALA B 1 15 ? -4.141 6.91 34.906 1 90.44 15 ALA B O 1
ATOM 3094 N N . TRP B 1 16 ? -3.264 5.184 33.656 1 92.69 16 TRP B N 1
ATOM 3095 C CA . TRP B 1 16 ? -3.707 5.836 32.406 1 92.69 16 TRP B CA 1
ATOM 3096 C C . TRP B 1 16 ? -4.832 5.043 31.766 1 92.69 16 TRP B C 1
ATOM 3098 O O . TRP B 1 16 ? -5.457 5.52 30.812 1 92.69 16 TRP B O 1
ATOM 3108 N N . THR B 1 17 ? -5.078 3.949 32.281 1 92.62 17 THR B N 1
ATOM 3109 C CA . THR B 1 17 ? -6.09 3.084 31.672 1 92.62 17 THR B CA 1
ATOM 3110 C C . THR B 1 17 ? -7.488 3.623 31.938 1 92.62 17 THR B C 1
ATOM 3112 O O . THR B 1 17 ? -7.734 4.23 33 1 92.62 17 THR B O 1
ATOM 3115 N N . LEU B 1 18 ? -8.344 3.42 31 1 93.81 18 LEU B N 1
ATOM 3116 C CA . LEU B 1 18 ? -9.742 3.82 31.172 1 93.81 18 LEU B CA 1
ATOM 3117 C C . LEU B 1 18 ? -10.328 3.193 32.438 1 93.81 18 LEU B C 1
ATOM 3119 O O . LEU B 1 18 ? -10.328 1.97 32.594 1 93.81 18 LEU B O 1
ATOM 3123 N N . PRO B 1 19 ? -10.836 4.047 33.281 1 92.56 19 PRO B N 1
ATOM 3124 C CA . PRO B 1 19 ? -11.438 3.504 34.5 1 92.56 19 PRO B CA 1
ATOM 3125 C C . PRO B 1 19 ? -12.609 2.566 34.219 1 92.56 19 PRO B C 1
ATOM 3127 O O . PRO B 1 19 ? -13.398 2.82 33.312 1 92.56 19 PRO B O 1
ATOM 3130 N N . ALA B 1 20 ? -12.688 1.559 35.031 1 91.06 20 ALA B N 1
ATOM 3131 C CA . ALA B 1 20 ? -13.664 0.488 34.812 1 91.06 20 ALA B CA 1
ATOM 3132 C C . ALA B 1 20 ? -15.086 1.03 34.844 1 91.06 20 ALA B C 1
ATOM 3134 O O . ALA B 1 20 ? -15.945 0.561 34.094 1 91.06 20 ALA B O 1
ATOM 3135 N N . ASP B 1 21 ? -15.312 1.937 35.75 1 92.62 21 ASP B N 1
ATOM 3136 C CA . ASP B 1 21 ? -16.656 2.484 35.844 1 92.62 21 ASP B CA 1
ATOM 3137 C C . ASP B 1 21 ? -17.047 3.27 34.594 1 92.62 21 ASP B C 1
ATOM 3139 O O . ASP B 1 21 ? -18.203 3.275 34.188 1 92.62 21 ASP B O 1
ATOM 3143 N N . LEU B 1 22 ? -16.141 3.943 34 1 93.06 22 LEU B N 1
ATOM 3144 C CA . LEU B 1 22 ? -16.391 4.648 32.75 1 93.06 22 LEU B CA 1
ATOM 3145 C C . LEU B 1 22 ? -16.547 3.666 31.609 1 93.06 22 LEU B C 1
ATOM 3147 O O . LEU B 1 22 ? -17.406 3.844 30.734 1 93.06 22 LEU B O 1
ATOM 3151 N N . ALA B 1 23 ? -15.703 2.637 31.562 1 90.94 23 ALA B N 1
ATOM 3152 C CA . ALA B 1 23 ? -15.789 1.604 30.547 1 90.94 23 ALA B CA 1
ATOM 3153 C C . ALA B 1 23 ? -17.172 0.954 30.531 1 90.94 23 ALA B C 1
ATOM 3155 O O . ALA B 1 23 ? -17.703 0.642 29.469 1 90.94 23 ALA B O 1
ATOM 3156 N N . GLY B 1 24 ? -17.688 0.782 31.625 1 88.5 24 GLY B N 1
ATOM 3157 C CA . GLY B 1 24 ? -18.969 0.124 31.781 1 88.5 24 GLY B CA 1
ATOM 3158 C C . GLY B 1 24 ? -20.125 0.927 31.219 1 88.5 24 GLY B C 1
ATOM 3159 O O . GLY B 1 24 ? -21.172 0.368 30.891 1 88.5 24 GLY B O 1
ATOM 3160 N N . VAL B 1 25 ? -19.922 2.242 31.141 1 86.38 25 VAL B N 1
ATOM 3161 C CA . VAL B 1 25 ? -20.969 3.121 30.641 1 86.38 25 VAL B CA 1
ATOM 3162 C C . VAL B 1 25 ? -21.078 2.99 29.109 1 86.38 25 VAL B C 1
ATOM 3164 O O . VAL B 1 25 ? -22.125 3.264 28.531 1 86.38 25 VAL B O 1
ATOM 3167 N N . ASP B 1 26 ? -19.984 2.623 28.516 1 86.5 26 ASP B N 1
ATOM 3168 C CA . ASP B 1 26 ? -19.969 2.486 27.062 1 86.5 26 ASP B CA 1
ATOM 3169 C C . ASP B 1 26 ? -20.734 1.251 26.609 1 86.5 26 ASP B C 1
ATOM 3171 O O . ASP B 1 26 ? -20.578 0.171 27.188 1 86.5 26 ASP B O 1
ATOM 3175 N N . ARG B 1 27 ? -21.484 1.406 25.656 1 76.94 27 ARG B N 1
ATOM 3176 C CA . ARG B 1 27 ? -22.391 0.366 25.188 1 76.94 27 ARG B CA 1
ATOM 3177 C C . ARG B 1 27 ? -21.625 -0.865 24.719 1 76.94 27 ARG B C 1
ATOM 3179 O O . ARG B 1 27 ? -22.156 -1.974 24.703 1 76.94 27 ARG B O 1
ATOM 3186 N N . PHE B 1 28 ? -20.344 -0.672 24.391 1 74.5 28 PHE B N 1
ATOM 3187 C CA . PHE B 1 28 ? -19.562 -1.788 23.875 1 74.5 28 PHE B CA 1
ATOM 3188 C C . PHE B 1 28 ? -18.469 -2.172 24.859 1 74.5 28 PHE B C 1
ATOM 3190 O O . PHE B 1 28 ? -17.516 -2.879 24.5 1 74.5 28 PHE B O 1
ATOM 3197 N N . GLY B 1 29 ? -18.594 -1.659 25.969 1 74 29 GLY B N 1
ATOM 3198 C CA . GLY B 1 29 ? -17.609 -1.975 26.969 1 74 29 GLY B CA 1
ATOM 3199 C C . GLY B 1 29 ? -16.234 -1.418 26.656 1 74 29 GLY B C 1
ATOM 3200 O O . GLY B 1 29 ? -15.211 -2.035 26.984 1 74 29 GLY B O 1
ATOM 3201 N N . ALA B 1 30 ? -16.203 -0.461 25.859 1 76.62 30 ALA B N 1
ATOM 3202 C CA . ALA B 1 30 ? -14.969 0.231 25.469 1 76.62 30 ALA B CA 1
ATOM 3203 C C . ALA B 1 30 ? -14.031 -0.694 24.703 1 76.62 30 ALA B C 1
ATOM 3205 O O . ALA B 1 30 ? -12.812 -0.666 24.906 1 76.62 30 ALA B O 1
ATOM 3206 N N . ARG B 1 31 ? -14.484 -1.653 23.906 1 71 31 ARG B N 1
ATOM 3207 C CA . ARG B 1 31 ? -13.719 -2.658 23.188 1 71 31 ARG B CA 1
ATOM 3208 C C . ARG B 1 31 ? -12.68 -2.004 22.281 1 71 31 ARG B C 1
ATOM 3210 O O . ARG B 1 31 ? -11.609 -2.572 22.047 1 71 31 ARG B O 1
ATOM 3217 N N . ASP B 1 32 ? -12.75 -0.854 21.875 1 75.5 32 ASP B N 1
ATOM 3218 C CA . ASP B 1 32 ? -11.844 -0.261 20.906 1 75.5 32 ASP B CA 1
ATOM 3219 C C . ASP B 1 32 ? -11.039 0.885 21.516 1 75.5 32 ASP B C 1
ATOM 3221 O O . ASP B 1 32 ? -10.562 1.768 20.797 1 75.5 32 ASP B O 1
ATOM 3225 N N . CYS B 1 33 ? -10.969 0.8 22.828 1 85.81 33 CYS B N 1
ATOM 3226 C CA . CYS B 1 33 ? -10.188 1.845 23.484 1 85.81 33 CYS B CA 1
ATOM 3227 C C . CYS B 1 33 ? -8.695 1.617 23.281 1 85.81 33 CYS B C 1
ATOM 3229 O O . CYS B 1 33 ? -8.172 0.566 23.656 1 85.81 33 CYS B O 1
ATOM 3231 N N . GLY B 1 34 ? -8.031 2.504 22.766 1 89.06 34 GLY B N 1
ATOM 3232 C CA . GLY B 1 34 ? -6.605 2.393 22.5 1 89.06 34 GLY B CA 1
ATOM 3233 C C . GLY B 1 34 ? -5.754 2.514 23.75 1 89.06 34 GLY B C 1
ATOM 3234 O O . GLY B 1 34 ? -6.23 2.975 24.781 1 89.06 34 GLY B O 1
ATOM 3235 N N . TRP B 1 35 ? -4.535 2.08 23.641 1 93.12 35 TRP B N 1
ATOM 3236 C CA . TRP B 1 35 ? -3.574 2.18 24.734 1 93.12 35 TRP B CA 1
ATOM 3237 C C . TRP B 1 35 ? -2.93 3.561 24.766 1 93.12 35 TRP B C 1
ATOM 3239 O O . TRP B 1 35 ? -2.436 4.047 23.75 1 93.12 35 TRP B O 1
ATOM 3249 N N . VAL B 1 36 ? -2.895 4.098 25.984 1 96.38 36 VAL B N 1
ATOM 3250 C CA . VAL B 1 36 ? -2.207 5.371 26.172 1 96.38 36 VAL B CA 1
ATOM 3251 C C . VAL B 1 36 ? -0.72 5.203 25.859 1 96.38 36 VAL B C 1
ATOM 3253 O O . VAL B 1 36 ? -0.105 6.078 25.25 1 96.38 36 VAL B O 1
ATOM 3256 N N . GLU B 1 37 ? -0.142 4.027 26.172 1 94.12 37 GLU B N 1
ATOM 3257 C CA . GLU B 1 37 ? 1.271 3.701 26.016 1 94.12 37 GLU B CA 1
ATOM 3258 C C . GLU B 1 37 ? 1.666 3.67 24.531 1 94.12 37 GLU B C 1
ATOM 3260 O O . GLU B 1 37 ? 2.844 3.811 24.203 1 94.12 37 GLU B O 1
ATOM 3265 N N . GLN B 1 38 ? 0.72 3.412 23.734 1 93.69 38 GLN B N 1
ATOM 3266 C CA . GLN B 1 38 ? 0.946 3.432 22.297 1 93.69 38 GLN B CA 1
ATOM 3267 C C . GLN B 1 38 ? 1.246 4.848 21.797 1 93.69 38 GLN B C 1
ATOM 3269 O O . GLN B 1 38 ? 2.068 5.035 20.906 1 93.69 38 GLN B O 1
ATOM 3274 N N . MET B 1 39 ? 0.624 5.84 22.422 1 96.81 39 MET B N 1
ATOM 3275 C CA . MET B 1 39 ? 0.629 7.215 21.922 1 96.81 39 MET B CA 1
ATOM 3276 C C . MET B 1 39 ? 1.772 8.008 22.547 1 96.81 39 MET B C 1
ATOM 3278 O O . MET B 1 39 ? 2.346 8.891 21.906 1 96.81 39 MET B O 1
ATOM 3282 N N . GLN B 1 40 ? 2.182 7.695 23.734 1 96.56 40 GLN B N 1
ATOM 3283 C CA . GLN B 1 40 ? 3.104 8.484 24.547 1 96.56 40 GLN B CA 1
ATOM 3284 C C . GLN B 1 40 ? 4.441 8.672 23.828 1 96.56 40 GLN B C 1
ATOM 3286 O O . GLN B 1 40 ? 4.953 9.789 23.75 1 96.56 40 GLN B O 1
ATOM 3291 N N . PRO B 1 41 ? 4.977 7.605 23.281 1 95.62 41 PRO B N 1
ATOM 3292 C CA . PRO B 1 41 ? 6.285 7.789 22.641 1 95.62 41 PRO B CA 1
ATOM 3293 C C . PRO B 1 41 ? 6.246 8.766 21.469 1 95.62 41 PRO B C 1
ATOM 3295 O O . PRO B 1 41 ? 7.195 9.531 21.266 1 95.62 41 PRO B O 1
ATOM 3298 N N . PHE B 1 42 ? 5.203 8.781 20.734 1 97.56 42 PHE B N 1
ATOM 3299 C CA . PHE B 1 42 ? 5.09 9.672 19.594 1 97.56 42 PHE B CA 1
ATOM 3300 C C . PHE B 1 42 ? 4.969 11.117 20.047 1 97.56 42 PHE B C 1
ATOM 3302 O O . PHE B 1 42 ? 5.57 12.016 19.438 1 97.56 42 PHE B O 1
ATOM 3309 N N . ILE B 1 43 ? 4.188 11.344 21.047 1 98.06 43 ILE B N 1
ATOM 3310 C CA . ILE B 1 43 ? 4.008 12.695 21.562 1 98.06 43 ILE B CA 1
ATOM 3311 C C . ILE B 1 43 ? 5.328 13.219 22.109 1 98.06 43 ILE B C 1
ATOM 3313 O O . ILE B 1 43 ? 5.758 14.328 21.781 1 98.06 43 ILE B O 1
ATOM 3317 N N . ALA B 1 44 ? 5.992 12.43 22.906 1 96.69 44 ALA B N 1
ATOM 3318 C CA . ALA B 1 44 ? 7.254 12.828 23.531 1 96.69 44 ALA B CA 1
ATOM 3319 C C . ALA B 1 44 ? 8.312 13.133 22.469 1 96.69 44 ALA B C 1
ATOM 3321 O O . ALA B 1 44 ? 9.117 14.047 22.641 1 96.69 44 ALA B O 1
ATOM 3322 N N . HIS B 1 45 ? 8.273 12.422 21.406 1 96.69 45 HIS B N 1
ATOM 3323 C CA . HIS B 1 45 ? 9.344 12.484 20.422 1 96.69 45 HIS B CA 1
ATOM 3324 C C . HIS B 1 45 ? 9.047 13.523 19.359 1 96.69 45 HIS B C 1
ATOM 3326 O O . HIS B 1 45 ? 9.969 14.156 18.812 1 96.69 45 HIS B O 1
ATOM 3332 N N . LEU B 1 46 ? 7.762 13.781 19.016 1 97.62 46 LEU B N 1
ATOM 3333 C CA . LEU B 1 46 ? 7.449 14.508 17.797 1 97.62 46 LEU B CA 1
ATOM 3334 C C . LEU B 1 46 ? 6.766 15.836 18.109 1 97.62 46 LEU B C 1
ATOM 3336 O O . LEU B 1 46 ? 6.699 16.719 17.25 1 97.62 46 LEU B O 1
ATOM 3340 N N . CYS B 1 47 ? 6.176 15.938 19.234 1 97.62 47 CYS B N 1
ATOM 3341 C CA . CYS B 1 47 ? 5.531 17.188 19.625 1 97.62 47 CYS B CA 1
ATOM 3342 C C . CYS B 1 47 ? 6.469 18.047 20.469 1 97.62 47 CYS B C 1
ATOM 3344 O O . CYS B 1 47 ? 6.98 17.594 21.484 1 97.62 47 CYS B O 1
ATOM 3346 N N . PRO B 1 48 ? 6.73 19.25 20.078 1 95.88 48 PRO B N 1
ATOM 3347 C CA . PRO B 1 48 ? 7.613 20.109 20.875 1 95.88 48 PRO B CA 1
ATOM 3348 C C . PRO B 1 48 ? 7.023 20.453 22.234 1 95.88 48 PRO B C 1
ATOM 3350 O O . PRO B 1 48 ? 5.816 20.312 22.453 1 95.88 48 PRO B O 1
ATOM 3353 N N . PRO B 1 49 ? 8.008 20.938 23.047 1 93.06 49 PRO B N 1
ATOM 3354 C CA . PRO B 1 49 ? 7.492 21.422 24.328 1 93.06 49 PRO B CA 1
ATOM 3355 C C . PRO B 1 49 ? 6.461 22.531 24.172 1 93.06 49 PRO B C 1
ATOM 3357 O O . PRO B 1 49 ? 6.598 23.375 23.297 1 93.06 49 PRO B O 1
ATOM 3360 N N . GLU B 1 50 ? 5.395 22.5 24.875 1 91.44 50 GLU B N 1
ATOM 3361 C CA . GLU B 1 50 ? 4.297 23.453 24.859 1 91.44 50 GLU B CA 1
ATOM 3362 C C . GLU B 1 50 ? 3.477 23.344 23.578 1 91.44 50 GLU B C 1
ATOM 3364 O O . GLU B 1 50 ? 2.676 24.219 23.266 1 91.44 50 GLU B O 1
ATOM 3369 N N . GLY B 1 51 ? 3.799 22.328 22.828 1 95.88 51 GLY B N 1
ATOM 3370 C CA . GLY B 1 51 ? 3.049 22.109 21.594 1 95.88 51 GLY B CA 1
ATOM 3371 C C . GLY B 1 51 ? 1.644 21.594 21.828 1 95.88 51 GLY B C 1
ATOM 3372 O O . GLY B 1 51 ? 1.248 21.359 22.984 1 95.88 51 GLY B O 1
ATOM 3373 N N . ARG B 1 52 ? 0.924 21.484 20.734 1 97.75 52 ARG B N 1
ATOM 3374 C CA . ARG B 1 52 ? -0.467 21.047 20.781 1 97.75 52 ARG B CA 1
ATOM 3375 C C . ARG B 1 52 ? -0.685 19.797 19.922 1 97.75 52 ARG B C 1
ATOM 3377 O O . ARG B 1 52 ? -0.21 19.734 18.797 1 97.75 52 ARG B O 1
ATOM 3384 N N . VAL B 1 53 ? -1.45 18.828 20.516 1 98.44 53 VAL B N 1
ATOM 3385 C CA . VAL B 1 53 ? -1.775 17.562 19.859 1 98.44 53 VAL B CA 1
ATOM 3386 C C . VAL B 1 53 ? -3.246 17.562 19.453 1 98.44 53 VAL B C 1
ATOM 3388 O O . VAL B 1 53 ? -4.109 18.016 20.203 1 98.44 53 VAL B O 1
ATOM 3391 N N . LEU B 1 54 ? -3.512 17.047 18.234 1 98.69 54 LEU B N 1
ATOM 3392 C CA . LEU B 1 54 ? -4.883 16.906 17.766 1 98.69 54 LEU B CA 1
ATOM 3393 C C . LEU B 1 54 ? -5.223 15.43 17.531 1 98.69 54 LEU B C 1
ATOM 3395 O O . LEU B 1 54 ? -4.453 14.703 16.906 1 98.69 54 LEU B O 1
ATOM 3399 N N . ASP B 1 55 ? -6.328 15.008 18.062 1 98.38 55 ASP B N 1
ATOM 3400 C CA . ASP B 1 55 ? -6.961 13.734 17.734 1 98.38 55 ASP B CA 1
ATOM 3401 C C . ASP B 1 55 ? -8.344 13.953 17.125 1 98.38 55 ASP B C 1
ATOM 3403 O O . ASP B 1 55 ? -9.312 14.188 17.859 1 98.38 55 ASP B O 1
ATOM 3407 N N . PRO B 1 56 ? -8.453 13.758 15.789 1 97.44 56 PRO B N 1
ATOM 3408 C CA . PRO B 1 56 ? -9.742 14.023 15.148 1 97.44 56 PRO B CA 1
ATOM 3409 C C . PRO B 1 56 ? -10.766 12.922 15.391 1 97.44 56 PRO B C 1
ATOM 3411 O O . PRO B 1 56 ? -11.938 13.078 15.062 1 97.44 56 PRO B O 1
ATOM 3414 N N . PHE B 1 57 ? -10.336 11.805 15.938 1 95.31 57 PHE B N 1
ATOM 3415 C CA . PHE B 1 57 ? -11.188 10.688 16.328 1 95.31 57 PHE B CA 1
ATOM 3416 C C . PHE B 1 57 ? -10.898 10.266 17.766 1 95.31 57 PHE B C 1
ATOM 3418 O O . PHE B 1 57 ? -10.414 9.156 18 1 95.31 57 PHE B O 1
ATOM 3425 N N . CYS B 1 58 ? -11.328 11.062 18.625 1 94.12 58 CYS B N 1
ATOM 3426 C CA . CYS B 1 58 ? -10.82 11.055 20 1 94.12 58 CYS B CA 1
ATOM 3427 C C . CYS B 1 58 ? -11.328 9.836 20.766 1 94.12 58 CYS B C 1
ATOM 3429 O O . CYS B 1 58 ? -10.648 9.32 21.641 1 94.12 58 CYS B O 1
ATOM 3431 N N . GLY B 1 59 ? -12.578 9.383 20.422 1 92.19 59 GLY B N 1
ATOM 3432 C CA . GLY B 1 59 ? -13.125 8.211 21.078 1 92.19 59 GLY B CA 1
ATOM 3433 C C . GLY B 1 59 ? -13.102 8.32 22.594 1 92.19 59 GLY B C 1
ATOM 3434 O O . GLY B 1 59 ? -13.68 9.25 23.172 1 92.19 59 GLY B O 1
ATOM 3435 N N . PHE B 1 60 ? -12.273 7.527 23.219 1 94.25 60 PHE B N 1
ATOM 3436 C CA . PHE B 1 60 ? -12.227 7.457 24.672 1 94.25 60 PHE B CA 1
ATOM 3437 C C . PHE B 1 60 ? -11.133 8.367 25.219 1 94.25 60 PHE B C 1
ATOM 3439 O O . PHE B 1 60 ? -10.797 8.305 26.406 1 94.25 60 PHE B O 1
ATOM 3446 N N . GLY B 1 61 ? -10.461 9.086 24.375 1 95.88 61 GLY B N 1
ATOM 3447 C CA . GLY B 1 61 ? -9.578 10.164 24.797 1 95.88 61 GLY B CA 1
ATOM 3448 C C . GLY B 1 61 ? -8.156 9.695 25.078 1 95.88 61 GLY B C 1
ATOM 3449 O O . GLY B 1 61 ? -7.383 10.414 25.719 1 95.88 61 GLY B O 1
ATOM 3450 N N . SER B 1 62 ? -7.785 8.484 24.656 1 96.81 62 SER B N 1
ATOM 3451 C CA . SER B 1 62 ? -6.469 7.934 24.969 1 96.81 62 SER B CA 1
ATOM 3452 C C . SER B 1 62 ? -5.355 8.867 24.516 1 96.81 62 SER B C 1
ATOM 3454 O O . SER B 1 62 ? -4.367 9.062 25.219 1 96.81 62 SER B O 1
ATOM 3456 N N . THR B 1 63 ? -5.488 9.469 23.391 1 97.88 63 THR B N 1
ATOM 3457 C CA . THR B 1 63 ? -4.484 10.398 22.875 1 97.88 63 THR B CA 1
ATOM 3458 C C . THR B 1 63 ? -4.387 11.625 23.781 1 97.88 63 THR B C 1
ATOM 3460 O O . THR B 1 63 ? -3.287 12.109 24.062 1 97.88 63 THR B O 1
ATOM 3463 N N . LEU B 1 64 ? -5.5 12.156 24.234 1 97.38 64 LEU B N 1
ATOM 3464 C CA . LEU B 1 64 ? -5.508 13.328 25.109 1 97.38 64 LEU B CA 1
ATOM 3465 C C . LEU B 1 64 ? -4.898 12.992 26.469 1 97.38 64 LEU B C 1
ATOM 3467 O O . LEU B 1 64 ? -4.199 13.82 27.047 1 97.38 64 LEU B O 1
ATOM 3471 N N . VAL B 1 65 ? -5.184 11.82 26.969 1 96.88 65 VAL B N 1
ATOM 3472 C CA . VAL B 1 65 ? -4.555 11.359 28.219 1 96.88 65 VAL B CA 1
ATOM 3473 C C . VAL B 1 65 ? -3.041 11.281 28.016 1 96.88 65 VAL B C 1
ATOM 3475 O O . VAL B 1 65 ? -2.277 11.719 28.891 1 96.88 65 VAL B O 1
ATOM 3478 N N . ALA B 1 66 ? -2.639 10.734 26.906 1 97.56 66 ALA B N 1
ATOM 3479 C CA . ALA B 1 66 ? -1.213 10.648 26.594 1 97.56 66 ALA B CA 1
ATOM 3480 C C . ALA B 1 66 ? -0.589 12.039 26.516 1 97.56 66 ALA B C 1
ATOM 3482 O O . ALA B 1 66 ? 0.518 12.258 27.016 1 97.56 66 ALA B O 1
ATOM 3483 N N . ALA B 1 67 ? -1.287 12.961 25.859 1 97.12 67 ALA B N 1
ATOM 3484 C CA . ALA B 1 67 ? -0.802 14.336 25.781 1 97.12 67 ALA B CA 1
ATOM 3485 C C . ALA B 1 67 ? -0.609 14.93 27.172 1 97.12 67 ALA B C 1
ATOM 3487 O O . ALA B 1 67 ? 0.419 15.547 27.453 1 97.12 67 ALA B O 1
ATOM 3488 N N . HIS B 1 68 ? -1.543 14.711 28.016 1 95.19 68 HIS B N 1
ATOM 3489 C CA . HIS B 1 68 ? -1.456 15.156 29.391 1 95.19 68 HIS B CA 1
ATOM 3490 C C . HIS B 1 68 ? -0.234 14.562 30.094 1 95.19 68 HIS B C 1
ATOM 3492 O O . HIS B 1 68 ? 0.54 15.289 30.719 1 95.19 68 HIS B O 1
ATOM 3498 N N . SER B 1 69 ? -0.092 13.273 29.953 1 94.5 69 SER B N 1
ATOM 3499 C CA . SER B 1 69 ? 0.998 12.562 30.609 1 94.5 69 SER B CA 1
ATOM 3500 C C . SER B 1 69 ? 2.355 13.086 30.156 1 94.5 69 SER B C 1
ATOM 3502 O O . SER B 1 69 ? 3.346 12.984 30.891 1 94.5 69 SER B O 1
ATOM 3504 N N . GLN B 1 70 ? 2.412 13.664 28.938 1 95.25 70 GLN B N 1
ATOM 3505 C CA . GLN B 1 70 ? 3.668 14.148 28.375 1 95.25 70 GLN B CA 1
ATOM 3506 C C . GLN B 1 70 ? 3.768 15.664 28.484 1 95.25 70 GLN B C 1
ATOM 3508 O O . GLN B 1 70 ? 4.668 16.281 27.891 1 95.25 70 GLN B O 1
ATOM 3513 N N . GLY B 1 71 ? 2.836 16.297 29.109 1 93.81 71 GLY B N 1
ATOM 3514 C CA . GLY B 1 71 ? 2.881 17.734 29.359 1 93.81 71 GLY B CA 1
ATOM 3515 C C . GLY B 1 71 ? 2.58 18.562 28.141 1 93.81 71 GLY B C 1
ATOM 3516 O O . GLY B 1 71 ? 3.186 19.609 27.922 1 93.81 71 GLY B O 1
ATOM 3517 N N . ARG B 1 72 ? 1.742 18.062 27.297 1 96.38 72 ARG B N 1
ATOM 3518 C CA . ARG B 1 72 ? 1.328 18.797 26.094 1 96.38 72 ARG B CA 1
ATOM 3519 C C . ARG B 1 72 ? -0.162 19.125 26.141 1 96.38 72 ARG B C 1
ATOM 3521 O O . ARG B 1 72 ? -0.938 18.406 26.781 1 96.38 72 ARG B O 1
ATOM 3528 N N . ALA B 1 73 ? -0.538 20.188 25.484 1 95.75 73 ALA B N 1
ATOM 3529 C CA . ALA B 1 73 ? -1.953 20.484 25.281 1 95.75 73 ALA B CA 1
ATOM 3530 C C . ALA B 1 73 ? -2.555 19.609 24.203 1 95.75 73 ALA B C 1
ATOM 3532 O O . ALA B 1 73 ? -1.829 19.047 23.375 1 95.75 73 ALA B O 1
ATOM 3533 N N . GLY B 1 74 ? -3.926 19.453 24.266 1 97 74 GLY B N 1
ATOM 3534 C CA . GLY B 1 74 ? -4.566 18.594 23.297 1 97 74 GLY B CA 1
ATOM 3535 C C . GLY B 1 74 ? -5.945 19.078 22.875 1 97 74 GLY B C 1
ATOM 3536 O O . GLY B 1 74 ? -6.617 19.781 23.641 1 97 74 GLY B O 1
ATOM 3537 N N . ILE B 1 75 ? -6.297 18.797 21.672 1 97.88 75 ILE B N 1
ATOM 3538 C CA . ILE B 1 75 ? -7.645 18.953 21.141 1 97.88 75 ILE B CA 1
ATOM 3539 C C . ILE B 1 75 ? -8.172 17.609 20.641 1 97.88 75 ILE B C 1
ATOM 3541 O O . ILE B 1 75 ? -7.484 16.906 19.891 1 97.88 75 ILE B O 1
ATOM 3545 N N . GLY B 1 76 ? -9.312 17.219 21.062 1 97.88 76 GLY B N 1
ATOM 3546 C CA . GLY B 1 76 ? -9.984 16.016 20.578 1 97.88 76 GLY B CA 1
ATOM 3547 C C . GLY B 1 76 ? -11.352 16.297 19.984 1 97.88 76 GLY B C 1
ATOM 3548 O O . GLY B 1 76 ? -12.086 17.156 20.484 1 97.88 76 GLY B O 1
ATOM 3549 N N . ILE B 1 77 ? -11.664 15.609 18.906 1 96.88 77 ILE B N 1
ATOM 3550 C CA . ILE B 1 77 ? -12.984 15.688 18.297 1 96.88 77 ILE B CA 1
ATOM 3551 C C . ILE B 1 77 ? -13.656 14.32 18.344 1 96.88 77 ILE B C 1
ATOM 3553 O O . ILE B 1 77 ? -13.031 13.297 18.078 1 96.88 77 ILE B O 1
ATOM 3557 N N . GLU B 1 78 ? -14.867 14.305 18.766 1 93.94 78 GLU B N 1
ATOM 3558 C CA . GLU B 1 78 ? -15.656 13.078 18.812 1 93.94 78 GLU B CA 1
ATOM 3559 C C . GLU B 1 78 ? -17.094 13.336 18.391 1 93.94 78 GLU B C 1
ATOM 3561 O O . GLU B 1 78 ? -17.734 14.281 18.875 1 93.94 78 GLU B O 1
ATOM 3566 N N . VAL B 1 79 ? -17.578 12.453 17.5 1 91.88 79 VAL B N 1
ATOM 3567 C CA . VAL B 1 79 ? -18.906 12.672 16.906 1 91.88 79 VAL B CA 1
ATOM 3568 C C . VAL B 1 79 ? -19.969 12.078 17.812 1 91.88 79 VAL B C 1
ATOM 3570 O O . VAL B 1 79 ? -21.109 12.547 17.828 1 91.88 79 VAL B O 1
ATOM 3573 N N . ASP B 1 80 ? -19.641 11.062 18.562 1 88.56 80 ASP B N 1
ATOM 3574 C CA . ASP B 1 80 ? -20.578 10.406 19.469 1 88.56 80 ASP B CA 1
ATOM 3575 C C . ASP B 1 80 ? -20.719 11.164 20.781 1 88.56 80 ASP B C 1
ATOM 3577 O O . ASP B 1 80 ? -19.781 11.211 21.578 1 88.56 80 ASP B O 1
ATOM 3581 N N . GLY B 1 81 ? -21.875 11.664 21.047 1 91.19 81 GLY B N 1
ATOM 3582 C CA . GLY B 1 81 ? -22.109 12.469 22.234 1 91.19 81 GLY B CA 1
ATOM 3583 C C . GLY B 1 81 ? -21.891 11.711 23.531 1 91.19 81 GLY B C 1
ATOM 3584 O O . GLY B 1 81 ? -21.375 12.266 24.5 1 91.19 81 GLY B O 1
ATOM 3585 N N . SER B 1 82 ? -22.281 10.492 23.562 1 89.5 82 SER B N 1
ATOM 3586 C CA . SER B 1 82 ? -22.094 9.68 24.75 1 89.5 82 SER B CA 1
ATOM 3587 C C . SER B 1 82 ? -20.609 9.484 25.062 1 89.5 82 SER B C 1
ATOM 3589 O O . SER B 1 82 ? -20.203 9.5 26.219 1 89.5 82 SER B O 1
ATOM 3591 N N . ARG B 1 83 ? -19.844 9.312 24.094 1 91 83 ARG B N 1
ATOM 3592 C CA . ARG B 1 83 ? -18.406 9.172 24.281 1 91 83 ARG B CA 1
ATOM 3593 C C . ARG B 1 83 ? -17.766 10.492 24.719 1 91 83 ARG B C 1
ATOM 3595 O O . ARG B 1 83 ? -16.828 10.5 25.5 1 91 83 ARG B O 1
ATOM 3602 N N . VAL B 1 84 ? -18.328 11.555 24.219 1 94.38 84 VAL B N 1
ATOM 3603 C CA . VAL B 1 84 ? -17.844 12.867 24.625 1 94.38 84 VAL B CA 1
ATOM 3604 C C . VAL B 1 84 ? -18.031 13.031 26.125 1 94.38 84 VAL B C 1
ATOM 3606 O O . VAL B 1 84 ? -17.109 13.453 26.828 1 94.38 84 VAL B O 1
ATOM 3609 N N . ALA B 1 85 ? -19.188 12.719 26.578 1 94.5 85 ALA B N 1
ATOM 3610 C CA . ALA B 1 85 ? -19.469 12.844 28.016 1 94.5 85 ALA B CA 1
ATOM 3611 C C . ALA B 1 85 ? -18.531 11.977 28.844 1 94.5 85 ALA B C 1
ATOM 3613 O O . ALA B 1 85 ? -18 12.422 29.859 1 94.5 85 ALA B O 1
ATOM 3614 N N . LEU B 1 86 ? -18.375 10.789 28.391 1 94.44 86 LEU B N 1
ATOM 3615 C CA . LEU B 1 86 ? -17.484 9.844 29.062 1 94.44 86 LEU B CA 1
ATOM 3616 C C . LEU B 1 86 ? -16.062 10.375 29.094 1 94.44 86 LEU B C 1
ATOM 3618 O O . LEU B 1 86 ? -15.422 10.383 30.141 1 94.44 86 LEU B O 1
ATOM 3622 N N . THR B 1 87 ? -15.562 10.805 27.984 1 95 87 THR B N 1
ATOM 3623 C CA . THR B 1 87 ? -14.188 11.266 27.859 1 95 87 THR B CA 1
ATOM 3624 C C . THR B 1 87 ? -13.977 12.539 28.672 1 95 87 THR B C 1
ATOM 3626 O O . THR B 1 87 ? -12.906 12.742 29.25 1 95 87 THR B O 1
ATOM 3629 N N . ARG B 1 88 ? -14.953 13.414 28.734 1 94.06 88 ARG B N 1
ATOM 3630 C CA . ARG B 1 88 ? -14.867 14.609 29.562 1 94.06 88 ARG B CA 1
ATOM 3631 C C . ARG B 1 88 ? -14.641 14.234 31.031 1 94.06 88 ARG B C 1
ATOM 3633 O O . ARG B 1 88 ? -13.805 14.844 31.703 1 94.06 88 ARG B O 1
ATOM 3640 N N . GLN B 1 89 ? -15.336 13.297 31.438 1 93.75 89 GLN B N 1
ATOM 3641 C CA . GLN B 1 89 ? -15.164 12.82 32.812 1 93.75 89 GLN B CA 1
ATOM 3642 C C . GLN B 1 89 ? -13.773 12.234 33.031 1 93.75 89 GLN B C 1
ATOM 3644 O O . GLN B 1 89 ? -13.141 12.477 34.062 1 93.75 89 GLN B O 1
ATOM 3649 N N . ARG B 1 90 ? -13.344 11.422 32.062 1 94.12 90 ARG B N 1
ATOM 3650 C CA . ARG B 1 90 ? -12.008 10.82 32.125 1 94.12 90 ARG B CA 1
ATOM 3651 C C . ARG B 1 90 ? -10.938 11.898 32.281 1 94.12 90 ARG B C 1
ATOM 3653 O O . ARG B 1 90 ? -10.062 11.781 33.156 1 94.12 90 ARG B O 1
ATOM 3660 N N . LEU B 1 91 ? -11.078 12.969 31.562 1 94.12 91 LEU B N 1
ATOM 3661 C CA . LEU B 1 91 ? -10.086 14.039 31.547 1 94.12 91 LEU B CA 1
ATOM 3662 C C . LEU B 1 91 ? -10.172 14.875 32.812 1 94.12 91 LEU B C 1
ATOM 3664 O O . LEU B 1 91 ? -9.148 15.344 33.312 1 94.12 91 LEU B O 1
ATOM 3668 N N . GLN B 1 92 ? -11.32 15.078 33.281 1 91.81 92 GLN B N 1
ATOM 3669 C CA . GLN B 1 92 ? -11.508 15.82 34.5 1 91.81 92 GLN B CA 1
ATOM 3670 C C . GLN B 1 92 ? -10.836 15.117 35.688 1 91.81 92 GLN B C 1
ATOM 3672 O O . GLN B 1 92 ? -10.258 15.766 36.562 1 91.81 92 GLN B O 1
ATOM 3677 N N . ARG B 1 93 ? -10.859 13.883 35.625 1 91.19 93 ARG B N 1
ATOM 3678 C CA . ARG B 1 93 ? -10.281 13.086 36.688 1 91.19 93 ARG B CA 1
ATOM 3679 C C . ARG B 1 93 ? -8.758 13.164 36.688 1 91.19 93 ARG B C 1
ATOM 3681 O O . ARG B 1 93 ? -8.102 12.984 37.719 1 91.19 93 ARG B O 1
ATOM 3688 N N . LEU B 1 94 ? -8.211 13.375 35.562 1 88.19 94 LEU B N 1
ATOM 3689 C CA . LEU B 1 94 ? -6.766 13.453 35.438 1 88.19 94 LEU B CA 1
ATOM 3690 C C . LEU B 1 94 ? -6.23 14.766 36 1 88.19 94 LEU B C 1
ATOM 3692 O O . LEU B 1 94 ? -5.086 14.836 36.438 1 88.19 94 LEU B O 1
ATOM 3696 N N . SER B 1 95 ? -7.051 15.82 35.875 1 83.62 95 SER B N 1
ATOM 3697 C CA . SER B 1 95 ? -6.652 17.125 36.375 1 83.62 95 SER B CA 1
ATOM 3698 C C . SER B 1 95 ? -7.805 17.812 37.094 1 83.62 95 SER B C 1
ATOM 3700 O O . SER B 1 95 ? -8.352 18.797 36.625 1 83.62 95 SER B O 1
ATOM 3702 N N . PRO B 1 96 ? -8.055 17.453 38.219 1 77.06 96 PRO B N 1
ATOM 3703 C CA . PRO B 1 96 ? -9.234 17.969 38.906 1 77.06 96 PRO B CA 1
ATOM 3704 C C . PRO B 1 96 ? -9.086 19.453 39.281 1 77.06 96 PRO B C 1
ATOM 3706 O O . PRO B 1 96 ? -10.086 20.172 39.344 1 77.06 96 PRO B O 1
ATOM 3709 N N . GLU B 1 97 ? -7.898 19.859 39.5 1 76.12 97 GLU B N 1
ATOM 3710 C CA . GLU B 1 97 ? -7.703 21.203 40 1 76.12 97 GLU B CA 1
ATOM 3711 C C . GLU B 1 97 ? -7.371 22.188 38.906 1 76.12 97 GLU B C 1
ATOM 3713 O O . GLU B 1 97 ? -7.219 23.391 39.125 1 76.12 97 GLU B O 1
ATOM 3718 N N . ALA B 1 98 ? -7.223 21.656 37.719 1 68.44 98 ALA B N 1
ATOM 3719 C CA . ALA B 1 98 ? -6.785 22.562 36.656 1 68.44 98 ALA B CA 1
ATOM 3720 C C . ALA B 1 98 ? -7.879 23.578 36.312 1 68.44 98 ALA B C 1
ATOM 3722 O O . ALA B 1 98 ? -9.047 23.219 36.156 1 68.44 98 ALA B O 1
ATOM 3723 N N . ALA B 1 99 ? -7.602 24.922 36.469 1 57.69 99 ALA B N 1
ATOM 3724 C CA . ALA B 1 99 ? -8.539 26 36.156 1 57.69 99 ALA B CA 1
ATOM 3725 C C . ALA B 1 99 ? -8.984 25.953 34.688 1 57.69 99 ALA B C 1
ATOM 3727 O O . ALA B 1 99 ? -10.172 26.109 34.406 1 57.69 99 ALA B O 1
ATOM 3728 N N . GLU B 1 100 ? -7.902 25.844 33.781 1 63.72 100 GLU B N 1
ATOM 3729 C CA . GLU B 1 100 ? -8.219 25.672 32.375 1 63.72 100 GLU B CA 1
ATOM 3730 C C . GLU B 1 100 ? -7.695 24.344 31.844 1 63.72 100 GLU B C 1
ATOM 3732 O O . GLU B 1 100 ? -6.531 24 32.062 1 63.72 100 GLU B O 1
ATOM 3737 N N . PRO B 1 101 ? -8.602 23.703 31.219 1 66.19 101 PRO B N 1
ATOM 3738 C CA . PRO B 1 101 ? -8.148 22.375 30.781 1 66.19 101 PRO B CA 1
ATOM 3739 C C . PRO B 1 101 ? -7.148 22.438 29.641 1 66.19 101 PRO B C 1
ATOM 3741 O O . PRO B 1 101 ? -7.348 23.188 28.672 1 66.19 101 PRO B O 1
ATOM 3744 N N . ALA B 1 102 ? -6.047 21.875 29.859 1 83.56 102 ALA B N 1
ATOM 3745 C CA . ALA B 1 102 ? -5.047 21.75 28.797 1 83.56 102 ALA B CA 1
ATOM 3746 C C . ALA B 1 102 ? -5.566 20.891 27.656 1 83.56 102 ALA B C 1
ATOM 3748 O O . ALA B 1 102 ? -5.156 21.062 26.5 1 83.56 102 ALA B O 1
ATOM 3749 N N . GLN B 1 103 ? -6.594 20.094 28.031 1 93.44 103 GLN B N 1
ATOM 3750 C CA . GLN B 1 103 ? -7.195 19.219 27.031 1 93.44 103 GLN B CA 1
ATOM 3751 C C . GLN B 1 103 ? -8.586 19.703 26.641 1 93.44 103 GLN B C 1
ATOM 3753 O O . GLN B 1 103 ? -9.492 19.75 27.469 1 93.44 103 GLN B O 1
ATOM 3758 N N . GLN B 1 104 ? -8.773 20.047 25.406 1 94.69 104 GLN B N 1
ATOM 3759 C CA . GLN B 1 104 ? -10.055 20.5 24.859 1 94.69 104 GLN B CA 1
ATOM 3760 C C . GLN B 1 104 ? -10.766 19.375 24.125 1 94.69 104 GLN B C 1
ATOM 3762 O O . GLN B 1 104 ? -10.156 18.688 23.297 1 94.69 104 GLN B O 1
ATOM 3767 N N . LEU B 1 105 ? -11.969 19.203 24.469 1 96.31 105 LEU B N 1
ATOM 3768 C CA . LEU B 1 105 ? -12.789 18.203 23.812 1 96.31 105 LEU B CA 1
ATOM 3769 C C . LEU B 1 105 ? -13.953 18.859 23.062 1 96.31 105 LEU B C 1
ATOM 3771 O O . LEU B 1 105 ? -14.727 19.609 23.656 1 96.31 105 LEU B O 1
ATOM 3775 N N . ILE B 1 106 ? -14.109 18.562 21.781 1 96.81 106 ILE B N 1
ATOM 3776 C CA . ILE B 1 106 ? -15.141 19.156 20.938 1 96.81 106 ILE B CA 1
ATOM 3777 C C . ILE B 1 106 ? -16.062 18.078 20.406 1 96.81 106 ILE B C 1
ATOM 3779 O O . ILE B 1 106 ? -15.609 17.062 19.875 1 96.81 106 ILE B O 1
ATOM 3783 N N . HIS B 1 107 ? -17.359 18.25 20.547 1 96.25 107 HIS B N 1
ATOM 3784 C CA . HIS B 1 107 ? -18.375 17.359 20 1 96.25 107 HIS B CA 1
ATOM 3785 C C . HIS B 1 107 ? -18.734 17.75 18.562 1 96.25 107 HIS B C 1
ATOM 3787 O O . HIS B 1 107 ? -19.234 18.844 18.328 1 96.25 107 HIS B O 1
ATOM 3793 N N . GLY B 1 108 ? -18.469 16.812 17.609 1 93.88 108 GLY B N 1
ATOM 3794 C CA . GLY B 1 108 ? -18.859 17.094 16.25 1 93.88 108 GLY B CA 1
ATOM 3795 C C . GLY B 1 108 ? -18.156 16.234 15.227 1 93.88 108 GLY B C 1
ATOM 3796 O O . GLY B 1 108 ? -17.469 15.266 15.586 1 93.88 108 GLY B O 1
ATOM 3797 N N . ASP B 1 109 ? -18.375 16.594 13.961 1 92.12 109 ASP B N 1
ATOM 3798 C CA . ASP B 1 109 ? -17.766 15.906 12.828 1 92.12 109 ASP B CA 1
ATOM 3799 C C . ASP B 1 109 ? -16.391 16.5 12.5 1 92.12 109 ASP B C 1
ATOM 3801 O O . ASP B 1 109 ? -16.297 17.703 12.227 1 92.12 109 ASP B O 1
ATOM 3805 N N . ALA B 1 110 ? -15.383 15.688 12.523 1 93.25 110 ALA B N 1
ATOM 3806 C CA . ALA B 1 110 ? -14.016 16.156 12.32 1 93.25 110 ALA B CA 1
ATOM 3807 C C . ALA B 1 110 ? -13.875 16.875 10.984 1 93.25 110 ALA B C 1
ATOM 3809 O O . ALA B 1 110 ? -13.273 17.953 10.914 1 93.25 110 ALA B O 1
ATOM 3810 N N . ILE B 1 111 ? -14.383 16.344 9.93 1 88.88 111 ILE B N 1
ATOM 3811 C CA . ILE B 1 111 ? -14.211 16.891 8.586 1 88.88 111 ILE B CA 1
ATOM 3812 C C . ILE B 1 111 ? -14.758 18.312 8.531 1 88.88 111 ILE B C 1
ATOM 3814 O O . ILE B 1 111 ? -14.172 19.203 7.898 1 88.88 111 ILE B O 1
ATOM 3818 N N . THR B 1 112 ? -15.805 18.562 9.234 1 89.88 112 THR B N 1
ATOM 3819 C CA . THR B 1 112 ? -16.438 19.875 9.266 1 89.88 112 THR B CA 1
ATOM 3820 C C . THR B 1 112 ? -15.664 20.828 10.164 1 89.88 112 THR B C 1
ATOM 3822 O O . THR B 1 112 ? -15.578 22.031 9.875 1 89.88 112 THR B O 1
ATOM 3825 N N . LEU B 1 113 ? -15.102 20.391 11.156 1 94.62 113 LEU B N 1
ATOM 3826 C CA . LEU B 1 113 ? -14.547 21.234 12.211 1 94.62 113 LEU B CA 1
ATOM 3827 C C . LEU B 1 113 ? -13.086 21.578 11.93 1 94.62 113 LEU B C 1
ATOM 3829 O O . LEU B 1 113 ? -12.594 22.609 12.367 1 94.62 113 LEU B O 1
ATOM 3833 N N . LEU B 1 114 ? -12.398 20.734 11.234 1 94.56 114 LEU B N 1
ATOM 3834 C CA . LEU B 1 114 ? -10.945 20.812 11.078 1 94.56 114 LEU B CA 1
ATOM 3835 C C . LEU B 1 114 ? -10.539 22.188 10.523 1 94.56 114 LEU B C 1
ATOM 3837 O O . LEU B 1 114 ? -9.641 22.828 11.055 1 94.56 114 LEU B O 1
ATOM 3841 N N . PRO B 1 115 ? -11.258 22.719 9.539 1 89.88 115 PRO B N 1
ATOM 3842 C CA . PRO B 1 115 ? -10.844 24.016 8.977 1 89.88 115 PRO B CA 1
ATOM 3843 C C . PRO B 1 115 ? -10.969 25.156 9.984 1 89.88 115 PRO B C 1
ATOM 3845 O O . PRO B 1 115 ? -10.406 26.234 9.766 1 89.88 115 PRO B O 1
ATOM 3848 N N . GLN B 1 116 ? -11.633 24.938 11.039 1 92.94 116 GLN B N 1
ATOM 3849 C CA . GLN B 1 116 ? -11.898 25.984 12.016 1 92.94 116 GLN B CA 1
ATOM 3850 C C . GLN B 1 116 ? -10.969 25.875 13.219 1 92.94 116 GLN B C 1
ATOM 3852 O O . GLN B 1 116 ? -10.969 26.734 14.102 1 92.94 116 GLN B O 1
ATOM 3857 N N . LEU B 1 117 ? -10.18 24.906 13.266 1 96.06 117 LEU B N 1
ATOM 3858 C CA . LEU B 1 117 ? -9.312 24.672 14.422 1 96.06 117 LEU B CA 1
ATOM 3859 C C . LEU B 1 117 ? -8.07 25.547 14.344 1 96.06 117 LEU B C 1
ATOM 3861 O O . LEU B 1 117 ? -7.633 25.922 13.258 1 96.06 117 LEU B O 1
ATOM 3865 N N . PRO B 1 118 ? -7.543 25.906 15.492 1 95.06 118 PRO B N 1
ATOM 3866 C CA . PRO B 1 118 ? -6.219 26.531 15.484 1 95.06 118 PRO B CA 1
ATOM 3867 C C . PRO B 1 118 ? -5.121 25.578 15.016 1 95.06 118 PRO B C 1
ATOM 3869 O O . PRO B 1 118 ? -5.309 24.359 15.039 1 95.06 118 PRO B O 1
ATOM 3872 N N . PRO B 1 119 ? -4 26.156 14.648 1 96.12 119 PRO B N 1
ATOM 3873 C CA . PRO B 1 119 ? -2.898 25.297 14.195 1 96.12 119 PRO B CA 1
ATOM 3874 C C . PRO B 1 119 ? -2.373 24.375 15.297 1 96.12 119 PRO B C 1
ATOM 3876 O O . PRO B 1 119 ? -2.32 24.781 16.453 1 96.12 119 PRO B O 1
ATOM 3879 N N . VAL B 1 120 ? -1.971 23.219 14.922 1 98.25 120 VAL B N 1
ATOM 3880 C CA . VAL B 1 120 ? -1.442 22.234 15.859 1 98.25 120 VAL B CA 1
ATOM 3881 C C . VAL B 1 120 ? -0.066 21.766 15.398 1 98.25 120 VAL B C 1
ATOM 3883 O O . VAL B 1 120 ? 0.328 22.016 14.25 1 98.25 120 VAL B O 1
ATOM 3886 N N . ASP B 1 121 ? 0.642 21.062 16.344 1 98.19 121 ASP B N 1
ATOM 3887 C CA . ASP B 1 121 ? 2.012 20.641 16.078 1 98.19 121 ASP B CA 1
ATOM 3888 C C . ASP B 1 121 ? 2.07 19.156 15.711 1 98.19 121 ASP B C 1
ATOM 3890 O O . ASP B 1 121 ? 2.988 18.703 15.023 1 98.19 121 ASP B O 1
ATOM 3894 N N . LEU B 1 122 ? 1.16 18.422 16.188 1 98.62 122 LEU B N 1
ATOM 3895 C CA . LEU B 1 122 ? 1.103 16.984 15.984 1 98.62 122 LEU B CA 1
ATOM 3896 C C . LEU B 1 122 ? -0.342 16.5 15.867 1 98.62 122 LEU B C 1
ATOM 3898 O O . LEU B 1 122 ? -1.182 16.844 16.703 1 98.62 122 LEU B O 1
ATOM 3902 N N . VAL B 1 123 ? -0.622 15.844 14.789 1 98.81 123 VAL B N 1
ATOM 3903 C CA . VAL B 1 123 ? -1.84 15.039 14.703 1 98.81 123 VAL B CA 1
ATOM 3904 C C . VAL B 1 123 ? -1.525 13.586 15.031 1 98.81 123 VAL B C 1
ATOM 3906 O O . VAL B 1 123 ? -0.616 12.992 14.438 1 98.81 123 VAL B O 1
ATOM 3909 N N . LEU B 1 124 ? -2.16 13.023 15.984 1 98.62 124 LEU B N 1
ATOM 3910 C CA . LEU B 1 124 ? -1.983 11.641 16.406 1 98.62 124 LEU B CA 1
ATOM 3911 C C . LEU B 1 124 ? -3.33 10.969 16.656 1 98.62 124 LEU B C 1
ATOM 3913 O O . LEU B 1 124 ? -4.078 11.367 17.547 1 98.62 124 LEU B O 1
ATOM 3917 N N . SER B 1 125 ? -3.627 9.953 15.82 1 97.56 125 SER B N 1
ATOM 3918 C CA . SER B 1 125 ? -4.961 9.375 15.922 1 97.56 125 SER B CA 1
ATOM 3919 C C . SER B 1 125 ? -4.984 7.949 15.375 1 97.56 125 SER B C 1
ATOM 3921 O O . SER B 1 125 ? -4.152 7.586 14.547 1 97.56 125 SER B O 1
ATOM 3923 N N . ASN B 1 126 ? -5.898 7.121 15.898 1 95.69 126 ASN B N 1
ATOM 3924 C CA . ASN B 1 126 ? -6.363 5.906 15.234 1 95.69 126 ASN B CA 1
ATOM 3925 C C . ASN B 1 126 ? -7.586 6.18 14.359 1 95.69 126 ASN B C 1
ATOM 3927 O O . ASN B 1 126 ? -8.594 6.711 14.836 1 95.69 126 ASN B O 1
ATOM 3931 N N . ILE B 1 127 ? -7.484 5.777 13.117 1 93.69 127 ILE B N 1
ATOM 3932 C CA . ILE B 1 127 ? -8.609 6.09 12.242 1 93.69 127 ILE B CA 1
ATOM 3933 C C . ILE B 1 127 ? -9.719 5.059 12.438 1 93.69 127 ILE B C 1
ATOM 3935 O O . ILE B 1 127 ? -9.461 3.945 12.906 1 93.69 127 ILE B O 1
ATOM 3939 N N . PRO B 1 128 ? -10.945 5.48 12.133 1 90.12 128 PRO B N 1
ATOM 3940 C CA . PRO B 1 128 ? -12.016 4.473 12.117 1 90.12 128 PRO B CA 1
ATOM 3941 C C . PRO B 1 128 ? -11.805 3.406 11.047 1 90.12 128 PRO B C 1
ATOM 3943 O O . PRO B 1 128 ? -11.18 3.676 10.016 1 90.12 128 PRO B O 1
ATOM 3946 N N . TYR B 1 129 ? -12.305 2.242 11.32 1 89.12 129 TYR B N 1
ATOM 3947 C CA . TYR B 1 129 ? -12.102 1.147 10.375 1 89.12 129 TYR B CA 1
ATOM 3948 C C . TYR B 1 129 ? -13.32 0.976 9.477 1 89.12 129 TYR B C 1
ATOM 3950 O O . TYR B 1 129 ? -14.461 1.154 9.914 1 89.12 129 TYR B O 1
ATOM 3958 N N . PHE B 1 130 ? -13.07 0.59 8.273 1 90.5 130 PHE B N 1
ATOM 3959 C CA . PHE B 1 130 ? -14.109 0.241 7.316 1 90.5 130 PHE B CA 1
ATOM 3960 C C . PHE B 1 130 ? -14.766 -1.086 7.684 1 90.5 130 PHE B C 1
ATOM 3962 O O . PHE B 1 130 ? -14.078 -2.043 8.039 1 90.5 130 PHE B O 1
ATOM 3969 N N . GLY B 1 131 ? -16.047 -1.084 7.641 1 81.31 131 GLY B N 1
ATOM 3970 C CA . GLY B 1 131 ? -16.781 -2.326 7.816 1 81.31 131 GLY B CA 1
ATOM 3971 C C . GLY B 1 131 ? -17.125 -2.613 9.266 1 81.31 131 GLY B C 1
ATOM 3972 O O . GLY B 1 131 ? -17.641 -3.686 9.586 1 81.31 131 GLY B O 1
ATOM 3973 N N . CYS B 1 132 ? -16.766 -1.818 10.117 1 73.62 132 CYS B N 1
ATOM 3974 C CA . CYS B 1 132 ? -17.094 -2.014 11.523 1 73.62 132 CYS B CA 1
ATOM 3975 C C . CYS B 1 132 ? -18.594 -1.938 11.742 1 73.62 132 CYS B C 1
ATOM 3977 O O . CYS B 1 132 ? -19.266 -1.085 11.164 1 73.62 132 CYS B O 1
ATOM 3979 N N . ARG B 1 133 ? -19.172 -3.094 12.227 1 62.34 133 ARG B N 1
ATOM 3980 C CA . ARG B 1 133 ? -20.594 -3.17 12.492 1 62.34 133 ARG B CA 1
ATOM 3981 C C . ARG B 1 133 ? -20.922 -2.625 13.875 1 62.34 133 ARG B C 1
ATOM 3983 O O . ARG B 1 133 ? -20.266 -2.973 14.859 1 62.34 133 ARG B O 1
ATOM 3990 N N . TRP B 1 134 ? -21.516 -1.471 13.781 1 56.31 134 TRP B N 1
ATOM 3991 C CA . TRP B 1 134 ? -22.031 -0.978 15.055 1 56.31 134 TRP B CA 1
ATOM 3992 C C . TRP B 1 134 ? -23.312 -1.706 15.445 1 56.31 134 TRP B C 1
ATOM 3994 O O . TRP B 1 134 ? -24.125 -2.045 14.578 1 56.31 134 TRP B O 1
ATOM 4004 N N . PRO B 1 135 ? -23.312 -2.418 16.578 1 50.41 135 PRO B N 1
ATOM 4005 C CA . PRO B 1 135 ? -24.562 -3.086 16.969 1 50.41 135 PRO B CA 1
ATOM 4006 C C . PRO B 1 135 ? -25.797 -2.271 16.641 1 50.41 135 PRO B C 1
ATOM 4008 O O . PRO B 1 135 ? -25.734 -1.042 16.547 1 50.41 135 PRO B O 1
ATOM 4011 N N . GLU B 1 136 ? -26.844 -3.002 16.219 1 48.91 136 GLU B N 1
ATOM 4012 C CA . GLU B 1 136 ? -28.172 -2.646 15.695 1 48.91 136 GLU B CA 1
ATOM 4013 C C . GLU B 1 136 ? -28.656 -1.334 16.297 1 48.91 136 GLU B C 1
ATOM 4015 O O . GLU B 1 136 ? -29.281 -0.525 15.602 1 48.91 136 GLU B O 1
ATOM 4020 N N . GLN B 1 137 ? -28.797 -1.352 17.75 1 45.84 137 GLN B N 1
ATOM 4021 C CA . GLN B 1 137 ? -29.547 -0.22 18.266 1 45.84 137 GLN B CA 1
ATOM 4022 C C . GLN B 1 137 ? -28.812 1.094 18.031 1 45.84 137 GLN B C 1
ATOM 4024 O O . GLN B 1 137 ? -29.266 2.154 18.484 1 45.84 137 GLN B O 1
ATOM 4029 N N . ALA B 1 138 ? -27.656 1.018 17.828 1 44.91 138 ALA B N 1
ATOM 4030 C CA . ALA B 1 138 ? -26.969 2.303 17.703 1 44.91 138 ALA B CA 1
ATOM 4031 C C . ALA B 1 138 ? -27.562 3.119 16.547 1 44.91 138 ALA B C 1
ATOM 4033 O O . ALA B 1 138 ? -27.734 2.605 15.445 1 44.91 138 ALA B O 1
ATOM 4034 N N . THR B 1 139 ? -28.25 4.121 16.844 1 42.38 139 THR B N 1
ATOM 4035 C CA . THR B 1 139 ? -28.859 5.066 15.922 1 42.38 139 THR B CA 1
ATOM 4036 C C . THR B 1 139 ? -28.078 5.125 14.609 1 42.38 139 THR B C 1
ATOM 4038 O O . THR B 1 139 ? -26.906 4.773 14.562 1 42.38 139 THR B O 1
ATOM 4041 N N . ALA B 1 140 ? -28.672 5.809 13.578 1 43.53 140 ALA B N 1
ATOM 4042 C CA . ALA B 1 140 ? -28.5 6.188 12.18 1 43.53 140 ALA B CA 1
ATOM 4043 C C . ALA B 1 140 ? -27.062 6.633 11.906 1 43.53 140 ALA B C 1
ATOM 4045 O O . ALA B 1 140 ? -26.625 7.676 12.391 1 43.53 140 ALA B O 1
ATOM 4046 N N . ALA B 1 141 ? -26.125 5.672 11.945 1 51.72 141 ALA B N 1
ATOM 4047 C CA . ALA B 1 141 ? -24.984 6.234 11.234 1 51.72 141 ALA B CA 1
ATOM 4048 C C . ALA B 1 141 ? -25.406 7.41 10.359 1 51.72 141 ALA B C 1
ATOM 4050 O O . ALA B 1 141 ? -26.297 7.285 9.523 1 51.72 141 ALA B O 1
ATOM 4051 N N . GLN B 1 142 ? -25.25 8.562 10.945 1 52.53 142 GLN B N 1
ATOM 4052 C CA . GLN B 1 142 ? -25.594 9.742 10.164 1 52.53 142 GLN B CA 1
ATOM 4053 C C . GLN B 1 142 ? -24.781 9.805 8.867 1 52.53 142 GLN B C 1
ATOM 4055 O O . GLN B 1 142 ? -23.641 9.367 8.828 1 52.53 142 GLN B O 1
ATOM 4060 N N . SER B 1 143 ? -25.453 10 7.895 1 54.91 143 SER B N 1
ATOM 4061 C CA . SER B 1 143 ? -24.891 10.227 6.57 1 54.91 143 SER B CA 1
ATOM 4062 C C . SER B 1 143 ? -23.656 11.109 6.641 1 54.91 143 SER B C 1
ATOM 4064 O O . SER B 1 143 ? -23.625 12.094 7.383 1 54.91 143 SER B O 1
ATOM 4066 N N . GLY B 1 144 ? -22.5 10.531 6.328 1 59.56 144 GLY B N 1
ATOM 4067 C CA . GLY B 1 144 ? -21.297 11.336 6.199 1 59.56 144 GLY B CA 1
ATOM 4068 C C . GLY B 1 144 ? -20.203 10.922 7.168 1 59.56 144 GLY B C 1
ATOM 4069 O O . GLY B 1 144 ? -19.109 11.484 7.145 1 59.56 144 GLY B O 1
ATOM 4070 N N . GLN B 1 145 ? -20.625 9.945 7.957 1 68.31 145 GLN B N 1
ATOM 4071 C CA . GLN B 1 145 ? -19.578 9.477 8.867 1 68.31 145 GLN B CA 1
ATOM 4072 C C . GLN B 1 145 ? -18.781 8.328 8.25 1 68.31 145 GLN B C 1
ATOM 4074 O O . GLN B 1 145 ? -19.328 7.539 7.473 1 68.31 145 GLN B O 1
ATOM 4079 N N . LEU B 1 146 ? -17.484 8.336 8.477 1 74.81 146 LEU B N 1
ATOM 4080 C CA . LEU B 1 146 ? -16.562 7.328 7.938 1 74.81 146 LEU B CA 1
ATOM 4081 C C . LEU B 1 146 ? -17.078 5.922 8.242 1 74.81 146 LEU B C 1
ATOM 4083 O O . LEU B 1 146 ? -17.062 5.051 7.371 1 74.81 146 LEU B O 1
ATOM 4087 N N . TYR B 1 147 ? -17.656 5.711 9.406 1 67.75 147 TYR B N 1
ATOM 4088 C CA . TYR B 1 147 ? -18.109 4.395 9.828 1 67.75 147 TYR B CA 1
ATOM 4089 C C . TYR B 1 147 ? -19.344 3.973 9.055 1 67.75 147 TYR B C 1
ATOM 4091 O O . TYR B 1 147 ? -19.703 2.789 9.016 1 67.75 147 TYR B O 1
ATOM 4099 N N . ALA B 1 148 ? -19.984 4.93 8.414 1 72.5 148 ALA B N 1
ATOM 4100 C CA . ALA B 1 148 ? -21.25 4.645 7.766 1 72.5 148 ALA B CA 1
ATOM 4101 C C . ALA B 1 148 ? -21.078 4.422 6.266 1 72.5 148 ALA B C 1
ATOM 4103 O O . ALA B 1 148 ? -22.031 4.109 5.555 1 72.5 148 ALA B O 1
ATOM 4104 N N . MET B 1 149 ? -19.844 4.461 5.926 1 81.5 149 MET B N 1
ATOM 4105 C CA . MET B 1 149 ? -19.625 4.336 4.488 1 81.5 149 MET B CA 1
ATOM 4106 C C . MET B 1 149 ? -19.953 2.924 4.012 1 81.5 149 MET B C 1
ATOM 4108 O O . MET B 1 149 ? -19.562 1.943 4.656 1 81.5 149 MET B O 1
ATOM 4112 N N . GLN B 1 150 ? -20.531 2.898 2.848 1 86 150 GLN B N 1
ATOM 4113 C CA . GLN B 1 150 ? -21.062 1.628 2.361 1 86 150 GLN B CA 1
ATOM 4114 C C . GLN B 1 150 ? -20.047 0.913 1.474 1 86 150 GLN B C 1
ATOM 4116 O O . GLN B 1 150 ? -20.109 -0.308 1.312 1 86 150 GLN B O 1
ATOM 4121 N N . THR B 1 151 ? -19.219 1.668 0.864 1 92.06 151 THR B N 1
ATOM 4122 C CA . THR B 1 151 ? -18.234 1.088 -0.049 1 92.06 151 THR B CA 1
ATOM 4123 C C . THR B 1 151 ? -16.828 1.516 0.332 1 92.06 151 THR B C 1
ATOM 4125 O O . THR B 1 151 ? -16.625 2.604 0.875 1 92.06 151 THR B O 1
ATOM 4128 N N . TYR B 1 152 ? -15.898 0.685 0.089 1 92.44 152 TYR B N 1
ATOM 4129 C CA . TYR B 1 152 ? -14.508 0.983 0.421 1 92.44 152 TYR B CA 1
ATOM 4130 C C . TYR B 1 152 ? -14.008 2.188 -0.366 1 92.44 152 TYR B C 1
ATOM 4132 O O . TYR B 1 152 ? -13.273 3.025 0.168 1 92.44 152 TYR B O 1
ATOM 4140 N N . ALA B 1 153 ? -14.398 2.281 -1.638 1 89.38 153 ALA B N 1
ATOM 4141 C CA . ALA B 1 153 ? -14.031 3.445 -2.438 1 89.38 153 ALA B CA 1
ATOM 4142 C C . ALA B 1 153 ? -14.555 4.734 -1.811 1 89.38 153 ALA B C 1
ATOM 4144 O O . ALA B 1 153 ? -13.836 5.734 -1.74 1 89.38 153 ALA B O 1
ATOM 4145 N N . GLY B 1 154 ? -15.766 4.707 -1.402 1 88.75 154 GLY B N 1
ATOM 4146 C CA . GLY B 1 154 ? -16.328 5.852 -0.701 1 88.75 154 GLY B CA 1
ATOM 4147 C C . GLY B 1 154 ? -15.602 6.176 0.589 1 88.75 154 GLY B C 1
ATOM 4148 O O . GLY B 1 154 ? -15.375 7.348 0.901 1 88.75 154 GLY B O 1
ATOM 4149 N N . PHE B 1 155 ? -15.289 5.148 1.312 1 93.25 155 PHE B N 1
ATOM 4150 C CA . PHE B 1 155 ? -14.531 5.312 2.547 1 93.25 155 PHE B CA 1
ATOM 4151 C C . PHE B 1 155 ? -13.195 6 2.277 1 93.25 155 PHE B C 1
ATOM 4153 O O . PHE B 1 155 ? -12.828 6.945 2.975 1 93.25 155 PHE B O 1
ATOM 4160 N N . LEU B 1 156 ? -12.461 5.586 1.247 1 91.44 156 LEU B N 1
ATOM 4161 C CA . LEU B 1 156 ? -11.195 6.191 0.875 1 91.44 156 LEU B CA 1
ATOM 4162 C C . LEU B 1 156 ? -11.383 7.652 0.481 1 91.44 156 LEU B C 1
ATOM 4164 O O . LEU B 1 156 ? -10.539 8.5 0.786 1 91.44 156 LEU B O 1
ATOM 4168 N N . GLY B 1 157 ? -12.453 7.922 -0.205 1 88.25 157 GLY B N 1
ATOM 4169 C CA . GLY B 1 157 ? -12.773 9.305 -0.524 1 88.25 157 GLY B CA 1
ATOM 4170 C C . GLY B 1 157 ? -12.922 10.18 0.704 1 88.25 157 GLY B C 1
ATOM 4171 O O . GLY B 1 157 ? -12.453 11.328 0.717 1 88.25 157 GLY B O 1
ATOM 4172 N N . MET B 1 158 ? -13.547 9.688 1.687 1 90.5 158 MET B N 1
ATOM 4173 C CA . MET B 1 158 ? -13.719 10.438 2.928 1 90.5 158 MET B CA 1
ATOM 4174 C C . MET B 1 158 ? -12.383 10.641 3.635 1 90.5 158 MET B C 1
ATOM 4176 O O . MET B 1 158 ? -12.141 11.695 4.223 1 90.5 158 MET B O 1
ATOM 4180 N N . LEU B 1 159 ? -11.555 9.609 3.623 1 93.75 159 LEU B N 1
ATOM 4181 C CA . LEU B 1 159 ? -10.219 9.75 4.191 1 93.75 159 LEU B CA 1
ATOM 4182 C C . LEU B 1 159 ? -9.445 10.859 3.486 1 93.75 159 LEU B C 1
ATOM 4184 O O . LEU B 1 159 ? -8.695 11.609 4.125 1 93.75 159 LEU B O 1
ATOM 4188 N N . GLU B 1 160 ? -9.586 10.961 2.215 1 90.62 160 GLU B N 1
ATOM 4189 C CA . GLU B 1 160 ? -8.945 12.031 1.462 1 90.62 160 GLU B CA 1
ATOM 4190 C C . GLU B 1 160 ? -9.398 13.398 1.959 1 90.62 160 GLU B C 1
ATOM 4192 O O . GLU B 1 160 ? -8.578 14.312 2.113 1 90.62 160 GLU B O 1
ATOM 4197 N N . ARG B 1 161 ? -10.664 13.539 2.176 1 91.25 161 ARG B N 1
ATOM 4198 C CA . ARG B 1 161 ? -11.203 14.789 2.697 1 91.25 161 ARG B CA 1
ATOM 4199 C C . ARG B 1 161 ? -10.648 15.086 4.09 1 91.25 161 ARG B C 1
ATOM 4201 O O . ARG B 1 161 ? -10.328 16.234 4.406 1 91.25 161 ARG B O 1
ATOM 4208 N N . LEU B 1 162 ? -10.625 14.094 4.855 1 94.44 162 LEU B N 1
ATOM 4209 C CA . LEU B 1 162 ? -10.039 14.227 6.184 1 94.44 162 LEU B CA 1
ATOM 4210 C C . LEU B 1 162 ? -8.617 14.758 6.098 1 94.44 162 LEU B C 1
ATOM 4212 O O . LEU B 1 162 ? -8.266 15.719 6.785 1 94.44 162 LEU B O 1
ATOM 4216 N N . LEU B 1 163 ? -7.824 14.125 5.27 1 95.38 163 LEU B N 1
ATOM 4217 C CA . LEU B 1 163 ? -6.418 14.492 5.145 1 95.38 163 LEU B CA 1
ATOM 4218 C C . LEU B 1 163 ? -6.273 15.93 4.641 1 95.38 163 LEU B C 1
ATOM 4220 O O . LEU B 1 163 ? -5.363 16.641 5.059 1 95.38 163 LEU B O 1
ATOM 4224 N N . ALA B 1 164 ? -7.16 16.312 3.77 1 92.44 164 ALA B N 1
ATOM 4225 C CA . ALA B 1 164 ? -7.164 17.703 3.316 1 92.44 164 ALA B CA 1
ATOM 4226 C C . ALA B 1 164 ? -7.406 18.656 4.484 1 92.44 164 ALA B C 1
ATOM 4228 O O . ALA B 1 164 ? -6.723 19.688 4.609 1 92.44 164 ALA B O 1
ATOM 4229 N N . GLY B 1 165 ? -8.367 18.359 5.254 1 94.56 165 GLY B N 1
ATOM 4230 C CA . GLY B 1 165 ? -8.641 19.156 6.438 1 94.56 165 GLY B CA 1
ATOM 4231 C C . GLY B 1 165 ? -7.488 19.188 7.422 1 94.56 165 GLY B C 1
ATOM 4232 O O . GLY B 1 165 ? -7.168 20.25 7.973 1 94.56 165 GLY B O 1
ATOM 4233 N N . LEU B 1 166 ? -6.879 18.078 7.652 1 97 166 LEU B N 1
ATOM 4234 C CA . LEU B 1 166 ? -5.75 17.984 8.57 1 97 166 LEU B CA 1
ATOM 4235 C C . LEU B 1 166 ? -4.582 18.828 8.078 1 97 166 LEU B C 1
ATOM 4237 O O . LEU B 1 166 ? -3.865 19.438 8.883 1 97 166 LEU B O 1
ATOM 4241 N N . ARG B 1 167 ? -4.398 18.797 6.82 1 94.25 167 ARG B N 1
ATOM 4242 C CA . ARG B 1 167 ? -3.322 19.609 6.262 1 94.25 167 ARG B CA 1
ATOM 4243 C C . ARG B 1 167 ? -3.523 21.094 6.578 1 94.25 167 ARG B C 1
ATOM 4245 O O . ARG B 1 167 ? -2.559 21.812 6.836 1 94.25 167 ARG B O 1
ATOM 4252 N N . CYS B 1 168 ? -4.734 21.578 6.641 1 93.12 168 CYS B N 1
ATOM 4253 C CA . CYS B 1 168 ? -5.059 22.984 6.895 1 93.12 168 CYS B CA 1
ATOM 4254 C C . CYS B 1 168 ? -4.758 23.359 8.336 1 93.12 168 CYS B C 1
ATOM 4256 O O . CYS B 1 168 ? -4.418 24.5 8.625 1 93.12 168 CYS B O 1
ATOM 4258 N N . CYS B 1 169 ? -4.812 22.438 9.188 1 94.88 169 CYS B N 1
ATOM 4259 C CA . CYS B 1 169 ? -4.672 22.781 10.594 1 94.88 169 CYS B CA 1
ATOM 4260 C C . CYS B 1 169 ? -3.291 22.406 11.117 1 94.88 169 CYS B C 1
ATOM 4262 O O . CYS B 1 169 ? -2.885 22.844 12.195 1 94.88 169 CYS B O 1
ATOM 4264 N N . LEU B 1 170 ? -2.617 21.562 10.453 1 97.31 170 LEU B N 1
ATOM 4265 C CA . LEU B 1 170 ? -1.28 21.156 10.875 1 97.31 170 LEU B CA 1
ATOM 4266 C C . LEU B 1 170 ? -0.244 22.203 10.477 1 97.31 170 LEU B C 1
ATOM 4268 O O . LEU B 1 170 ? -0.164 22.594 9.312 1 97.31 170 LEU B O 1
ATOM 4272 N N . ARG B 1 171 ? 0.592 22.672 11.414 1 96.19 171 ARG B N 1
ATOM 4273 C CA . ARG B 1 171 ? 1.631 23.672 11.148 1 96.19 171 ARG B CA 1
ATOM 4274 C C . ARG B 1 171 ? 2.652 23.141 10.148 1 96.19 171 ARG B C 1
ATOM 4276 O O . ARG B 1 171 ? 2.928 21.938 10.109 1 96.19 171 ARG B O 1
ATOM 4283 N N . PRO B 1 172 ? 3.197 24.094 9.305 1 93.12 172 PRO B N 1
ATOM 4284 C CA . PRO B 1 172 ? 4.332 23.641 8.5 1 93.12 172 PRO B CA 1
ATOM 4285 C C . PRO B 1 172 ? 5.43 22.984 9.328 1 93.12 172 PRO B C 1
ATOM 4287 O O . PRO B 1 172 ? 5.816 23.516 10.375 1 93.12 172 PRO B O 1
ATOM 4290 N N . GLY B 1 173 ? 5.793 21.812 8.922 1 93.31 173 GLY B N 1
ATOM 4291 C CA . GLY B 1 173 ? 6.809 21.078 9.664 1 93.31 173 GLY B CA 1
ATOM 4292 C C . GLY B 1 173 ? 6.234 20.172 10.727 1 93.31 173 GLY B C 1
ATOM 4293 O O . GLY B 1 173 ? 6.953 19.344 11.305 1 93.31 173 GLY B O 1
ATOM 4294 N N . GLY B 1 174 ? 4.934 20.359 10.953 1 97.06 174 GLY B N 1
ATOM 4295 C CA . GLY B 1 174 ? 4.281 19.516 11.945 1 97.06 174 GLY B CA 1
ATOM 4296 C C . GLY B 1 174 ? 4.215 18.047 11.531 1 97.06 174 GLY B C 1
ATOM 4297 O O . GLY B 1 174 ? 4.496 17.719 10.375 1 97.06 174 GLY B O 1
ATOM 4298 N N . TRP B 1 175 ? 3.857 17.203 12.5 1 98.06 175 TRP B N 1
ATOM 4299 C CA . TRP B 1 175 ? 3.852 15.766 12.266 1 98.06 175 TRP B CA 1
ATOM 4300 C C . TRP B 1 175 ? 2.426 15.227 12.219 1 98.06 175 TRP B C 1
ATOM 4302 O O . TRP B 1 175 ? 1.549 15.711 12.938 1 98.06 175 TRP B O 1
ATOM 4312 N N . LEU B 1 176 ? 2.24 14.305 11.344 1 98.5 176 LEU B N 1
ATOM 4313 C CA . LEU B 1 176 ? 1.007 13.539 11.203 1 98.5 176 LEU B CA 1
ATOM 4314 C C . LEU B 1 176 ? 1.258 12.055 11.453 1 98.5 176 LEU B C 1
ATOM 4316 O O . LEU B 1 176 ? 2.023 11.422 10.719 1 98.5 176 LEU B O 1
ATOM 4320 N N . VAL B 1 177 ? 0.681 11.508 12.508 1 98.69 177 VAL B N 1
ATOM 4321 C CA . VAL B 1 177 ? 0.764 10.086 12.805 1 98.69 177 VAL B CA 1
ATOM 4322 C C . VAL B 1 177 ? -0.639 9.484 12.844 1 98.69 177 VAL B C 1
ATOM 4324 O O . VAL B 1 177 ? -1.434 9.797 13.734 1 98.69 177 VAL B O 1
ATOM 4327 N N . LEU B 1 178 ? -0.935 8.688 11.906 1 98.62 178 LEU B N 1
ATOM 4328 C CA . LEU B 1 178 ? -2.209 7.973 11.867 1 98.62 178 LEU B CA 1
ATOM 4329 C C . LEU B 1 178 ? -1.994 6.469 11.984 1 98.62 178 LEU B C 1
ATOM 4331 O O . LEU B 1 178 ? -1.156 5.898 11.281 1 98.62 178 LEU B O 1
ATOM 4335 N N . CYS B 1 179 ? -2.73 5.871 12.852 1 97.81 179 CYS B N 1
ATOM 4336 C CA . CYS B 1 179 ? -2.615 4.434 13.086 1 97.81 179 CYS B CA 1
ATOM 4337 C C . CYS B 1 179 ? -3.791 3.686 12.469 1 97.81 179 CYS B C 1
ATOM 4339 O O . CYS B 1 179 ? -4.93 4.152 12.531 1 97.81 179 CYS B O 1
ATOM 4341 N N . ALA B 1 180 ? -3.504 2.578 11.875 1 97.06 180 ALA B N 1
ATOM 4342 C CA . ALA B 1 180 ? -4.527 1.747 11.242 1 97.06 180 ALA B CA 1
ATOM 4343 C C . ALA B 1 180 ? -4.039 0.31 11.078 1 97.06 180 ALA B C 1
ATOM 4345 O O . ALA B 1 180 ? -2.834 0.051 11.086 1 97.06 180 ALA B O 1
ATOM 4346 N N . GLU B 1 181 ? -4.965 -0.587 11.008 1 96.5 181 GLU B N 1
ATOM 4347 C CA . GLU B 1 181 ? -4.719 -1.968 10.602 1 96.5 181 GLU B CA 1
ATOM 4348 C C . GLU B 1 181 ? -5.152 -2.205 9.164 1 96.5 181 GLU B C 1
ATOM 4350 O O . GLU B 1 181 ? -5.934 -1.433 8.609 1 96.5 181 GLU B O 1
ATOM 4355 N N . ASN B 1 182 ? -4.473 -3.166 8.516 1 97.69 182 ASN B N 1
ATOM 4356 C CA . ASN B 1 182 ? -5.203 -3.801 7.418 1 97.69 182 ASN B CA 1
ATOM 4357 C C . ASN B 1 182 ? -6.348 -4.668 7.938 1 97.69 182 ASN B C 1
ATOM 4359 O O . ASN B 1 182 ? -6.328 -5.102 9.094 1 97.69 182 ASN B O 1
ATOM 4363 N N . LEU B 1 183 ? -7.324 -4.863 7.086 1 95.56 183 LEU B N 1
ATOM 4364 C CA . LEU B 1 183 ? -8.555 -5.48 7.562 1 95.56 183 LEU B CA 1
ATOM 4365 C C . LEU B 1 183 ? -8.875 -6.746 6.773 1 95.56 183 LEU B C 1
ATOM 4367 O O . LEU B 1 183 ? -8.219 -7.035 5.77 1 95.56 183 LEU B O 1
ATOM 4371 N N . ARG B 1 184 ? -9.695 -7.48 7.344 1 93.62 184 ARG B N 1
ATOM 4372 C CA . ARG B 1 184 ? -10.453 -8.516 6.645 1 93.62 184 ARG B CA 1
ATOM 4373 C C . ARG B 1 184 ? -11.945 -8.234 6.688 1 93.62 184 ARG B C 1
ATOM 4375 O O . ARG B 1 184 ? -12.539 -8.141 7.766 1 93.62 184 ARG B O 1
ATOM 4382 N N . VAL B 1 185 ? -12.523 -8.008 5.633 1 92.12 185 VAL B N 1
ATOM 4383 C CA . VAL B 1 185 ? -13.961 -7.785 5.504 1 92.12 185 VAL B CA 1
ATOM 4384 C C . VAL B 1 185 ? -14.586 -8.922 4.699 1 92.12 185 VAL B C 1
ATOM 4386 O O . VAL B 1 185 ? -14.297 -9.078 3.512 1 92.12 185 VAL B O 1
ATOM 4389 N N . GLY B 1 186 ? -15.469 -9.672 5.359 1 89.19 186 GLY B N 1
ATOM 4390 C CA . GLY B 1 186 ? -15.836 -10.938 4.746 1 89.19 186 GLY B CA 1
ATOM 4391 C C . GLY B 1 186 ? -14.641 -11.844 4.496 1 89.19 186 GLY B C 1
ATOM 4392 O O . GLY B 1 186 ? -13.867 -12.125 5.41 1 89.19 186 GLY B O 1
ATOM 4393 N N . GLU B 1 187 ? -14.414 -12.203 3.283 1 88.69 187 GLU B N 1
ATOM 4394 C CA . GLU B 1 187 ? -13.305 -13.078 2.932 1 88.69 187 GLU B CA 1
ATOM 4395 C C . GLU B 1 187 ? -12.188 -12.305 2.232 1 88.69 187 GLU B C 1
ATOM 4397 O O . GLU B 1 187 ? -11.25 -12.906 1.702 1 88.69 187 GLU B O 1
ATOM 4402 N N . HIS B 1 188 ? -12.297 -11.008 2.342 1 92.06 188 HIS B N 1
ATOM 4403 C CA . HIS B 1 188 ? -11.391 -10.211 1.521 1 92.06 188 HIS B CA 1
ATOM 4404 C C . HIS B 1 188 ? -10.406 -9.43 2.387 1 92.06 188 HIS B C 1
ATOM 4406 O O . HIS B 1 188 ? -10.789 -8.875 3.418 1 92.06 188 HIS B O 1
ATOM 4412 N N . PHE B 1 189 ? -9.219 -9.531 1.964 1 94.69 189 PHE B N 1
ATOM 4413 C CA . PHE B 1 189 ? -8.195 -8.664 2.529 1 94.69 189 PHE B CA 1
ATOM 4414 C C . PHE B 1 189 ? -8.398 -7.223 2.086 1 94.69 189 PHE B C 1
ATOM 4416 O O . PHE B 1 189 ? -8.594 -6.953 0.899 1 94.69 189 PHE B O 1
ATOM 4423 N N . VAL B 1 190 ? -8.414 -6.266 3.004 1 95.25 190 VAL B N 1
ATOM 4424 C CA . VAL B 1 190 ? -8.555 -4.84 2.732 1 95.25 190 VAL B CA 1
ATOM 4425 C C . VAL B 1 190 ? -7.316 -4.098 3.238 1 95.25 190 VAL B C 1
ATOM 4427 O O . VAL B 1 190 ? -7.102 -3.99 4.449 1 95.25 190 VAL B O 1
ATOM 4430 N N . PRO B 1 191 ? -6.539 -3.586 2.322 1 96.81 191 PRO B N 1
ATOM 4431 C CA . PRO B 1 191 ? -5.277 -2.953 2.721 1 96.81 191 PRO B CA 1
ATOM 4432 C C . PRO B 1 191 ? -5.469 -1.521 3.217 1 96.81 191 PRO B C 1
ATOM 4434 O O . PRO B 1 191 ? -4.801 -0.603 2.736 1 96.81 191 PRO B O 1
ATOM 4437 N N . LEU B 1 192 ? -6.227 -1.331 4.234 1 96.62 192 LEU B N 1
ATOM 4438 C CA . LEU B 1 192 ? -6.605 -0.006 4.715 1 96.62 192 LEU B CA 1
ATOM 4439 C C . LEU B 1 192 ? -5.371 0.794 5.125 1 96.62 192 LEU B C 1
ATOM 4441 O O . LEU B 1 192 ? -5.211 1.945 4.715 1 96.62 192 LEU B O 1
ATOM 4445 N N . ALA B 1 193 ? -4.523 0.22 5.926 1 98.31 193 ALA B N 1
ATOM 4446 C CA . ALA B 1 193 ? -3.342 0.942 6.395 1 98.31 193 ALA B CA 1
ATOM 4447 C C . ALA B 1 193 ? -2.467 1.379 5.223 1 98.31 193 ALA B C 1
ATOM 4449 O O . ALA B 1 193 ? -1.965 2.506 5.199 1 98.31 193 ALA B O 1
ATOM 4450 N N . TRP B 1 194 ? -2.287 0.476 4.316 1 98.06 194 TRP B N 1
ATOM 4451 C CA . TRP B 1 194 ? -1.425 0.764 3.176 1 98.06 194 TRP B CA 1
ATOM 4452 C C . TRP B 1 194 ? -2.055 1.816 2.27 1 98.06 194 TRP B C 1
ATOM 4454 O O . TRP B 1 194 ? -1.36 2.699 1.759 1 98.06 194 TRP B O 1
ATOM 4464 N N . ASP B 1 195 ? -3.359 1.728 2.023 1 94.81 195 ASP B N 1
ATOM 4465 C CA . ASP B 1 195 ? -4.066 2.736 1.241 1 94.81 195 ASP B CA 1
ATOM 4466 C C . ASP B 1 195 ? -4.023 4.098 1.935 1 94.81 195 ASP B C 1
ATOM 4468 O O . ASP B 1 195 ? -3.879 5.129 1.277 1 94.81 195 ASP B O 1
ATOM 4472 N N . LEU B 1 196 ? -4.168 4.07 3.236 1 96.81 196 LEU B N 1
ATOM 4473 C CA . LEU B 1 196 ? -4.059 5.305 4.004 1 96.81 196 LEU B CA 1
ATOM 4474 C C . LEU B 1 196 ? -2.682 5.938 3.818 1 96.81 196 LEU B C 1
ATOM 4476 O O . LEU B 1 196 ? -2.572 7.148 3.621 1 96.81 196 LEU B O 1
ATOM 4480 N N . ALA B 1 197 ? -1.669 5.152 3.883 1 97.62 197 ALA B N 1
ATOM 4481 C CA . ALA B 1 197 ? -0.31 5.652 3.689 1 97.62 197 ALA B CA 1
ATOM 4482 C C . ALA B 1 197 ? -0.16 6.316 2.324 1 97.62 197 ALA B C 1
ATOM 4484 O O . ALA B 1 197 ? 0.482 7.363 2.205 1 97.62 197 ALA B O 1
ATOM 4485 N N . ARG B 1 198 ? -0.705 5.684 1.362 1 92.25 198 ARG B N 1
ATOM 4486 C CA . ARG B 1 198 ? -0.659 6.246 0.017 1 92.25 198 ARG B CA 1
ATOM 4487 C C . ARG B 1 198 ? -1.35 7.602 -0.033 1 92.25 198 ARG B C 1
ATOM 4489 O O . ARG B 1 198 ? -0.832 8.547 -0.632 1 92.25 198 ARG B O 1
ATOM 4496 N N . LEU B 1 199 ? -2.518 7.688 0.519 1 91.88 199 LEU B N 1
ATOM 4497 C CA . LEU B 1 199 ? -3.252 8.945 0.564 1 91.88 199 LEU B CA 1
ATOM 4498 C C . LEU B 1 199 ? -2.467 10.008 1.328 1 91.88 199 LEU B C 1
ATOM 4500 O O . LEU B 1 199 ? -2.439 11.18 0.928 1 91.88 199 LEU B O 1
ATOM 4504 N N . MET B 1 200 ? -1.871 9.617 2.441 1 95.38 200 MET B N 1
ATOM 4505 C CA . MET B 1 200 ? -1.022 10.531 3.203 1 95.38 200 MET B CA 1
ATOM 4506 C C . MET B 1 200 ? 0.117 11.062 2.34 1 95.38 200 MET B C 1
ATOM 4508 O O . MET B 1 200 ? 0.417 12.258 2.367 1 95.38 200 MET B O 1
ATOM 4512 N N . ALA B 1 201 ? 0.729 10.164 1.567 1 91.12 201 ALA B N 1
ATOM 4513 C CA . ALA B 1 201 ? 1.889 10.516 0.75 1 91.12 201 ALA B CA 1
ATOM 4514 C C . ALA B 1 201 ? 1.508 11.508 -0.346 1 91.12 201 ALA B C 1
ATOM 4516 O O . ALA B 1 201 ? 2.367 12.211 -0.881 1 91.12 201 ALA B O 1
ATOM 4517 N N . ASP B 1 202 ? 0.288 11.539 -0.713 1 84.12 202 ASP B N 1
ATOM 4518 C CA . ASP B 1 202 ? -0.192 12.461 -1.74 1 84.12 202 ASP B CA 1
ATOM 4519 C C . ASP B 1 202 ? -0.206 13.898 -1.228 1 84.12 202 ASP B C 1
ATOM 4521 O O . ASP B 1 202 ? -0.139 14.844 -2.014 1 84.12 202 ASP B O 1
ATOM 4525 N N . ARG B 1 203 ? -0.272 14.086 0.097 1 88 203 ARG B N 1
ATOM 4526 C CA . ARG B 1 203 ? -0.502 15.43 0.626 1 88 203 ARG B CA 1
ATOM 4527 C C . ARG B 1 203 ? 0.607 15.836 1.592 1 88 203 ARG B C 1
ATOM 4529 O O . ARG B 1 203 ? 0.782 17.016 1.883 1 88 203 ARG B O 1
ATOM 4536 N N . PHE B 1 204 ? 1.252 14.852 2.082 1 92.94 204 PHE B N 1
ATOM 4537 C CA . PHE B 1 204 ? 2.314 15.062 3.059 1 92.94 204 PHE B CA 1
ATOM 4538 C C . PHE B 1 204 ? 3.598 14.367 2.619 1 92.94 204 PHE B C 1
ATOM 4540 O O . PHE B 1 204 ? 3.598 13.609 1.647 1 92.94 204 PHE B O 1
ATOM 4547 N N . SER B 1 205 ? 4.719 14.703 3.258 1 92.81 205 SER B N 1
ATOM 4548 C CA . SER B 1 205 ? 5.945 13.922 3.086 1 92.81 205 SER B CA 1
ATOM 4549 C C . SER B 1 205 ? 5.926 12.664 3.949 1 92.81 205 SER B C 1
ATOM 4551 O O . SER B 1 205 ? 6.129 12.742 5.164 1 92.81 205 SER B O 1
ATOM 4553 N N . PHE B 1 206 ? 5.594 11.625 3.33 1 95.62 206 PHE B N 1
ATOM 4554 C CA . PHE B 1 206 ? 5.559 10.367 4.074 1 95.62 206 PHE B CA 1
ATOM 4555 C C . PHE B 1 206 ? 6.957 9.961 4.516 1 95.62 206 PHE B C 1
ATOM 4557 O O . PHE B 1 206 ? 7.887 9.938 3.709 1 95.62 206 PHE B O 1
ATOM 4564 N N . VAL B 1 207 ? 7.145 9.633 5.77 1 96.25 207 VAL B N 1
ATOM 4565 C CA . VAL B 1 207 ? 8.484 9.453 6.328 1 96.25 207 VAL B CA 1
ATOM 4566 C C . VAL B 1 207 ? 8.758 7.961 6.527 1 96.25 207 VAL B C 1
ATOM 4568 O O . VAL B 1 207 ? 9.734 7.43 5.996 1 96.25 207 VAL B O 1
ATOM 4571 N N . GLU B 1 208 ? 7.871 7.281 7.305 1 97.25 208 GLU B N 1
ATOM 4572 C CA . GLU B 1 208 ? 8.078 5.859 7.574 1 97.25 208 GLU B CA 1
ATOM 4573 C C . GLU B 1 208 ? 6.863 5.246 8.266 1 97.25 208 GLU B C 1
ATOM 4575 O O . GLU B 1 208 ? 5.906 5.953 8.594 1 97.25 208 GLU B O 1
ATOM 4580 N N . GLU B 1 209 ? 6.879 3.936 8.367 1 98.12 209 GLU B N 1
ATOM 4581 C CA . GLU B 1 209 ? 5.926 3.213 9.203 1 98.12 209 GLU B CA 1
ATOM 4582 C C . GLU B 1 209 ? 6.609 2.607 10.422 1 98.12 209 GLU B C 1
ATOM 4584 O O . GLU B 1 209 ? 7.781 2.225 10.359 1 98.12 209 GLU B O 1
ATOM 4589 N N . ARG B 1 210 ? 5.945 2.59 11.492 1 97.81 210 ARG B N 1
ATOM 4590 C CA . ARG B 1 210 ? 6.293 1.781 12.656 1 97.81 210 ARG B CA 1
ATOM 4591 C C . ARG B 1 210 ? 5.25 0.694 12.898 1 97.81 210 ARG B C 1
ATOM 4593 O O . ARG B 1 210 ? 4.051 0.929 12.734 1 97.81 210 ARG B O 1
ATOM 4600 N N . ILE B 1 211 ? 5.742 -0.495 13.211 1 98.44 211 ILE B N 1
ATOM 4601 C CA . ILE B 1 211 ? 4.836 -1.606 13.484 1 98.44 211 ILE B CA 1
ATOM 4602 C C . ILE B 1 211 ? 4.555 -1.686 14.984 1 98.44 211 ILE B C 1
ATOM 4604 O O . ILE B 1 211 ? 5.48 -1.758 15.797 1 98.44 211 ILE B O 1
ATOM 4608 N N . LEU B 1 212 ? 3.312 -1.592 15.344 1 97.5 212 LEU B N 1
ATOM 4609 C CA . LEU B 1 212 ? 2.877 -1.771 16.734 1 97.5 212 LEU B CA 1
ATOM 4610 C C . LEU B 1 212 ? 2.375 -3.191 16.953 1 97.5 212 LEU B C 1
ATOM 4612 O O . LEU B 1 212 ? 1.444 -3.643 16.281 1 97.5 212 LEU B O 1
ATOM 4616 N N . LEU B 1 213 ? 2.945 -3.889 17.875 1 97.44 213 LEU B N 1
ATOM 4617 C CA . LEU B 1 213 ? 2.656 -5.297 18.125 1 97.44 213 LEU B CA 1
ATOM 4618 C C . LEU B 1 213 ? 1.891 -5.477 19.422 1 97.44 213 LEU B C 1
ATOM 4620 O O . LEU B 1 213 ? 2.184 -4.805 20.422 1 97.44 213 LEU B O 1
ATOM 4624 N N . TYR B 1 214 ? 0.977 -6.34 19.391 1 94.94 214 TYR B N 1
ATOM 4625 C CA . TYR B 1 214 ? 0.181 -6.688 20.562 1 94.94 214 TYR B CA 1
ATOM 4626 C C . TYR B 1 214 ? 0.22 -8.188 20.828 1 94.94 214 TYR B C 1
ATOM 4628 O O . TYR B 1 214 ? 0.366 -8.984 19.891 1 94.94 214 TYR B O 1
ATOM 4636 N N . ASP B 1 215 ? 0.109 -8.547 22.078 1 92.38 215 ASP B N 1
ATOM 4637 C CA . ASP B 1 215 ? -0.033 -9.953 22.438 1 92.38 215 ASP B CA 1
ATOM 4638 C C . ASP B 1 215 ? -1.502 -10.375 22.453 1 92.38 215 ASP B C 1
ATOM 4640 O O . ASP B 1 215 ? -2.27 -9.914 23.312 1 92.38 215 ASP B O 1
ATOM 4644 N N . ARG B 1 216 ? -1.941 -11.031 21.422 1 90.62 216 ARG B N 1
ATOM 4645 C CA . ARG B 1 216 ? -3.285 -11.594 21.359 1 90.62 216 ARG B CA 1
ATOM 4646 C C . ARG B 1 216 ? -3.238 -13.117 21.422 1 90.62 216 ARG B C 1
ATOM 4648 O O . ARG B 1 216 ? -2.275 -13.734 20.969 1 90.62 216 ARG B O 1
ATOM 4655 N N . ALA B 1 217 ? -4.289 -13.633 21.969 1 91.12 217 ALA B N 1
ATOM 4656 C CA . ALA B 1 217 ? -4.371 -15.094 21.969 1 91.12 217 ALA B CA 1
ATOM 4657 C C . ALA B 1 217 ? -4.352 -15.648 20.562 1 91.12 217 ALA B C 1
ATOM 4659 O O . ALA B 1 217 ? -4.98 -15.094 19.656 1 91.12 217 ALA B O 1
ATOM 4660 N N . SER B 1 218 ? -3.508 -16.641 20.406 1 91.88 218 SER B N 1
ATOM 4661 C CA . SER B 1 218 ? -3.381 -17.234 19.094 1 91.88 218 SER B CA 1
ATOM 4662 C C . SER B 1 218 ? -3.85 -18.688 19.094 1 91.88 218 SER B C 1
ATOM 4664 O O . SER B 1 218 ? -3.844 -19.344 20.141 1 91.88 218 SER B O 1
ATOM 4666 N N . GLN B 1 219 ? -4.352 -19.141 17.969 1 92.25 219 GLN B N 1
ATOM 4667 C CA . GLN B 1 219 ? -4.801 -20.516 17.75 1 92.25 219 GLN B CA 1
ATOM 4668 C C . GLN B 1 219 ? -4.074 -21.156 16.562 1 92.25 219 GLN B C 1
ATOM 4670 O O . GLN B 1 219 ? -3.688 -20.453 15.625 1 92.25 219 GLN B O 1
ATOM 4675 N N . PRO B 1 220 ? -3.887 -22.484 16.766 1 89.88 220 PRO B N 1
ATOM 4676 C CA . PRO B 1 220 ? -3.297 -23.156 15.609 1 89.88 220 PRO B CA 1
ATOM 4677 C C . PRO B 1 220 ? -4.191 -23.109 14.375 1 89.88 220 PRO B C 1
ATOM 4679 O O . PRO B 1 220 ? -5.418 -23.172 14.492 1 89.88 220 PRO B O 1
ATOM 4682 N N . ALA B 1 221 ? -3.588 -22.938 13.305 1 87.44 221 ALA B N 1
ATOM 4683 C CA . ALA B 1 221 ? -4.316 -22.953 12.039 1 87.44 221 ALA B CA 1
ATOM 4684 C C . ALA B 1 221 ? -4.18 -24.312 11.359 1 87.44 221 ALA B C 1
ATOM 4686 O O . ALA B 1 221 ? -3.113 -24.938 11.406 1 87.44 221 ALA B O 1
ATOM 4687 N N . ALA B 1 222 ? -5.23 -24.734 10.742 1 88.62 222 ALA B N 1
ATOM 4688 C CA . ALA B 1 222 ? -5.145 -25.953 9.93 1 88.62 222 ALA B CA 1
ATOM 4689 C C . ALA B 1 222 ? -4.219 -25.766 8.734 1 88.62 222 ALA B C 1
ATOM 4691 O O . ALA B 1 222 ? -4.141 -24.656 8.18 1 88.62 222 ALA B O 1
ATOM 4692 N N . PRO B 1 223 ? -3.541 -26.891 8.398 1 86.88 223 PRO B N 1
ATOM 4693 C CA . PRO B 1 223 ? -2.648 -26.766 7.246 1 86.88 223 PRO B CA 1
ATOM 4694 C C . PRO B 1 223 ? -3.348 -26.203 6.016 1 86.88 223 PRO B C 1
ATOM 4696 O O . PRO B 1 223 ? -4.477 -26.594 5.703 1 86.88 223 PRO B O 1
ATOM 4699 N N . GLY B 1 224 ? -2.705 -25.203 5.465 1 89.31 224 GLY B N 1
ATOM 4700 C CA . GLY B 1 224 ? -3.227 -24.609 4.242 1 89.31 224 GLY B CA 1
ATOM 4701 C C . GLY B 1 224 ? -4.23 -23.5 4.496 1 89.31 224 GLY B C 1
ATOM 4702 O O . GLY B 1 224 ? -4.688 -22.844 3.559 1 89.31 224 GLY B O 1
ATOM 4703 N N . GLN B 1 225 ? -4.562 -23.328 5.715 1 87.44 225 GLN B N 1
ATOM 4704 C CA . GLN B 1 225 ? -5.508 -22.266 6.051 1 87.44 225 GLN B CA 1
ATOM 4705 C C . GLN B 1 225 ? -4.801 -21.078 6.695 1 87.44 225 GLN B C 1
ATOM 4707 O O . GLN B 1 225 ? -3.988 -21.25 7.609 1 87.44 225 GLN B O 1
ATOM 4712 N N . MET B 1 226 ? -5.059 -19.984 6.07 1 90.5 226 MET B N 1
ATOM 4713 C CA . MET B 1 226 ? -4.449 -18.766 6.605 1 90.5 226 MET B CA 1
ATOM 4714 C C . MET B 1 226 ? -5.52 -17.75 7.004 1 90.5 226 MET B C 1
ATOM 4716 O O . MET B 1 226 ? -6.328 -17.344 6.172 1 90.5 226 MET B O 1
ATOM 4720 N N . ARG B 1 227 ? -5.547 -17.391 8.273 1 92.5 227 ARG B N 1
ATOM 4721 C CA . ARG B 1 227 ? -6.367 -16.312 8.828 1 92.5 227 ARG B CA 1
ATOM 4722 C C . ARG B 1 227 ? -5.691 -15.68 10.039 1 92.5 227 ARG B C 1
ATOM 4724 O O . ARG B 1 227 ? -5.75 -16.219 11.141 1 92.5 227 ARG B O 1
ATOM 4731 N N . SER B 1 228 ? -5.172 -14.562 9.805 1 93.12 228 SER B N 1
ATOM 4732 C CA . SER B 1 228 ? -4.406 -13.859 10.828 1 93.12 228 SER B CA 1
ATOM 4733 C C . SER B 1 228 ? -5.32 -13.297 11.914 1 93.12 228 SER B C 1
ATOM 4735 O O . SER B 1 228 ? -6.457 -12.914 11.633 1 93.12 228 SER B O 1
ATOM 4737 N N . ASN B 1 229 ? -4.828 -13.242 13.109 1 93.88 229 ASN B N 1
ATOM 4738 C CA . ASN B 1 229 ? -5.562 -12.617 14.203 1 93.88 229 ASN B CA 1
ATOM 4739 C C . ASN B 1 229 ? -5.34 -11.109 14.242 1 93.88 229 ASN B C 1
ATOM 4741 O O . ASN B 1 229 ? -5.758 -10.438 15.188 1 93.88 229 ASN B O 1
ATOM 4745 N N . ARG B 1 230 ? -4.57 -10.57 13.312 1 93.94 230 ARG B N 1
ATOM 4746 C CA . ARG B 1 230 ? -4.316 -9.141 13.148 1 93.94 230 ARG B CA 1
ATOM 4747 C C . ARG B 1 230 ? -3.809 -8.523 14.445 1 93.94 230 ARG B C 1
ATOM 4749 O O . ARG B 1 230 ? -4.301 -7.477 14.875 1 93.94 230 ARG B O 1
ATOM 4756 N N . ALA B 1 231 ? -2.818 -9.117 15.055 1 96.56 231 ALA B N 1
ATOM 4757 C CA . ALA B 1 231 ? -2.248 -8.672 16.328 1 96.56 231 ALA B CA 1
ATOM 4758 C C . ALA B 1 231 ? -1.205 -7.582 16.109 1 96.56 231 ALA B C 1
ATOM 4760 O O . ALA B 1 231 ? -0.245 -7.469 16.875 1 96.56 231 ALA B O 1
ATOM 4761 N N . HIS B 1 232 ? -1.271 -6.855 15.039 1 97.38 232 HIS B N 1
ATOM 4762 C CA . HIS B 1 232 ? -0.392 -5.715 14.789 1 97.38 232 HIS B CA 1
ATOM 4763 C C . HIS B 1 232 ? -1.153 -4.566 14.133 1 97.38 232 HIS B C 1
ATOM 4765 O O . HIS B 1 232 ? -2.229 -4.773 13.562 1 97.38 232 HIS B O 1
ATOM 4771 N N . GLU B 1 233 ? -0.612 -3.41 14.328 1 96.19 233 GLU B N 1
ATOM 4772 C CA . GLU B 1 233 ? -1.112 -2.186 13.711 1 96.19 233 GLU B CA 1
ATOM 4773 C C . GLU B 1 233 ? 0.028 -1.354 13.125 1 96.19 233 GLU B C 1
ATOM 4775 O O . GLU B 1 233 ? 1.198 -1.607 13.422 1 96.19 233 GLU B O 1
ATOM 4780 N N . TYR B 1 234 ? -0.324 -0.455 12.227 1 98.38 234 TYR B N 1
ATOM 4781 C CA . TYR B 1 234 ? 0.656 0.44 11.625 1 98.38 234 TYR B CA 1
ATOM 4782 C C . TYR B 1 234 ? 0.535 1.848 12.195 1 98.38 234 TYR B C 1
ATOM 4784 O O . TYR B 1 234 ? -0.562 2.408 12.25 1 98.38 234 TYR B O 1
ATOM 4792 N N . ALA B 1 235 ? 1.613 2.377 12.688 1 98.44 235 ALA B N 1
ATOM 4793 C CA . ALA B 1 235 ? 1.732 3.826 12.828 1 98.44 235 ALA B CA 1
ATOM 4794 C C . ALA B 1 235 ? 2.363 4.445 11.586 1 98.44 235 ALA B C 1
ATOM 4796 O O . ALA B 1 235 ? 3.523 4.172 11.266 1 98.44 235 ALA B O 1
ATOM 4797 N N . LEU B 1 236 ? 1.594 5.195 10.875 1 98.69 236 LEU B N 1
ATOM 4798 C CA . LEU B 1 236 ? 2.031 5.836 9.633 1 98.69 236 LEU B CA 1
ATOM 4799 C C . LEU B 1 236 ? 2.445 7.281 9.891 1 98.69 236 LEU B C 1
ATOM 4801 O O . LEU B 1 236 ? 1.636 8.094 10.352 1 98.69 236 LEU B O 1
ATOM 4805 N N . LEU B 1 237 ? 3.701 7.605 9.586 1 98.25 237 LEU B N 1
ATOM 4806 C CA . LEU B 1 237 ? 4.258 8.898 9.977 1 98.25 237 LEU B CA 1
ATOM 4807 C C . LEU B 1 237 ? 4.555 9.75 8.75 1 98.25 237 LEU B C 1
ATOM 4809 O O . LEU B 1 237 ? 5.227 9.297 7.816 1 98.25 237 LEU B O 1
ATOM 4813 N N . ALA B 1 238 ? 4.074 10.93 8.75 1 97.38 238 ALA B N 1
ATOM 4814 C CA . ALA B 1 238 ? 4.332 11.914 7.695 1 97.38 238 ALA B CA 1
ATOM 4815 C C . ALA B 1 238 ? 4.598 13.289 8.289 1 97.38 238 ALA B C 1
ATOM 4817 O O . ALA B 1 238 ? 4.348 13.531 9.469 1 97.38 238 ALA B O 1
ATOM 4818 N N . ARG B 1 239 ? 5.145 14.125 7.531 1 95.75 239 ARG B N 1
ATOM 4819 C CA . ARG B 1 239 ? 5.43 15.508 7.922 1 95.75 239 ARG B CA 1
ATOM 4820 C C . ARG B 1 239 ? 4.754 16.484 6.977 1 95.75 239 ARG B C 1
ATOM 4822 O O . ARG B 1 239 ? 4.672 16.25 5.77 1 95.75 239 ARG B O 1
ATOM 4829 N N . HIS B 1 240 ? 4.316 17.578 7.586 1 94.75 240 HIS B N 1
ATOM 4830 C CA . HIS B 1 240 ? 3.738 18.641 6.77 1 94.75 240 HIS B CA 1
ATOM 4831 C C . HIS B 1 240 ? 4.824 19.469 6.105 1 94.75 240 HIS B C 1
ATOM 4833 O O . HIS B 1 240 ? 5.016 20.641 6.457 1 94.75 240 HIS B O 1
ATOM 4839 N N . LEU B 1 241 ? 5.48 18.922 5.207 1 86.44 241 LEU B N 1
ATOM 4840 C CA . LEU B 1 241 ? 6.516 19.516 4.363 1 86.44 241 LEU B CA 1
ATOM 4841 C C . LEU B 1 241 ? 6.469 18.922 2.957 1 86.44 241 LEU B C 1
ATOM 4843 O O . LEU B 1 241 ? 6.062 17.781 2.775 1 86.44 241 LEU B O 1
ATOM 4847 N N . PRO B 1 242 ? 6.734 19.75 2.008 1 79.31 242 PRO B N 1
ATOM 4848 C CA . PRO B 1 242 ? 6.844 19.141 0.68 1 79.31 242 PRO B CA 1
ATOM 4849 C C . PRO B 1 242 ? 8.07 18.234 0.542 1 79.31 242 PRO B C 1
ATOM 4851 O O . PRO B 1 242 ? 9.109 18.516 1.144 1 79.31 242 PRO B O 1
ATOM 4854 N N . PRO B 1 243 ? 7.914 17.172 -0.101 1 78 243 PRO B N 1
ATOM 4855 C CA . PRO B 1 243 ? 9.102 16.344 -0.33 1 78 243 PRO B CA 1
ATOM 4856 C C . PRO B 1 243 ? 10.148 17.031 -1.194 1 78 243 PRO B C 1
ATOM 4858 O O . PRO B 1 243 ? 9.805 17.703 -2.176 1 78 243 PRO B O 1
ATOM 4861 N N . PRO B 1 244 ? 11.383 16.969 -0.792 1 82.75 244 PRO B N 1
ATOM 4862 C CA . PRO B 1 244 ? 12.438 17.609 -1.584 1 82.75 244 PRO B CA 1
ATOM 4863 C C . PRO B 1 244 ? 12.703 16.891 -2.902 1 82.75 244 PRO B C 1
ATOM 4865 O O . PRO B 1 244 ? 12.688 15.656 -2.951 1 82.75 244 PRO B O 1
ATOM 4868 N N . ILE B 1 245 ? 12.812 17.672 -3.973 1 93.88 245 ILE B N 1
ATOM 4869 C CA . ILE B 1 245 ? 13.195 17.109 -5.258 1 93.88 245 ILE B CA 1
ATOM 4870 C C . ILE B 1 245 ? 14.68 17.344 -5.512 1 93.88 245 ILE B C 1
ATOM 4872 O O . ILE B 1 245 ? 15.312 18.141 -4.809 1 93.88 245 ILE B O 1
ATOM 4876 N N . ASP B 1 246 ? 15.297 16.578 -6.398 1 95.69 246 ASP B N 1
ATOM 4877 C CA . ASP B 1 246 ? 16.641 16.859 -6.902 1 95.69 246 ASP B CA 1
ATOM 4878 C C . ASP B 1 246 ? 16.609 17.953 -7.969 1 95.69 246 ASP B C 1
ATOM 4880 O O . ASP B 1 246 ? 16.219 17.703 -9.109 1 95.69 246 ASP B O 1
ATOM 4884 N N . THR B 1 247 ? 17.078 19.094 -7.594 1 95.06 247 THR B N 1
ATOM 4885 C CA . THR B 1 247 ? 16.922 20.25 -8.469 1 95.06 247 THR B CA 1
ATOM 4886 C C . THR B 1 247 ? 17.797 20.094 -9.719 1 95.06 247 THR B C 1
ATOM 4888 O O . THR B 1 247 ? 17.375 20.469 -10.812 1 95.06 247 THR B O 1
ATOM 4891 N N . ALA B 1 248 ? 18.984 19.547 -9.531 1 95.5 248 ALA B N 1
ATOM 4892 C CA . ALA B 1 248 ? 19.875 19.359 -10.68 1 95.5 248 ALA B CA 1
ATOM 4893 C C . ALA B 1 248 ? 19.297 18.391 -11.688 1 95.5 248 ALA B C 1
ATOM 4895 O O . ALA B 1 248 ? 19.281 18.672 -12.891 1 95.5 248 ALA B O 1
ATOM 4896 N N . GLN B 1 249 ? 18.828 17.297 -11.211 1 96.19 249 GLN B N 1
ATOM 4897 C CA . GLN B 1 249 ? 18.219 16.312 -12.109 1 96.19 249 GLN B CA 1
ATOM 4898 C C . GLN B 1 249 ? 16.938 16.859 -12.727 1 96.19 249 GLN B C 1
ATOM 4900 O O . GLN B 1 249 ? 16.641 16.578 -13.891 1 96.19 249 GLN B O 1
ATOM 4905 N N . THR B 1 250 ? 16.141 17.594 -11.945 1 97.62 250 THR B N 1
ATOM 4906 C CA . THR B 1 250 ? 14.922 18.188 -12.461 1 97.62 250 THR B CA 1
ATOM 4907 C C . THR B 1 250 ? 15.227 19.156 -13.609 1 97.62 250 THR B C 1
ATOM 4909 O O . THR B 1 250 ? 14.57 19.109 -14.656 1 97.62 250 THR B O 1
ATOM 4912 N N . LEU B 1 251 ? 16.25 19.906 -13.422 1 97.38 251 LEU B N 1
ATOM 4913 C CA . LEU B 1 251 ? 16.672 20.828 -14.477 1 97.38 251 LEU B CA 1
ATOM 4914 C C . LEU B 1 251 ? 17.078 20.062 -15.734 1 97.38 251 LEU B C 1
ATOM 4916 O O . LEU B 1 251 ? 16.656 20.422 -16.844 1 97.38 251 LEU B O 1
ATOM 4920 N N . ALA B 1 252 ? 17.844 19.047 -15.547 1 97.56 252 ALA B N 1
ATOM 4921 C CA . ALA B 1 252 ? 18.297 18.25 -16.672 1 97.56 252 ALA B CA 1
ATOM 4922 C C . ALA B 1 252 ? 17.125 17.625 -17.422 1 97.56 252 ALA B C 1
ATOM 4924 O O . ALA B 1 252 ? 17.125 17.609 -18.656 1 97.56 252 ALA B O 1
ATOM 4925 N N . VAL B 1 253 ? 16.172 17.125 -16.703 1 97.56 253 VAL B N 1
ATOM 4926 C CA . VAL B 1 253 ? 14.992 16.5 -17.297 1 97.56 253 VAL B CA 1
ATOM 4927 C C . VAL B 1 253 ? 14.203 17.547 -18.078 1 97.56 253 VAL B C 1
ATOM 4929 O O . VAL B 1 253 ? 13.766 17.281 -19.203 1 97.56 253 VAL B O 1
ATOM 4932 N N . LEU B 1 254 ? 14.023 18.688 -17.484 1 97.62 254 LEU B N 1
ATOM 4933 C CA . LEU B 1 254 ? 13.266 19.75 -18.141 1 97.62 254 LEU B CA 1
ATOM 4934 C C . LEU B 1 254 ? 13.953 20.188 -19.422 1 97.62 254 LEU B C 1
ATOM 4936 O O . LEU B 1 254 ? 13.289 20.438 -20.438 1 97.62 254 LEU B O 1
ATOM 4940 N N . GLN B 1 255 ? 15.25 20.281 -19.391 1 97.31 255 GLN B N 1
ATOM 4941 C CA . GLN B 1 255 ? 16 20.656 -20.578 1 97.31 255 GLN B CA 1
ATOM 4942 C C . GLN B 1 255 ? 15.859 19.625 -21.672 1 97.31 255 GLN B C 1
ATOM 4944 O O . GLN B 1 255 ? 15.641 19.969 -22.844 1 97.31 255 GLN B O 1
ATOM 4949 N N . ALA B 1 256 ? 15.961 18.391 -21.297 1 97.38 256 ALA B N 1
ATOM 4950 C CA . ALA B 1 256 ? 15.773 17.312 -22.266 1 97.38 256 ALA B CA 1
ATOM 4951 C C . ALA B 1 256 ? 14.359 17.312 -22.828 1 97.38 256 ALA B C 1
ATOM 4953 O O . ALA B 1 256 ? 14.172 17.094 -24.031 1 97.38 256 ALA B O 1
ATOM 4954 N N . MET B 1 257 ? 13.422 17.562 -21.984 1 96.38 257 MET B N 1
ATOM 4955 C CA . MET B 1 257 ? 12.023 17.609 -22.391 1 96.38 257 MET B CA 1
ATOM 4956 C C . MET B 1 257 ? 11.781 18.766 -23.359 1 96.38 257 MET B C 1
ATOM 4958 O O . MET B 1 257 ? 11.086 18.594 -24.359 1 96.38 257 MET B O 1
ATOM 4962 N N . GLN B 1 258 ? 12.344 19.875 -23.062 1 94.69 258 GLN B N 1
ATOM 4963 C CA . GLN B 1 258 ? 12.211 21.047 -23.922 1 94.69 258 GLN B CA 1
ATOM 4964 C C . GLN B 1 258 ? 12.836 20.797 -25.281 1 94.69 258 GLN B C 1
ATOM 4966 O O . GLN B 1 258 ? 12.32 21.266 -26.297 1 94.69 258 GLN B O 1
ATOM 4971 N N . SER B 1 259 ? 13.93 20.125 -25.312 1 95.5 259 SER B N 1
ATOM 4972 C CA . SER B 1 259 ? 14.594 19.797 -26.562 1 95.5 259 SER B CA 1
ATOM 4973 C C . SER B 1 259 ? 13.758 18.828 -27.406 1 95.5 259 SER B C 1
ATOM 4975 O O . SER B 1 259 ? 13.664 18.984 -28.625 1 95.5 259 SER B O 1
ATOM 4977 N N . ALA B 1 260 ? 13.133 17.891 -26.781 1 95.06 260 ALA B N 1
ATOM 4978 C CA . ALA B 1 260 ? 12.367 16.859 -27.484 1 95.06 260 ALA B CA 1
ATOM 4979 C C . ALA B 1 260 ? 10.984 17.359 -27.875 1 95.06 260 ALA B C 1
ATOM 4981 O O . ALA B 1 260 ? 10.5 17.062 -28.969 1 95.06 260 ALA B O 1
ATOM 4982 N N . HIS B 1 261 ? 10.352 18.109 -26.938 1 93.56 261 HIS B N 1
ATOM 4983 C CA . HIS B 1 261 ? 8.977 18.562 -27.125 1 93.56 261 HIS B CA 1
ATOM 4984 C C . HIS B 1 261 ? 8.797 19.984 -26.609 1 93.56 261 HIS B C 1
ATOM 4986 O O . HIS B 1 261 ? 8.18 20.188 -25.562 1 93.56 261 HIS B O 1
ATOM 4992 N N . PRO B 1 262 ? 9.227 20.906 -27.438 1 91.25 262 PRO B N 1
ATOM 4993 C CA . PRO B 1 262 ? 9.086 22.297 -27 1 91.25 262 PRO B CA 1
ATOM 4994 C C . PRO B 1 262 ? 7.629 22.75 -26.938 1 91.25 262 PRO B C 1
ATOM 4996 O O . PRO B 1 262 ? 6.754 22.125 -27.531 1 91.25 262 PRO B O 1
ATOM 4999 N N . GLY B 1 263 ? 7.434 23.812 -26.141 1 88.25 263 GLY B N 1
ATOM 5000 C CA . GLY B 1 263 ? 6.109 24.422 -26.203 1 88.25 263 GLY B CA 1
ATOM 5001 C C . GLY B 1 263 ? 5.488 24.625 -24.844 1 88.25 263 GLY B C 1
ATOM 5002 O O . GLY B 1 263 ? 4.371 25.141 -24.734 1 88.25 263 GLY B O 1
ATOM 5003 N N . PHE B 1 264 ? 6.223 24.297 -23.766 1 91.25 264 PHE B N 1
ATOM 5004 C CA . PHE B 1 264 ? 5.688 24.531 -22.438 1 91.25 264 PHE B CA 1
ATOM 5005 C C . 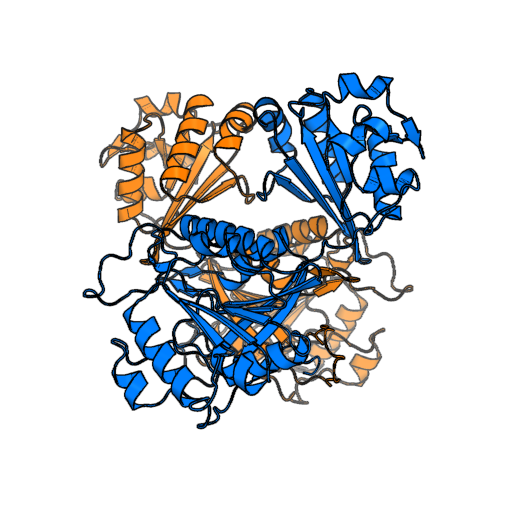PHE B 1 264 ? 6.461 25.625 -21.719 1 91.25 264 PHE B C 1
ATOM 5007 O O . PHE B 1 264 ? 7.559 26 -22.141 1 91.25 264 PHE B O 1
ATOM 5014 N N . VAL B 1 265 ? 5.891 26.141 -20.688 1 92.5 265 VAL B N 1
ATOM 5015 C CA . VAL B 1 265 ? 6.508 27.156 -19.844 1 92.5 265 VAL B CA 1
ATOM 5016 C C . VAL B 1 265 ? 6.613 26.672 -18.406 1 92.5 265 VAL B C 1
ATOM 5018 O O . VAL B 1 265 ? 5.676 26.062 -17.891 1 92.5 265 VAL B O 1
ATOM 5021 N N . VAL B 1 266 ? 7.809 26.906 -17.859 1 94.62 266 VAL B N 1
ATOM 5022 C CA . VAL B 1 266 ? 7.996 26.516 -16.453 1 94.62 266 VAL B CA 1
ATOM 5023 C C . VAL B 1 266 ? 7.582 27.688 -15.547 1 94.62 266 VAL B C 1
ATOM 5025 O O . VAL B 1 266 ? 7.898 28.844 -15.828 1 94.62 266 VAL B O 1
ATOM 5028 N N . TYR B 1 267 ? 6.855 27.359 -14.523 1 91.88 267 TYR B N 1
ATOM 5029 C CA . TYR B 1 267 ? 6.445 28.375 -13.562 1 91.88 267 TYR B CA 1
ATOM 5030 C C . TYR B 1 267 ? 6.473 27.828 -12.141 1 91.88 267 TYR B C 1
ATOM 5032 O O . TYR B 1 267 ? 6.977 26.734 -11.898 1 91.88 267 TYR B O 1
ATOM 5040 N N . GLY B 1 268 ? 6.094 28.672 -11.133 1 89.62 268 GLY B N 1
ATOM 5041 C CA . GLY B 1 268 ? 6.059 28.219 -9.75 1 89.62 268 GLY B CA 1
ATOM 5042 C C . GLY B 1 268 ? 7.406 28.312 -9.055 1 89.62 268 GLY B C 1
ATOM 5043 O O . GLY B 1 268 ? 8.258 29.125 -9.438 1 89.62 268 GLY B O 1
ATOM 5044 N N . SER B 1 269 ? 7.605 27.547 -8.047 1 89.62 269 SER B N 1
ATOM 5045 C CA . SER B 1 269 ? 8.766 27.641 -7.172 1 89.62 269 SER B CA 1
ATOM 5046 C C . SER B 1 269 ? 10.055 27.281 -7.914 1 89.62 269 SER B C 1
ATOM 5048 O O . SER B 1 269 ? 11.102 27.875 -7.668 1 89.62 269 SER B O 1
ATOM 5050 N N . PHE B 1 270 ? 9.93 26.344 -8.82 1 94.38 270 PHE B N 1
ATOM 5051 C CA . PHE B 1 270 ? 11.133 25.938 -9.531 1 94.38 270 PHE B CA 1
ATOM 5052 C C . PHE B 1 270 ? 11.625 27.047 -10.445 1 94.38 270 PHE B C 1
ATOM 5054 O O . PHE B 1 270 ? 12.828 27.312 -10.531 1 94.38 270 PHE B O 1
ATOM 5061 N N . ALA B 1 271 ? 10.703 27.688 -11.125 1 93.38 271 ALA B N 1
ATOM 5062 C CA . ALA B 1 271 ? 11.055 28.828 -11.969 1 93.38 271 ALA B CA 1
ATOM 5063 C C . ALA B 1 271 ? 11.688 29.938 -11.141 1 93.38 271 ALA B C 1
ATOM 5065 O O . ALA B 1 271 ? 12.672 30.547 -11.562 1 93.38 271 ALA B O 1
ATOM 5066 N N . ARG B 1 272 ? 11.133 30.203 -10.039 1 91.5 272 ARG B N 1
ATOM 5067 C CA . ARG B 1 272 ? 11.672 31.234 -9.148 1 91.5 272 ARG B CA 1
ATOM 5068 C C . ARG B 1 272 ? 13.086 30.875 -8.703 1 91.5 272 ARG B C 1
ATOM 5070 O O . ARG B 1 272 ? 13.961 31.734 -8.664 1 91.5 272 ARG B O 1
ATOM 5077 N N . TRP B 1 273 ? 13.195 29.641 -8.336 1 92.5 273 TRP B N 1
ATOM 5078 C CA . TRP B 1 273 ? 14.516 29.141 -7.934 1 92.5 273 TRP B CA 1
ATOM 5079 C C . TRP B 1 273 ? 15.531 29.344 -9.055 1 92.5 273 TRP B C 1
ATOM 5081 O O . TRP B 1 273 ? 16.641 29.812 -8.812 1 92.5 273 TRP B O 1
ATOM 5091 N N . LEU B 1 274 ? 15.18 29.062 -10.258 1 93.44 274 LEU B N 1
ATOM 5092 C CA . LEU B 1 274 ? 16.062 29.203 -11.414 1 93.44 274 LEU B CA 1
ATOM 5093 C C . LEU B 1 274 ? 16.438 30.672 -11.641 1 93.44 274 LEU B C 1
ATOM 5095 O O . LEU B 1 274 ? 17.531 30.969 -12.117 1 93.44 274 LEU B O 1
ATOM 5099 N N . GLN B 1 275 ? 15.547 31.484 -11.234 1 91.19 275 GLN B N 1
ATOM 5100 C CA . GLN B 1 275 ? 15.75 32.906 -11.453 1 91.19 275 GLN B CA 1
ATOM 5101 C C . GLN B 1 275 ? 16.469 33.531 -10.266 1 91.19 275 GLN B C 1
ATOM 5103 O O . GLN B 1 275 ? 16.75 34.75 -10.273 1 91.19 275 GLN B O 1
ATOM 5108 N N . GLY B 1 276 ? 16.719 32.781 -9.242 1 89.31 276 GLY B N 1
ATOM 5109 C CA . GLY B 1 276 ? 17.406 33.281 -8.07 1 89.31 276 GLY B CA 1
ATOM 5110 C C . GLY B 1 276 ? 16.516 34.188 -7.207 1 89.31 276 GLY B C 1
ATOM 5111 O O . GLY B 1 276 ? 17.016 35.062 -6.504 1 89.31 276 GLY B O 1
ATOM 5112 N N . LEU B 1 277 ? 15.266 34.031 -7.355 1 89.44 277 LEU B N 1
ATOM 5113 C CA . LEU B 1 277 ? 14.312 34.812 -6.566 1 89.44 277 LEU B CA 1
ATOM 5114 C C . LEU B 1 277 ? 14.117 34.188 -5.188 1 89.44 277 LEU B C 1
ATOM 5116 O O . LEU B 1 277 ? 14.328 32.969 -5.008 1 89.44 277 LEU B O 1
ATOM 5120 N N . PRO B 1 278 ? 13.805 34.969 -4.211 1 87.62 278 PRO B N 1
ATOM 5121 C CA . PRO B 1 278 ? 13.617 34.469 -2.855 1 87.62 278 PRO B CA 1
ATOM 5122 C C . PRO B 1 278 ? 12.523 33.375 -2.779 1 87.62 278 PRO B C 1
ATOM 5124 O O . PRO B 1 278 ? 11.484 33.5 -3.428 1 87.62 278 PRO B O 1
ATOM 5127 N N . LEU B 1 279 ? 12.867 32.344 -2.078 1 85.69 279 LEU B N 1
ATOM 5128 C CA . LEU B 1 279 ? 11.938 31.25 -1.816 1 85.69 279 LEU B CA 1
ATOM 5129 C C . LEU B 1 279 ? 11.906 30.906 -0.329 1 85.69 279 LEU B C 1
ATOM 5131 O O . LEU B 1 279 ? 12.938 30.953 0.346 1 85.69 279 LEU B O 1
ATOM 5135 N N . ALA B 1 280 ? 10.742 30.719 0.121 1 79.5 280 ALA B N 1
ATOM 5136 C CA . ALA B 1 280 ? 10.617 30.281 1.51 1 79.5 280 ALA B CA 1
ATOM 5137 C C . ALA B 1 280 ? 11.203 28.891 1.705 1 79.5 280 ALA B C 1
ATOM 5139 O O . ALA B 1 280 ? 11.75 28.594 2.766 1 79.5 280 ALA B O 1
ATOM 5140 N N . HIS B 1 281 ? 11.086 28.047 0.73 1 82.44 281 HIS B N 1
ATOM 5141 C CA . HIS B 1 281 ? 11.602 26.688 0.739 1 82.44 281 HIS B CA 1
ATOM 5142 C C . HIS B 1 281 ? 12.102 26.281 -0.642 1 82.44 281 HIS B C 1
ATOM 5144 O O . HIS B 1 281 ? 11.75 26.891 -1.646 1 82.44 281 HIS B O 1
ATOM 5150 N N . ALA B 1 282 ? 12.938 25.281 -0.557 1 86.88 282 ALA B N 1
ATOM 5151 C CA . ALA B 1 282 ? 13.391 24.734 -1.832 1 86.88 282 ALA B CA 1
ATOM 5152 C C . ALA B 1 282 ? 12.219 24.219 -2.654 1 86.88 282 ALA B C 1
ATOM 5154 O O . ALA B 1 282 ? 11.203 23.781 -2.098 1 86.88 282 ALA B O 1
ATOM 5155 N N . PRO B 1 283 ? 12.344 24.281 -3.988 1 91.69 283 PRO B N 1
ATOM 5156 C CA . PRO B 1 283 ? 11.242 23.766 -4.805 1 91.69 283 PRO B CA 1
ATOM 5157 C C . PRO B 1 283 ? 10.961 22.297 -4.543 1 91.69 283 PRO B C 1
ATOM 5159 O O . PRO B 1 283 ? 11.891 21.5 -4.336 1 91.69 283 PRO B O 1
ATOM 5162 N N . ALA B 1 284 ? 9.711 22 -4.473 1 90 284 ALA B N 1
ATOM 5163 C CA . ALA B 1 284 ? 9.281 20.625 -4.223 1 90 284 ALA B CA 1
ATOM 5164 C C . ALA B 1 284 ? 8.773 19.969 -5.504 1 90 284 ALA B C 1
ATOM 5166 O O . ALA B 1 284 ? 8.453 18.781 -5.512 1 90 284 ALA B O 1
ATOM 5167 N N . ASP B 1 285 ? 8.609 20.703 -6.551 1 92.94 285 ASP B N 1
ATOM 5168 C CA . ASP B 1 285 ? 8.195 20.266 -7.879 1 92.94 285 ASP B CA 1
ATOM 5169 C C . ASP B 1 285 ? 8.523 21.312 -8.938 1 92.94 285 ASP B C 1
ATOM 5171 O O . ASP B 1 285 ? 9.078 22.359 -8.625 1 92.94 285 ASP B O 1
ATOM 5175 N N . ALA B 1 286 ? 8.398 20.953 -10.156 1 95.31 286 ALA B N 1
ATOM 5176 C CA . ALA B 1 286 ? 8.398 21.891 -11.273 1 95.31 286 ALA B CA 1
ATOM 5177 C C . ALA B 1 286 ? 7.035 21.922 -11.961 1 95.31 286 ALA B C 1
ATOM 5179 O O . ALA B 1 286 ? 6.531 20.891 -12.406 1 95.31 286 ALA B O 1
ATOM 5180 N N . ASP B 1 287 ? 6.496 23.156 -12 1 92.12 287 ASP B N 1
ATOM 5181 C CA . ASP B 1 287 ? 5.191 23.328 -12.633 1 92.12 287 ASP B CA 1
ATOM 5182 C C . ASP B 1 287 ? 5.344 23.719 -14.102 1 92.12 287 ASP B C 1
ATOM 5184 O O . ASP B 1 287 ? 6.074 24.656 -14.43 1 92.12 287 ASP B O 1
ATOM 5188 N N . LEU B 1 288 ? 4.66 23 -14.93 1 92.62 288 LEU B N 1
ATOM 5189 C CA . LEU B 1 288 ? 4.684 23.25 -16.359 1 92.62 288 LEU B CA 1
ATOM 5190 C C . LEU B 1 288 ? 3.303 23.672 -16.859 1 92.62 288 LEU B C 1
ATOM 5192 O O . LEU B 1 288 ? 2.301 23.031 -16.547 1 92.62 288 LEU B O 1
ATOM 5196 N N . LEU B 1 289 ? 3.346 24.719 -17.562 1 89.19 289 LEU B N 1
ATOM 5197 C CA . LEU B 1 289 ? 2.139 25.156 -18.266 1 89.19 289 LEU B CA 1
ATOM 5198 C C . LEU B 1 289 ? 2.193 24.734 -19.734 1 89.19 289 LEU B C 1
ATOM 5200 O O . LEU B 1 289 ? 3.119 25.109 -20.453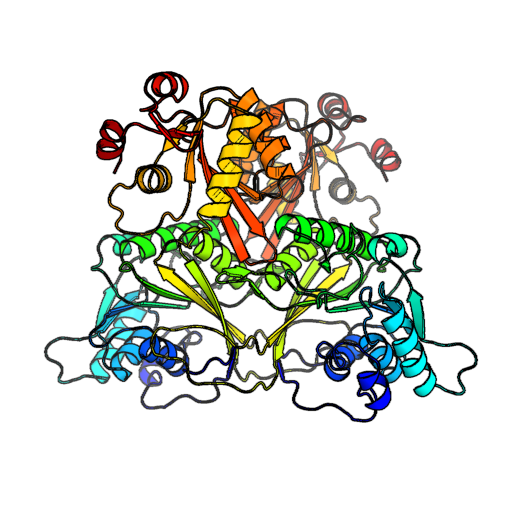 1 89.19 289 LEU B O 1
ATOM 5204 N N . LEU B 1 290 ? 1.215 23.938 -20.109 1 86.69 290 LEU B N 1
ATOM 5205 C CA . LEU B 1 290 ? 1.146 23.422 -21.469 1 86.69 290 LEU B CA 1
ATOM 5206 C C . LEU B 1 290 ? 0.09 24.172 -22.266 1 86.69 290 LEU B C 1
ATOM 5208 O O . LEU B 1 290 ? -0.895 24.656 -21.719 1 86.69 290 LEU B O 1
ATOM 5212 N N . PRO B 1 291 ? 0.346 24.234 -23.625 1 80.94 291 PRO B N 1
ATOM 5213 C CA . PRO B 1 291 ? -0.726 24.766 -24.469 1 80.94 291 PRO B CA 1
ATOM 5214 C C . PRO B 1 291 ? -1.879 23.766 -24.641 1 80.94 291 PRO B C 1
ATOM 5216 O O . PRO B 1 291 ? -1.752 22.594 -24.281 1 80.94 291 PRO B O 1
ATOM 5219 N N . ASP B 1 292 ? -2.957 24.328 -25.141 1 76.56 292 ASP B N 1
ATOM 5220 C CA . ASP B 1 292 ? -4.094 23.469 -25.453 1 76.56 292 ASP B CA 1
ATOM 5221 C C . ASP B 1 292 ? -3.838 22.656 -26.719 1 76.56 292 ASP B C 1
ATOM 5223 O O . ASP B 1 292 ? -4.469 22.906 -27.75 1 76.56 292 ASP B O 1
ATOM 5227 N N . ASP B 1 293 ? -2.969 21.719 -26.672 1 78.12 293 ASP B N 1
ATOM 5228 C CA . ASP B 1 293 ? -2.549 20.844 -27.766 1 78.12 293 ASP B CA 1
ATOM 5229 C C . ASP B 1 293 ? -2.498 19.391 -27.297 1 78.12 293 ASP B C 1
ATOM 5231 O O . ASP B 1 293 ? -1.49 18.938 -26.75 1 78.12 293 ASP B O 1
ATOM 5235 N N . PRO B 1 294 ? -3.529 18.688 -27.594 1 74.5 294 PRO B N 1
ATOM 5236 C CA . PRO B 1 294 ? -3.602 17.297 -27.156 1 74.5 294 PRO B CA 1
ATOM 5237 C C . PRO B 1 294 ? -2.449 16.438 -27.672 1 74.5 294 PRO B C 1
ATOM 5239 O O . PRO B 1 294 ? -2.018 15.5 -27.016 1 74.5 294 PRO B O 1
ATOM 5242 N N . GLN B 1 295 ? -2.01 16.75 -28.812 1 76.44 295 GLN B N 1
ATOM 5243 C CA . GLN B 1 295 ? -0.917 15.977 -29.391 1 76.44 295 GLN B CA 1
ATOM 5244 C C . GLN B 1 295 ? 0.367 16.156 -28.578 1 76.44 295 GLN B C 1
ATOM 5246 O O . GLN B 1 295 ? 1.114 15.188 -28.391 1 76.44 295 GLN B O 1
ATOM 5251 N N . LEU B 1 296 ? 0.57 17.344 -28.172 1 83.19 296 LEU B N 1
ATOM 5252 C CA . LEU B 1 296 ? 1.746 17.594 -27.344 1 83.19 296 LEU B CA 1
ATOM 5253 C C . LEU B 1 296 ? 1.646 16.859 -26.016 1 83.19 296 LEU B C 1
ATOM 5255 O O . LEU B 1 296 ? 2.631 16.297 -25.531 1 83.19 296 LEU B O 1
ATOM 5259 N N . LEU B 1 297 ? 0.522 16.922 -25.453 1 82 297 LEU B N 1
ATOM 5260 C CA . LEU B 1 297 ? 0.322 16.25 -24.172 1 82 297 LEU B CA 1
ATOM 5261 C C . LEU B 1 297 ? 0.618 14.766 -24.297 1 82 297 LEU B C 1
ATOM 5263 O O . LEU B 1 297 ? 1.298 14.188 -23.438 1 82 297 LEU B O 1
ATOM 5267 N N . VAL B 1 298 ? 0.127 14.164 -25.312 1 78.5 298 VAL B N 1
ATOM 5268 C CA . VAL B 1 298 ? 0.326 12.734 -25.531 1 78.5 298 VAL B CA 1
ATOM 5269 C C . VAL B 1 298 ? 1.814 12.445 -25.719 1 78.5 298 VAL B C 1
ATOM 5271 O O . VAL B 1 298 ? 2.344 11.492 -25.125 1 78.5 298 VAL B O 1
ATOM 5274 N N . ALA B 1 299 ? 2.354 13.242 -26.531 1 85.81 299 ALA B N 1
ATOM 5275 C CA . ALA B 1 299 ? 3.777 13.062 -26.797 1 85.81 299 ALA B CA 1
ATOM 5276 C C . ALA B 1 299 ? 4.598 13.188 -25.516 1 85.81 299 ALA B C 1
ATOM 5278 O O . ALA B 1 299 ? 5.52 12.406 -25.281 1 85.81 299 ALA B O 1
ATOM 5279 N N . LEU B 1 300 ? 4.223 14.148 -24.734 1 90.12 300 LEU B N 1
ATOM 5280 C CA . LEU B 1 300 ? 4.938 14.375 -23.484 1 90.12 300 LEU B CA 1
ATOM 5281 C C . LEU B 1 300 ? 4.734 13.203 -22.531 1 90.12 300 LEU B C 1
ATOM 5283 O O . LEU B 1 300 ? 5.68 12.758 -21.875 1 90.12 300 LEU B O 1
ATOM 5287 N N . CYS B 1 301 ? 3.566 12.742 -22.406 1 86.81 301 CYS B N 1
ATOM 5288 C CA . CYS B 1 301 ? 3.277 11.617 -21.531 1 86.81 301 CYS B CA 1
ATOM 5289 C C . CYS B 1 301 ? 4.062 10.375 -21.953 1 86.81 301 CYS B C 1
ATOM 5291 O O . CYS B 1 301 ? 4.625 9.68 -21.109 1 86.81 301 CYS B O 1
ATOM 5293 N N . HIS B 1 302 ? 4.074 10.148 -23.266 1 86.31 302 HIS B N 1
ATOM 5294 C CA . HIS B 1 302 ? 4.852 9.031 -23.781 1 86.31 302 HIS B CA 1
ATOM 5295 C C . HIS B 1 302 ? 6.332 9.188 -23.453 1 86.31 302 HIS B C 1
ATOM 5297 O O . HIS B 1 302 ? 6.988 8.234 -23.031 1 86.31 302 HIS B O 1
ATOM 5303 N N . TRP B 1 303 ? 6.773 10.359 -23.703 1 93.5 303 TRP B N 1
ATOM 5304 C CA . TRP B 1 303 ? 8.18 10.648 -23.438 1 93.5 303 TRP B CA 1
ATOM 5305 C C . TRP B 1 303 ? 8.508 10.438 -21.953 1 93.5 303 TRP B C 1
ATOM 5307 O O . TRP B 1 303 ? 9.508 9.812 -21.625 1 93.5 303 TRP B O 1
ATOM 5317 N N . LEU B 1 304 ? 7.715 10.945 -21.109 1 94.44 304 LEU B N 1
ATOM 5318 C CA . LEU B 1 304 ? 7.922 10.836 -19.656 1 94.44 304 LEU B CA 1
ATOM 5319 C C . LEU B 1 304 ? 7.918 9.375 -19.219 1 94.44 304 LEU B C 1
ATOM 5321 O O . LEU B 1 304 ? 8.781 8.953 -18.453 1 94.44 304 LEU B O 1
ATOM 5325 N N . GLU B 1 305 ? 7.031 8.625 -19.719 1 88.94 305 GLU B N 1
ATOM 5326 C CA . GLU B 1 305 ? 6.984 7.203 -19.375 1 88.94 305 GLU B CA 1
ATOM 5327 C C . GLU B 1 305 ? 8.242 6.484 -19.844 1 88.94 305 GLU B C 1
ATOM 5329 O O . GLU B 1 305 ? 8.789 5.645 -19.125 1 88.94 305 GLU B O 1
ATOM 5334 N N . GLN B 1 306 ? 8.68 6.848 -21.031 1 90.25 306 GLN B N 1
ATOM 5335 C CA . GLN B 1 306 ? 9.906 6.262 -21.547 1 90.25 306 GLN B CA 1
ATOM 5336 C C . GLN B 1 306 ? 11.102 6.617 -20.672 1 90.25 306 GLN B C 1
ATOM 5338 O O . GLN B 1 306 ? 12.062 5.848 -20.578 1 90.25 306 GLN B O 1
ATOM 5343 N N . GLN B 1 307 ? 10.953 7.797 -20.078 1 93.62 307 GLN B N 1
ATOM 5344 C CA . GLN B 1 307 ? 12.031 8.258 -19.203 1 93.62 307 GLN B CA 1
ATOM 5345 C C . GLN B 1 307 ? 11.891 7.684 -17.797 1 93.62 307 GLN B C 1
ATOM 5347 O O . GLN B 1 307 ? 12.633 8.055 -16.891 1 93.62 307 GLN B O 1
ATOM 5352 N N . GLY B 1 308 ? 10.938 6.848 -17.562 1 91.94 308 GLY B N 1
ATOM 5353 C CA . GLY B 1 308 ? 10.82 6.152 -16.297 1 91.94 308 GLY B CA 1
ATOM 5354 C C . GLY B 1 308 ? 9.922 6.871 -15.297 1 91.94 308 GLY B C 1
ATOM 5355 O O . GLY B 1 308 ? 9.969 6.59 -14.102 1 91.94 308 GLY B O 1
ATOM 5356 N N . PHE B 1 309 ? 9.086 7.844 -15.773 1 94.25 309 PHE B N 1
ATOM 5357 C CA . PHE B 1 309 ? 8.172 8.555 -14.883 1 94.25 309 PHE B CA 1
ATOM 5358 C C . PHE B 1 309 ? 6.871 7.773 -14.703 1 94.25 309 PHE B C 1
ATOM 5360 O O . PHE B 1 309 ? 6.375 7.164 -15.656 1 94.25 309 PHE B O 1
ATOM 5367 N N . ALA B 1 310 ? 6.449 7.793 -13.477 1 88.94 310 ALA B N 1
ATOM 5368 C CA . ALA B 1 310 ? 5.062 7.414 -13.211 1 88.94 310 ALA B CA 1
ATOM 5369 C C . ALA B 1 310 ? 4.133 8.617 -13.328 1 88.94 310 ALA B C 1
ATOM 5371 O O . ALA B 1 310 ? 4.441 9.703 -12.82 1 88.94 310 ALA B O 1
ATOM 5372 N N . LEU B 1 311 ? 3.023 8.453 -14.031 1 85.81 311 LEU B N 1
ATOM 5373 C CA . LEU B 1 311 ? 2.088 9.555 -14.242 1 85.81 311 LEU B CA 1
ATOM 5374 C C . LEU B 1 311 ? 0.809 9.344 -13.438 1 85.81 311 LEU B C 1
ATOM 5376 O O . LEU B 1 311 ? 0.31 8.219 -13.344 1 85.81 311 LEU B O 1
ATOM 5380 N N . THR B 1 312 ? 0.402 10.422 -12.781 1 78.38 312 THR B N 1
ATOM 5381 C CA . THR B 1 312 ? -0.892 10.398 -12.109 1 78.38 312 THR B CA 1
ATOM 5382 C C . THR B 1 312 ? -1.728 11.617 -12.492 1 78.38 312 THR B C 1
ATOM 5384 O O . THR B 1 312 ? -1.183 12.656 -12.867 1 78.38 312 THR B O 1
ATOM 5387 N N . CYS B 1 313 ? -2.967 11.492 -12.516 1 72.94 313 CYS B N 1
ATOM 5388 C CA . CYS B 1 313 ? -3.936 12.562 -12.695 1 72.94 313 CYS B CA 1
ATOM 5389 C C . CYS B 1 313 ? -4.883 12.648 -11.5 1 72.94 313 CYS B C 1
ATOM 5391 O O . CYS B 1 313 ? -5.691 11.75 -11.281 1 72.94 313 CYS B O 1
ATOM 5393 N N . TRP B 1 314 ? -4.711 13.773 -10.82 1 63.75 314 TRP B N 1
ATOM 5394 C CA . TRP B 1 314 ? -5.457 13.977 -9.586 1 63.75 314 TRP B CA 1
ATOM 5395 C C . TRP B 1 314 ? -5.324 12.766 -8.664 1 63.75 314 TRP B C 1
ATOM 5397 O O . TRP B 1 314 ? -6.32 12.258 -8.148 1 63.75 314 TRP B O 1
ATOM 5407 N N . GLY B 1 315 ? -4.121 12.305 -8.641 1 63.38 315 GLY B N 1
ATOM 5408 C CA . GLY B 1 315 ? -3.809 11.242 -7.699 1 63.38 315 GLY B CA 1
ATOM 5409 C C . GLY B 1 315 ? -4.023 9.852 -8.273 1 63.38 315 GLY B C 1
ATOM 5410 O O . GLY B 1 315 ? -3.516 8.867 -7.738 1 63.38 315 GLY B O 1
ATOM 5411 N N . ALA B 1 316 ? -4.75 9.773 -9.328 1 62.91 316 ALA B N 1
ATOM 5412 C CA . ALA B 1 316 ? -4.996 8.477 -9.961 1 62.91 316 ALA B CA 1
ATOM 5413 C C . ALA B 1 316 ? -3.932 8.18 -11.016 1 62.91 316 ALA B C 1
ATOM 5415 O O . ALA B 1 316 ? -3.494 9.07 -11.742 1 62.91 316 ALA B O 1
ATOM 5416 N N . PRO B 1 317 ? -3.443 6.891 -11.016 1 66.56 317 PRO B N 1
ATOM 5417 C CA . PRO B 1 317 ? -2.451 6.551 -12.039 1 66.56 317 PRO B CA 1
ATOM 5418 C C . PRO B 1 317 ? -2.91 6.91 -13.445 1 66.56 317 PRO B C 1
ATOM 5420 O O . PRO B 1 317 ? -4.094 6.77 -13.773 1 66.56 317 PRO B O 1
ATOM 5423 N N . PHE B 1 318 ? -2.004 7.359 -14.281 1 72 318 PHE B N 1
ATOM 5424 C CA . PHE B 1 318 ? -2.23 7.84 -15.641 1 72 318 PHE B CA 1
ATOM 5425 C C . PHE B 1 318 ? -1.178 7.289 -16.594 1 72 318 PHE B C 1
ATOM 5427 O O . PHE B 1 318 ? -0.06 6.977 -16.172 1 72 318 PHE B O 1
ATOM 5434 N N . SER B 1 319 ? -1.591 6.926 -17.75 1 71.38 319 SER B N 1
ATOM 5435 C CA . SER B 1 319 ? -0.632 6.469 -18.75 1 71.38 319 SER B CA 1
ATOM 5436 C C . SER B 1 319 ? -0.765 7.258 -20.047 1 71.38 319 SER B C 1
ATOM 5438 O O . SER B 1 319 ? -1.816 7.844 -20.328 1 71.38 319 SER B O 1
ATOM 5440 N N . ALA B 1 320 ? 0.357 7.258 -20.797 1 70.5 320 ALA B N 1
ATOM 5441 C CA . ALA B 1 320 ? 0.391 7.934 -22.094 1 70.5 320 ALA B CA 1
ATOM 5442 C C . ALA B 1 320 ? -0.684 7.379 -23.031 1 70.5 320 ALA B C 1
ATOM 5444 O O . ALA B 1 320 ? -1.23 8.109 -23.859 1 70.5 320 ALA B O 1
ATOM 5445 N N . ALA B 1 321 ? -0.901 6.172 -22.875 1 64.56 321 ALA B N 1
ATOM 5446 C CA . ALA B 1 321 ? -1.931 5.559 -23.703 1 64.56 321 ALA B CA 1
ATOM 5447 C C . ALA B 1 321 ? -3.291 6.203 -23.453 1 64.56 321 ALA B C 1
ATOM 5449 O O . ALA B 1 321 ? -4.125 6.273 -24.375 1 64.56 321 ALA B O 1
ATOM 5450 N N . MET B 1 322 ? -3.35 6.809 -22.281 1 62.06 322 MET B N 1
ATOM 5451 C CA . MET B 1 322 ? -4.594 7.465 -21.891 1 62.06 322 MET B CA 1
ATOM 5452 C C . MET B 1 322 ? -4.602 8.922 -22.344 1 62.06 322 MET B C 1
ATOM 5454 O O . MET B 1 322 ? -5.668 9.531 -22.469 1 62.06 322 MET B O 1
ATOM 5458 N N . ALA B 1 323 ? -3.379 9.445 -22.547 1 60.28 323 ALA B N 1
ATOM 5459 C CA . ALA B 1 323 ? -3.244 10.883 -22.812 1 60.28 323 ALA B CA 1
ATOM 5460 C C . ALA B 1 323 ? -3.918 11.266 -24.125 1 60.28 323 ALA B C 1
ATOM 5462 O O . ALA B 1 323 ? -4.496 12.352 -24.234 1 60.28 323 ALA B O 1
ATOM 5463 N N . ALA B 1 324 ? -3.631 10.516 -25.062 1 59.03 324 ALA B N 1
ATOM 5464 C CA . ALA B 1 324 ? -4.25 10.828 -26.344 1 59.03 324 ALA B CA 1
ATOM 5465 C C . ALA B 1 324 ? -5.762 10.977 -26.203 1 59.03 324 ALA B C 1
ATOM 5467 O O . ALA B 1 324 ? -6.352 11.906 -26.766 1 59.03 324 ALA B O 1
ATOM 5468 N N . ALA B 1 325 ? -6.137 10.125 -25.375 1 52.19 325 ALA B N 1
ATOM 5469 C CA . ALA B 1 325 ? -7.582 10.109 -25.172 1 52.19 325 ALA B CA 1
ATOM 5470 C C . ALA B 1 325 ? -8.008 11.227 -24.219 1 52.19 325 ALA B C 1
ATOM 5472 O O . ALA B 1 325 ? -9.055 11.852 -24.406 1 52.19 325 ALA B O 1
ATOM 5473 N N . GLY B 1 326 ? -7.191 11.477 -23.188 1 53.69 326 GLY B N 1
ATOM 5474 C CA . GLY B 1 326 ? -7.449 12.43 -22.109 1 53.69 326 GLY B CA 1
ATOM 5475 C C . GLY B 1 326 ? -7.324 13.875 -22.562 1 53.69 326 GLY B C 1
ATOM 5476 O O . GLY B 1 326 ? -7.969 14.758 -22 1 53.69 326 GLY B O 1
ATOM 5477 N N . ALA B 1 327 ? -6.387 14 -23.547 1 54.25 327 ALA B N 1
ATOM 5478 C CA . ALA B 1 327 ? -6.09 15.375 -23.938 1 54.25 327 ALA B CA 1
ATOM 5479 C C . ALA B 1 327 ? -7.363 16.125 -24.328 1 54.25 327 ALA B C 1
ATOM 5481 O O . ALA B 1 327 ? -7.473 17.328 -24.109 1 54.25 327 ALA B O 1
ATOM 5482 N N . ALA B 1 328 ? -8.125 15.352 -24.922 1 48.22 328 ALA B N 1
ATOM 5483 C CA . ALA B 1 328 ? -9.336 16.047 -25.328 1 48.22 328 ALA B CA 1
ATOM 5484 C C . ALA B 1 328 ? -10.234 16.344 -24.125 1 48.22 328 ALA B C 1
ATOM 5486 O O . ALA B 1 328 ? -11.062 17.25 -24.172 1 48.22 328 ALA B O 1
ATOM 5487 N N . LEU B 1 329 ? -10.164 15.5 -23.219 1 45.81 329 LEU B N 1
ATOM 5488 C CA . LEU B 1 329 ? -11.078 15.578 -22.078 1 45.81 329 LEU B CA 1
ATOM 5489 C C . LEU B 1 329 ? -10.422 16.297 -20.906 1 45.81 329 LEU B C 1
ATOM 5491 O O . LEU B 1 329 ? -11.086 16.578 -19.906 1 45.81 329 LEU B O 1
ATOM 5495 N N . LEU B 1 330 ? -9.117 16.109 -20.906 1 50.84 330 LEU B N 1
ATOM 5496 C CA . LEU B 1 330 ? -8.539 16.797 -19.75 1 50.84 330 LEU B CA 1
ATOM 5497 C C . LEU B 1 330 ? -9.102 18.203 -19.609 1 50.84 330 LEU B C 1
ATOM 5499 O O . LEU B 1 330 ? -8.938 19.031 -20.5 1 50.84 330 LEU B O 1
ATOM 5503 N N . PRO B 1 331 ? -10.219 18.141 -18.969 1 47.03 331 PRO B N 1
ATOM 5504 C CA . PRO B 1 331 ? -10.742 19.5 -18.781 1 47.03 331 PRO B CA 1
ATOM 5505 C C . PRO B 1 331 ? -9.648 20.531 -18.516 1 47.03 331 PRO B C 1
ATOM 5507 O O . PRO B 1 331 ? -8.5 20.156 -18.25 1 47.03 331 PRO B O 1
ATOM 5510 N N . GLN B 1 332 ? -10.156 21.75 -18.641 1 47.03 332 GLN B N 1
ATOM 5511 C CA . GLN B 1 332 ? -9.453 23.016 -18.453 1 47.03 332 GLN B CA 1
ATOM 5512 C C . GLN B 1 332 ? -8.477 22.906 -17.281 1 47.03 332 GLN B C 1
ATOM 5514 O O . GLN B 1 332 ? -7.414 23.547 -17.297 1 47.03 332 GLN B O 1
ATOM 5519 N N . ARG B 1 333 ? -8.867 22.344 -16.188 1 47.69 333 ARG B N 1
ATOM 5520 C CA . ARG B 1 333 ? -8.008 22.469 -15.016 1 47.69 333 ARG B CA 1
ATOM 5521 C C . ARG B 1 333 ? -7.309 21.156 -14.703 1 47.69 333 ARG B C 1
ATOM 5523 O O . ARG B 1 333 ? -6.898 20.922 -13.57 1 47.69 333 ARG B O 1
ATOM 5530 N N . HIS B 1 334 ? -7.062 20.266 -15.711 1 55.94 334 HIS B N 1
ATOM 5531 C CA . HIS B 1 334 ? -6.516 18.984 -15.281 1 55.94 334 HIS B CA 1
ATOM 5532 C C . HIS B 1 334 ? -5.008 19.062 -15.07 1 55.94 334 HIS B C 1
ATOM 5534 O O . HIS B 1 334 ? -4.312 19.781 -15.805 1 55.94 334 HIS B O 1
ATOM 5540 N N . TYR B 1 335 ? -4.559 18.531 -13.945 1 71.56 335 TYR B N 1
ATOM 5541 C CA . TYR B 1 335 ? -3.262 18.469 -13.281 1 71.56 335 TYR B CA 1
ATOM 5542 C C . TYR B 1 335 ? -2.691 17.062 -13.336 1 71.56 335 TYR B C 1
ATOM 5544 O O . TYR B 1 335 ? -3.346 16.109 -12.914 1 71.56 335 TYR B O 1
ATOM 5552 N N . LEU B 1 336 ? -1.672 16.875 -14.422 1 82.31 336 LEU B N 1
ATOM 5553 C CA . LEU B 1 336 ? -0.923 15.617 -14.398 1 82.31 336 LEU B CA 1
ATOM 5554 C C . LEU B 1 336 ? 0.343 15.758 -13.555 1 82.31 336 LEU B C 1
ATOM 5556 O O . LEU B 1 336 ? 1.028 16.781 -13.625 1 82.31 336 LEU B O 1
ATOM 5560 N N . ARG B 1 337 ? 0.534 14.75 -12.82 1 88.25 337 ARG B N 1
ATOM 5561 C CA . ARG B 1 337 ? 1.783 14.703 -12.062 1 88.25 337 ARG B CA 1
ATOM 5562 C C . ARG B 1 337 ? 2.682 13.578 -12.562 1 88.25 337 ARG B C 1
ATOM 5564 O O . ARG B 1 337 ? 2.215 12.461 -12.797 1 88.25 337 ARG B O 1
ATOM 5571 N N . ALA B 1 338 ? 3.877 13.891 -12.891 1 93.31 338 ALA B N 1
ATOM 5572 C CA . ALA B 1 338 ? 4.906 12.914 -13.258 1 93.31 338 ALA B CA 1
ATOM 5573 C C . ALA B 1 338 ? 5.98 12.828 -12.18 1 93.31 338 ALA B C 1
ATOM 5575 O O . ALA B 1 338 ? 6.582 13.836 -11.805 1 93.31 338 ALA B O 1
ATOM 5576 N N . VAL B 1 339 ? 6.215 11.633 -11.703 1 93.81 339 VAL B N 1
ATOM 5577 C CA . VAL B 1 339 ? 7.199 11.445 -10.641 1 93.81 339 VAL B CA 1
ATOM 5578 C C . VAL B 1 339 ? 8.188 10.359 -11.039 1 93.81 339 VAL B C 1
ATOM 5580 O O . VAL B 1 339 ? 7.797 9.32 -11.57 1 93.81 339 VAL B O 1
ATOM 5583 N N . ARG B 1 340 ? 9.461 10.586 -10.859 1 96 340 ARG B N 1
ATOM 5584 C CA . ARG B 1 340 ? 10.508 9.594 -11.078 1 96 340 ARG B CA 1
ATOM 5585 C C . ARG B 1 340 ? 11.492 9.578 -9.906 1 96 340 ARG B C 1
ATOM 5587 O O . ARG B 1 340 ? 12.055 10.609 -9.539 1 96 340 ARG B O 1
ATOM 5594 N N . LEU B 1 341 ? 11.594 8.469 -9.297 1 94.69 341 LEU B N 1
ATOM 5595 C CA . LEU B 1 341 ? 12.625 8.203 -8.305 1 94.69 341 LEU B CA 1
ATOM 5596 C C . LEU B 1 341 ? 13.672 7.227 -8.844 1 94.69 341 LEU B C 1
ATOM 5598 O O . LEU B 1 341 ? 13.328 6.129 -9.297 1 94.69 341 LEU B O 1
ATOM 5602 N N . ASP B 1 342 ? 14.891 7.617 -8.844 1 93.19 342 ASP B N 1
ATOM 5603 C CA . ASP B 1 342 ? 15.914 6.719 -9.367 1 93.19 342 ASP B CA 1
ATOM 5604 C C . ASP B 1 342 ? 16.625 5.973 -8.242 1 93.19 342 ASP B C 1
ATOM 5606 O O . ASP B 1 342 ? 16.297 6.16 -7.066 1 93.19 342 ASP B O 1
ATOM 5610 N N . ARG B 1 343 ? 17.5 5.074 -8.562 1 90.5 343 ARG B N 1
ATOM 5611 C CA . ARG B 1 343 ? 18.094 4.129 -7.629 1 90.5 343 ARG B CA 1
ATOM 5612 C C . ARG B 1 343 ? 19.016 4.844 -6.641 1 90.5 343 ARG B C 1
ATOM 5614 O O . ARG B 1 343 ? 19.391 4.273 -5.613 1 90.5 343 ARG B O 1
ATOM 5621 N N . ASP B 1 344 ? 19.422 6.117 -6.93 1 90 344 ASP B N 1
ATOM 5622 C CA . ASP B 1 344 ? 20.281 6.883 -6.043 1 90 344 ASP B CA 1
ATOM 5623 C C . ASP B 1 344 ? 19.469 7.789 -5.121 1 90 344 ASP B C 1
ATOM 5625 O O . ASP B 1 344 ? 20.031 8.531 -4.312 1 90 344 ASP B O 1
ATOM 5629 N N . GLY B 1 345 ? 18.219 7.75 -5.297 1 91.5 345 GLY B N 1
ATOM 5630 C CA . GLY B 1 345 ? 17.344 8.523 -4.434 1 91.5 345 GLY B CA 1
ATOM 5631 C C . GLY B 1 345 ? 17.031 9.906 -4.98 1 91.5 345 GLY B C 1
ATOM 5632 O O . GLY B 1 345 ? 16.531 10.766 -4.258 1 91.5 345 GLY B O 1
ATOM 5633 N N . ARG B 1 346 ? 17.484 10.148 -6.211 1 94.06 346 ARG B N 1
ATOM 5634 C CA . ARG B 1 346 ? 17.141 11.43 -6.82 1 94.06 346 ARG B CA 1
ATOM 5635 C C . ARG B 1 346 ? 15.68 11.438 -7.285 1 94.06 346 ARG B C 1
ATOM 5637 O O . ARG B 1 346 ? 15.281 10.625 -8.117 1 94.06 346 ARG B O 1
ATOM 5644 N N . LEU B 1 347 ? 14.906 12.375 -6.73 1 95.75 347 LEU B N 1
ATOM 5645 C CA . LEU B 1 347 ? 13.484 12.492 -7.016 1 95.75 347 LEU B CA 1
ATOM 5646 C C . LEU B 1 347 ? 13.203 13.68 -7.922 1 95.75 347 LEU B C 1
ATOM 5648 O O . LEU B 1 347 ? 13.703 14.781 -7.684 1 95.75 347 LEU B O 1
ATOM 5652 N N . VAL B 1 348 ? 12.508 13.43 -9.039 1 96.94 348 VAL B N 1
ATOM 5653 C CA . VAL B 1 348 ? 12 14.469 -9.938 1 96.94 348 VAL B CA 1
ATOM 5654 C C . VAL B 1 348 ? 10.477 14.453 -9.938 1 96.94 348 VAL B C 1
ATOM 5656 O O . VAL B 1 348 ? 9.859 13.398 -10.078 1 96.94 348 VAL B O 1
ATOM 5659 N N . ARG B 1 349 ? 9.898 15.609 -9.664 1 94.88 349 ARG B N 1
ATOM 5660 C CA . ARG B 1 349 ? 8.445 15.758 -9.672 1 94.88 349 ARG B CA 1
ATOM 5661 C C . ARG B 1 349 ? 8.023 16.906 -10.586 1 94.88 349 ARG B C 1
ATOM 5663 O O . ARG B 1 349 ? 8.398 18.062 -10.367 1 94.88 349 ARG B O 1
ATOM 5670 N N . LEU B 1 350 ? 7.207 16.578 -11.633 1 95.38 350 LEU B N 1
ATOM 5671 C CA . LEU B 1 350 ? 6.684 17.547 -12.586 1 95.38 350 LEU B CA 1
ATOM 5672 C C . LEU B 1 350 ? 5.164 17.609 -12.516 1 95.38 350 LEU B C 1
ATOM 5674 O O . LEU B 1 350 ? 4.496 16.578 -12.477 1 95.38 350 LEU B O 1
ATOM 5678 N N . ASP B 1 351 ? 4.688 18.781 -12.422 1 90.25 351 ASP B N 1
ATOM 5679 C CA . ASP B 1 351 ? 3.248 18.984 -12.516 1 90.25 351 ASP B CA 1
ATOM 5680 C C . ASP B 1 351 ? 2.875 19.672 -13.836 1 90.25 351 ASP B C 1
ATOM 5682 O O . ASP B 1 351 ? 3.283 20.797 -14.094 1 90.25 351 ASP B O 1
ATOM 5686 N N . LEU B 1 352 ? 2.141 18.953 -14.633 1 88.94 352 LEU B N 1
ATOM 5687 C CA . LEU B 1 352 ? 1.711 19.453 -15.938 1 88.94 352 LEU B CA 1
ATOM 5688 C C . LEU B 1 352 ? 0.292 20 -15.859 1 88.94 352 LEU B C 1
ATOM 5690 O O . LEU B 1 352 ? -0.645 19.281 -15.523 1 88.94 352 LEU B O 1
ATOM 5694 N N . CYS B 1 353 ? 0.199 21.266 -16.109 1 83 353 CYS B N 1
ATOM 5695 C CA . CYS B 1 353 ? -1.102 21.922 -16.094 1 83 353 CYS B CA 1
ATOM 5696 C C . CYS B 1 353 ? -1.54 22.297 -17.5 1 83 353 CYS B C 1
ATOM 5698 O O . CYS B 1 353 ? -0.778 22.906 -18.25 1 83 353 CYS B O 1
ATOM 5700 N N . LEU B 1 354 ? -2.748 21.719 -17.797 1 74.94 354 LEU B N 1
ATOM 5701 C CA . LEU B 1 354 ? -3.318 22.078 -19.094 1 74.94 354 LEU B CA 1
ATOM 5702 C C . LEU B 1 354 ? -4.109 23.375 -19 1 74.94 354 LEU B C 1
ATOM 5704 O O . LEU B 1 354 ? -4.988 23.516 -18.141 1 74.94 354 LEU B O 1
ATOM 5708 N N . ARG B 1 355 ? -4 24.25 -19.875 1 60.66 355 ARG B N 1
ATOM 5709 C CA . ARG B 1 355 ? -4.59 25.578 -20.047 1 60.66 355 ARG B CA 1
ATOM 5710 C C . ARG B 1 355 ? -5.211 26.078 -18.75 1 60.66 355 ARG B C 1
ATOM 5712 O O . ARG B 1 355 ? -5.965 25.344 -18.094 1 60.66 355 ARG B O 1
ATOM 5719 N N . ASP B 1 356 ? -4.562 26.766 -17.891 1 53.56 356 ASP B N 1
ATOM 5720 C CA . ASP B 1 356 ? -5.289 27.438 -16.812 1 53.56 356 ASP B CA 1
ATOM 5721 C C . ASP B 1 356 ? -6.215 28.516 -17.375 1 53.56 356 ASP B C 1
ATOM 5723 O O . ASP B 1 356 ? -6.07 28.922 -18.516 1 53.56 356 ASP B O 1
ATOM 5727 N N . GLN B 1 357 ? -7.5 28.562 -16.828 1 49.75 357 GLN B N 1
ATOM 5728 C CA . GLN B 1 357 ? -8.375 29.656 -17.203 1 49.75 357 GLN B CA 1
ATOM 5729 C C . GLN B 1 357 ? -7.586 30.953 -17.375 1 49.75 357 GLN B C 1
ATOM 5731 O O . GLN B 1 357 ? -7.988 31.844 -18.125 1 49.75 357 GLN B O 1
ATOM 5736 N N . ARG B 1 358 ? -6.543 31.141 -16.703 1 52.69 358 ARG B N 1
ATOM 5737 C CA . ARG B 1 358 ? -5.922 32.469 -16.641 1 52.69 358 ARG B CA 1
ATOM 5738 C C . ARG B 1 358 ? -4.773 32.562 -17.625 1 52.69 358 ARG B C 1
ATOM 5740 O O . ARG B 1 358 ? -4.559 33.625 -18.219 1 52.69 358 ARG B O 1
ATOM 5747 N N . HIS B 1 359 ? -4.027 31.438 -17.781 1 59.44 359 HIS B N 1
ATOM 5748 C CA . HIS B 1 359 ? -2.863 31.594 -18.641 1 59.44 359 HIS B CA 1
ATOM 5749 C C . HIS B 1 359 ? -2.746 30.438 -19.641 1 59.44 359 HIS B C 1
ATOM 5751 O O . HIS B 1 359 ? -3.049 29.297 -19.297 1 59.44 359 HIS B O 1
ATOM 5757 N N . ASP B 1 360 ? -2.834 30.75 -20.938 1 64.5 360 ASP B N 1
ATOM 5758 C CA . ASP B 1 360 ? -2.506 29.859 -22.047 1 64.5 360 ASP B CA 1
ATOM 5759 C C . ASP B 1 360 ? -1.019 29.922 -22.375 1 64.5 360 ASP B C 1
ATOM 5761 O O . ASP B 1 360 ? -0.472 31 -22.594 1 64.5 360 ASP B O 1
ATOM 5765 N N . ALA B 1 361 ? -0.316 28.75 -22.234 1 68.5 361 ALA B N 1
ATOM 5766 C CA . ALA B 1 361 ? 1.117 28.719 -22.5 1 68.5 361 ALA B CA 1
ATOM 5767 C C . ALA B 1 361 ? 1.429 29.344 -23.859 1 68.5 361 ALA B C 1
ATOM 5769 O O . ALA B 1 361 ? 2.459 30 -24.031 1 68.5 361 ALA B O 1
ATOM 5770 N N . ALA B 1 362 ? 0.559 29.141 -24.766 1 70.31 362 ALA B N 1
ATOM 5771 C CA . ALA B 1 362 ? 0.8 29.688 -26.094 1 70.31 362 ALA B CA 1
ATOM 5772 C C . ALA B 1 362 ? 0.884 31.219 -26.062 1 70.31 362 ALA B C 1
ATOM 5774 O O . ALA B 1 362 ? 1.633 31.828 -26.828 1 70.31 362 ALA B O 1
ATOM 5775 N N . GLN B 1 363 ? 0.208 31.781 -25.062 1 76.06 363 GLN B N 1
ATOM 5776 C CA . GLN B 1 363 ? 0.206 33.25 -24.938 1 76.06 363 GLN B CA 1
ATOM 5777 C C . GLN B 1 363 ? 1.385 33.719 -24.094 1 76.06 363 GLN B C 1
ATOM 5779 O O . GLN B 1 363 ? 1.849 34.844 -24.234 1 76.06 363 GLN B O 1
ATOM 5784 N N . LEU B 1 364 ? 1.858 32.906 -23.281 1 81.62 364 LEU B N 1
ATOM 5785 C CA . LEU B 1 364 ? 2.914 33.25 -22.344 1 81.62 364 LEU B CA 1
ATOM 5786 C C . LEU B 1 364 ? 4.293 33.031 -22.953 1 81.62 364 LEU B C 1
ATOM 5788 O O . LEU B 1 364 ? 5.266 33.688 -22.578 1 81.62 364 LEU B O 1
ATOM 5792 N N . LEU B 1 365 ? 4.336 32.156 -23.922 1 83.75 365 LEU B N 1
ATOM 5793 C CA . LEU B 1 365 ? 5.613 31.703 -24.469 1 83.75 365 LEU B CA 1
ATOM 5794 C C . LEU B 1 365 ? 6.398 32.875 -25.047 1 83.75 365 LEU B C 1
ATOM 5796 O O . LEU B 1 365 ? 7.598 33 -24.797 1 83.75 365 LEU B O 1
ATOM 5800 N N . PRO B 1 366 ? 5.676 33.781 -25.766 1 82.69 366 PRO B N 1
ATOM 5801 C CA . PRO B 1 366 ? 6.426 34.906 -26.312 1 82.69 366 PRO B CA 1
ATOM 5802 C C . PRO B 1 366 ? 6.969 35.844 -25.25 1 82.69 366 PRO B C 1
ATOM 5804 O O . PRO B 1 366 ? 7.926 36.594 -25.484 1 82.69 366 PRO B O 1
ATOM 5807 N N . GLN B 1 367 ? 6.426 35.812 -24.078 1 85.31 367 GLN B N 1
ATOM 5808 C CA . GLN B 1 367 ? 6.824 36.719 -22.984 1 85.31 367 GLN B CA 1
ATOM 5809 C C . GLN B 1 367 ? 7.723 36 -21.984 1 85.31 367 GLN B C 1
ATOM 5811 O O . GLN B 1 367 ? 8.172 36.594 -21 1 85.31 367 GLN B O 1
ATOM 5816 N N . ALA B 1 368 ? 7.988 34.812 -22.25 1 90.25 368 ALA B N 1
ATOM 5817 C CA . ALA B 1 368 ? 8.727 34 -21.297 1 90.25 368 ALA B CA 1
ATOM 5818 C C . ALA B 1 368 ? 10.18 34.469 -21.188 1 90.25 368 ALA B C 1
ATOM 5820 O O . ALA B 1 368 ? 10.75 34.969 -22.156 1 90.25 368 ALA B O 1
ATOM 5821 N N . VAL B 1 369 ? 10.727 34.406 -20.031 1 91.12 369 VAL B N 1
ATOM 5822 C CA . VAL B 1 369 ? 12.141 34.688 -19.781 1 91.12 369 VAL B CA 1
ATOM 5823 C C . VAL B 1 369 ? 12.945 33.375 -19.922 1 91.12 369 VAL B C 1
ATOM 5825 O O . VAL B 1 369 ? 12.602 32.375 -19.328 1 91.12 369 VAL B O 1
ATOM 5828 N N . MET B 1 370 ? 13.961 33.5 -20.75 1 93.19 370 MET B N 1
ATOM 5829 C CA . MET B 1 370 ? 14.758 32.281 -20.969 1 93.19 370 MET B CA 1
ATOM 5830 C C . MET B 1 370 ? 15.867 32.156 -19.922 1 93.19 370 MET B C 1
ATOM 5832 O O . MET B 1 370 ? 16.656 33.094 -19.734 1 93.19 370 MET B O 1
ATOM 5836 N N . GLN B 1 371 ? 15.867 31.109 -19.203 1 93.88 371 GLN B N 1
ATOM 5837 C CA . GLN B 1 371 ? 16.922 30.766 -18.25 1 93.88 371 GLN B CA 1
ATOM 5838 C C . GLN B 1 371 ? 17.281 29.297 -18.344 1 93.88 371 GLN B C 1
ATOM 5840 O O . GLN B 1 371 ? 16.406 28.422 -18.344 1 93.88 371 GLN B O 1
ATOM 5845 N N . ALA B 1 372 ? 18.625 29.031 -18.453 1 94.5 372 ALA B N 1
ATOM 5846 C CA . ALA B 1 372 ? 19.141 27.672 -18.516 1 94.5 372 ALA B CA 1
ATOM 5847 C C . ALA B 1 372 ? 18.453 26.875 -19.641 1 94.5 372 ALA B C 1
ATOM 5849 O O . ALA B 1 372 ? 18.156 25.703 -19.469 1 94.5 372 ALA B O 1
ATOM 5850 N N . GLY B 1 373 ? 18.047 27.562 -20.688 1 93.06 373 GLY B N 1
ATOM 5851 C CA . GLY B 1 373 ? 17.484 26.922 -21.859 1 93.06 373 GLY B CA 1
ATOM 5852 C C . GLY B 1 373 ? 15.992 26.656 -21.734 1 93.06 373 GLY B C 1
ATOM 5853 O O . GLY B 1 373 ? 15.414 25.938 -22.547 1 93.06 373 GLY B O 1
ATOM 5854 N N . LEU B 1 374 ? 15.383 27.203 -20.688 1 96.25 374 LEU B N 1
ATOM 5855 C CA . LEU B 1 374 ? 13.969 26.938 -20.438 1 96.25 374 LEU B CA 1
ATOM 5856 C C . LEU B 1 374 ? 13.172 28.234 -20.453 1 96.25 374 LEU B C 1
ATOM 5858 O O . LEU B 1 374 ? 13.625 29.266 -19.938 1 96.25 374 LEU B O 1
ATOM 5862 N N . PRO B 1 375 ? 12.078 28.219 -21.172 1 95.25 375 PRO B N 1
ATOM 5863 C CA . PRO B 1 375 ? 11.172 29.359 -21.031 1 95.25 375 PRO B CA 1
ATOM 5864 C C . PRO B 1 375 ? 10.5 29.406 -19.672 1 95.25 375 PRO B C 1
ATOM 5866 O O . PRO B 1 375 ? 9.82 28.469 -19.266 1 95.25 375 PRO B O 1
ATOM 5869 N N . LEU B 1 376 ? 10.648 30.531 -18.922 1 94.06 376 LEU B N 1
ATOM 5870 C CA . LEU B 1 376 ? 10.086 30.719 -17.594 1 94.06 376 LEU B CA 1
ATOM 5871 C C . LEU B 1 376 ? 8.992 31.781 -17.594 1 94.06 376 LEU B C 1
ATOM 5873 O O . LEU B 1 376 ? 9.07 32.75 -18.375 1 94.06 376 LEU B O 1
ATOM 5877 N N . MET B 1 377 ? 8.055 31.5 -16.719 1 88.12 377 MET B N 1
ATOM 5878 C CA . MET B 1 377 ? 7.066 32.562 -16.516 1 88.12 377 MET B CA 1
ATOM 5879 C C . MET B 1 377 ? 7.723 33.812 -15.914 1 88.12 377 MET B C 1
ATOM 5881 O O . MET B 1 377 ? 8.492 33.719 -14.953 1 88.12 377 MET B O 1
ATOM 5885 N N . PRO B 1 378 ? 7.387 34.938 -16.594 1 83.31 378 PRO B N 1
ATOM 5886 C CA . PRO B 1 378 ? 7.98 36.156 -16.062 1 83.31 378 PRO B CA 1
ATOM 5887 C C . PRO B 1 378 ? 7.617 36.406 -14.594 1 83.31 378 PRO B C 1
ATOM 5889 O O . PRO B 1 378 ? 6.496 36.125 -14.18 1 83.31 378 PRO B O 1
ATOM 5892 N N . ALA B 1 379 ? 8.539 36.906 -13.836 1 75.94 379 ALA B N 1
ATOM 5893 C CA . ALA B 1 379 ? 8.414 37.125 -12.398 1 75.94 379 ALA B CA 1
ATOM 5894 C C . ALA B 1 379 ? 7.195 38 -12.086 1 75.94 379 ALA B C 1
ATOM 5896 O O . ALA B 1 379 ? 6.562 37.844 -11.039 1 75.94 379 ALA B O 1
ATOM 5897 N N . GLU B 1 380 ? 6.914 38.906 -12.977 1 74.56 380 GLU B N 1
ATOM 5898 C CA . GLU B 1 380 ? 5.809 39.844 -12.773 1 74.56 380 GLU B CA 1
ATOM 5899 C C . GLU B 1 380 ? 4.469 39.094 -12.742 1 74.56 380 GLU B C 1
ATOM 5901 O O . GLU B 1 380 ? 3.502 39.594 -12.156 1 74.56 380 GLU B O 1
ATOM 5906 N N . LEU B 1 381 ? 4.473 37.969 -13.375 1 68.75 381 LEU B N 1
ATOM 5907 C CA . LEU B 1 381 ? 3.236 37.219 -13.445 1 68.75 381 LEU B CA 1
ATOM 5908 C C . LEU B 1 381 ? 3.156 36.219 -12.297 1 68.75 381 LEU B C 1
ATOM 5910 O O . LEU B 1 381 ? 2.088 35.656 -12.016 1 68.75 381 LEU B O 1
ATOM 5914 N N . VAL B 1 382 ? 4.258 35.75 -11.742 1 60.72 382 VAL B N 1
ATOM 5915 C CA . VAL B 1 382 ? 4.328 34.812 -10.633 1 60.72 382 VAL B CA 1
ATOM 5916 C C . VAL B 1 382 ? 3.641 35.406 -9.406 1 60.72 382 VAL B C 1
ATOM 5918 O O . VAL B 1 382 ? 2.98 34.688 -8.648 1 60.72 382 VAL B O 1
ATOM 5921 N N . GLN B 1 383 ? 3.838 36.688 -9.141 1 52.59 383 GLN B N 1
ATOM 5922 C CA . GLN B 1 383 ? 3.328 37.375 -7.953 1 52.59 383 GLN B CA 1
ATOM 5923 C C . GLN B 1 383 ? 1.807 37.281 -7.883 1 52.59 383 GLN B C 1
ATOM 5925 O O . GLN B 1 383 ? 1.23 37.281 -6.793 1 52.59 383 GLN B O 1
ATOM 5930 N N . ASP B 1 384 ? 1.119 37.188 -9.023 1 42.97 384 ASP B N 1
ATOM 5931 C CA . ASP B 1 384 ? -0.338 37.188 -8.945 1 42.97 384 ASP B CA 1
ATOM 5932 C C . ASP B 1 384 ? -0.892 35.812 -8.648 1 42.97 384 ASP B C 1
ATOM 5934 O O . ASP B 1 384 ? -2.068 35.656 -8.312 1 42.97 384 ASP B O 1
ATOM 5938 N N . ALA B 1 385 ? -0.253 34.812 -8.812 1 40.06 385 ALA B N 1
ATOM 5939 C CA . ALA B 1 385 ? -0.711 33.438 -8.695 1 40.06 385 ALA B CA 1
ATOM 5940 C C . ALA B 1 385 ? -0.428 32.875 -7.301 1 40.06 385 ALA B C 1
ATOM 5942 O O . ALA B 1 385 ? -0.585 31.672 -7.062 1 40.06 385 ALA B O 1
ATOM 5943 N N . SER B 1 386 ? 0.291 33.438 -6.363 1 32.84 386 SER B N 1
ATOM 5944 C CA . SER B 1 386 ? 0.396 32.969 -4.992 1 32.84 386 SER B CA 1
ATOM 5945 C C . SER B 1 386 ? -0.942 33.062 -4.27 1 32.84 386 SER B C 1
ATOM 5947 O O . SER B 1 386 ? -1.669 34.031 -4.418 1 32.84 386 SER B O 1
#

Organism: Herbaspirillum seropedicae (strain SmR1) (NCBI:txid757424)

Secondary structure (DSSP, 8-state):
-BS-SEEEE----TTTSPPHHHHTTSTTTTTTPPPHHHHHHHHHHHSPTT-EEEETT-TT-HHHHHHHHTT-EEEEEES-HHHHHHHHHHHHHH-TT-SS-SEEEEES-HHHHGGGSPPEEEEEEEPPPTT----TTS----TT-GGG-SBHHHHHHHHHHHHHHHHHHEEEEEEEEEEE--EEETTEEE-HHHHHHHHHHHHSEEEEEEEEEE-----BPPTT-------EEEEEEEESSPPPP-HHHHHHHHHHHHHHS---EEEHHHHHHHTT---SS--S-EEEEEPS-HHHHHHHHHHHHHTT-EEEETTEEE-HHHHHHHHTTS-TT-EEEEEEEBTT--EEEEEEEE--SS--HHHHGGGPEEETTEEE--HHHHGGG-/-BS-SEEEE----TTTSPPHHHHTTSTTTTTTPPPHHHHHHHHHHHSPTT-EEEETT-TT-HHHHHHHHTT-EEEEEES-HHHHHHHHHHHHHH-TT-SS-SEEEEES-HHHHGGGSPPEEEEEEEPPPTT----TTS----TT-GGG-SBHHHHHHHHHHHHHHHHHHEEEEEEEEEEE--EEETTEEE-HHHHHHHHHHHHSEEEEEEEEEE-----BPPTT-------EEEEEEEESSPPPP-HHHHHHHHHHHHHHS---EEEHHHHHHHTT---SS--S-EEEEEPS-HHHHHHHHHHHHHTT-EEEETTEEE-HHHHHHHTTTS-TT-EEEEEEEBTT--EEEEEEEE--SS--HHHHGGGPEEETTEEE--HHHHGGG-

pLDDT: mean 86.87, std 13.71, range [32.62, 98.81]

Solvent-accessible surface area (backbone atoms only — not comparable to full-atom values): 40620 Å² total; per-residue (Å²): 93,56,18,55,25,58,46,79,56,84,74,75,58,75,91,66,47,79,51,65,73,60,30,64,69,37,95,66,53,50,76,83,59,66,59,33,70,73,41,35,53,52,46,66,32,52,34,56,89,78,27,36,35,34,18,63,53,25,58,72,30,34,55,48,51,21,26,50,78,66,64,28,31,23,41,30,20,24,65,52,64,70,41,43,56,52,27,52,51,56,52,41,69,75,44,74,79,54,89,66,70,56,60,43,77,45,81,39,57,40,68,75,45,31,72,73,46,72,73,26,33,23,38,44,34,54,60,86,57,83,44,58,78,70,66,81,84,56,72,73,67,52,90,86,39,69,65,53,36,58,23,55,52,50,33,53,52,49,50,51,50,38,51,55,25,47,56,70,17,42,33,82,68,15,36,38,36,45,29,34,46,64,45,70,38,68,89,38,54,38,60,49,34,61,53,47,48,53,58,44,42,74,77,25,24,48,57,53,68,34,39,38,36,48,89,59,94,64,49,78,41,58,79,68,54,85,66,63,67,62,33,48,34,35,38,38,34,27,29,43,42,76,50,76,38,33,63,68,61,38,49,52,50,50,42,52,43,43,72,76,57,65,66,54,29,32,28,65,57,33,36,35,54,76,67,69,44,94,63,97,60,80,43,47,43,36,35,31,32,28,37,94,41,40,66,57,51,18,51,48,37,43,50,39,45,74,71,30,32,44,36,23,44,85,82,31,44,47,53,34,73,39,25,59,10,22,42,77,33,48,50,62,77,35,48,37,37,36,39,31,43,34,43,78,32,48,27,34,39,37,37,41,33,36,28,48,96,85,49,46,20,72,71,43,57,85,62,32,41,76,52,93,85,36,43,20,58,40,70,83,60,54,70,72,72,111,93,57,19,54,25,58,45,78,55,85,74,77,59,74,91,67,47,82,51,65,74,60,31,63,70,37,94,66,54,50,76,81,58,65,60,32,72,73,41,35,53,52,47,67,31,53,34,56,89,78,26,33,36,35,17,62,53,26,58,71,31,33,56,47,53,22,25,50,77,65,64,28,30,25,39,29,20,23,65,51,64,71,41,44,56,50,26,52,51,56,53,42,67,76,44,73,79,54,90,66,69,57,60,43,78,43,82,37,56,41,69,74,45,31,73,73,46,73,73,28,32,23,39,45,35,54,61,85,55,82,43,57,78,70,66,82,82,56,70,73,66,51,89,86,40,68,63,51,36,56,22,54,53,50,34,52,52,49,50,52,51,39,52,53,26,48,57,71,18,42,32,83,68,15,35,39,37,45,29,34,44,62,45,71,40,67,90,37,54,37,61,48,35,61,52,48,48,52,58,45,44,74,78,26,26,48,58,51,68,36,39,38,36,48,88,60,92,65,48,80,41,58,78,68,53,85,66,65,66,62,35,49,36,35,39,36,35,27,29,42,42,78,50,77,38,33,64,69,61,39,50,51,50,51,42,52,43,42,72,76,57,64,67,54,30,33,28,65,57,33,38,34,52,75,69,70,45,92,63,98,60,78,43,47,42,37,36,33,33,27,37,92,42,39,67,57,49,18,51,47,36,43,51,40,44,76,70,28,31,43,36,23,44,82,83,30,45,43,51,34,72,40,24,59,10,22,38,76,33,48,46,58,78,38,46,36,36,36,40,30,43,34,44,78,30,49,29,34,37,37,35,41,33,36,27,48,98,85,50,45,20,71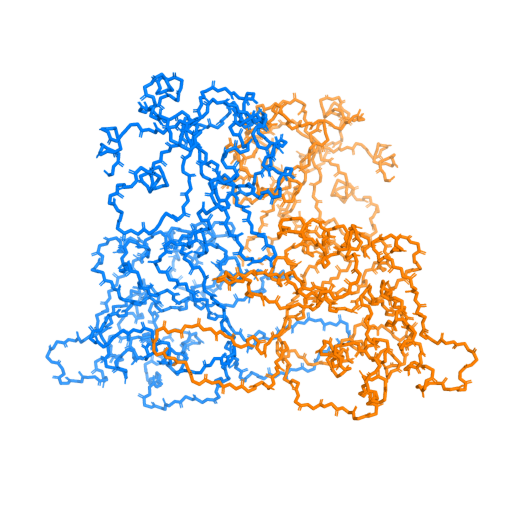,72,43,57,86,62,31,43,77,52,93,85,36,43,21,56,40,68,84,60,54,70,72,72,111

Sequence (772 aa):
MNDNSWLHLTAQDPAWTLPADLAGVDRFGARDCGWVEQMQPFIAHLCPPEGRVLDPFCGFGSTLVAAHSQGRAGIGIEVDGSRVALTRQRLQRLSPEAAEPAQQLIHGDAITLLPQLPPVDLVLSNIPYFGCRWPEQATAAQSGQLYAMQTYAGFLGMLERLLAGLRCCLRPGGWLVLCAENLRVGEHFVPLAWDLARLMADRFSFVEERILLYDRASQPAAPGQMRSNRAHEYALLARHLPPPIDTAQTLAVLQAMQSAHPGFVVYGSFARWLQGLPLAHAPADADLLLPDDPQLLVALCHWLEQQGFALTCWGAPFSAAMAAAGAALLPQRHYLRAVRLDRDGRLVRLDLCLRDQRHDAAQLLPQAVMQAGLPLMPAELVQDASMNDNSWLHLTAQDPAWTLPADLAGVDRFGARDCGWVEQMQPFIAHLCPPEGRVLDPFCGFGSTLVAAHSQGRAGIGIEVDGSRVALTRQRLQRLSPEAAEPAQQLIHGDAITLLPQLPPVDLVLSNIPYFGCRWPEQATAAQSGQLYAMQTYAGFLGMLERLLAGLRCCLRPGGWLVLCAENLRVGEHFVPLAWDLARLMADRFSFVEERILLYDRASQPAAPGQMRSNRAHEYALLARHLPPPIDTAQTLAVLQAMQSAHPGFVVYGSFARWLQGLPLAHAPADADLLLPDDPQLLVALCHWLEQQGFALTCWGAPFSAAMAAAGAALLPQRHYLRAVRLDRDGRLVRLDLCLRDQRHDAAQLLPQAVMQAGLPLMPAELVQDAS